Protein AF-0000000084653719 (afdb_homodimer)

InterPro domains:
  IPR002869 Pyruvate-flavodoxin oxidoreductase, central domain [G3DSA:3.40.920.10] (1-191)
  IPR002869 Pyruvate-flavodoxin oxidoreductase, central domain [SSF53323] (4-189)
  IPR017719 Indolepyruvate ferredoxin oxidoreductase, beta subunit [TIGR03334] (4-188)
  IPR019752 Pyruvate/ketoisovalerate oxidoreductase, catalytic domain [PF01558] (5-189)
  IPR052198 Indolepyruvate oxidoreductase subunit IorB-like [PTHR43854] (1-188)

Nearest PDB structures (foldseek):
  3g2e-assembly1_D  TM=8.560E-01  e=2.010E-14  Campylobacter jejuni
  3g2e-assembly1_C  TM=8.467E-01  e=6.238E-13  Campylobacter jejuni
  2raa-assembly1_A  TM=8.193E-01  e=1.922E-12  Thermotoga maritima MSB8
  9bt4-assembly1_F  TM=8.342E-01  e=4.706E-11  Methanosarcina acetivorans C2A
  9bt4-assembly2_E  TM=7.878E-01  e=3.940E-11  Methanosarcina acetivorans C2A

Organism: NCBI:txid1294263

Sequence (382 aa):
MSKYNIMIVGVGGQGTLLASRIIGNVALKQNCDVKVSEVHGMSQRGGSVVTYVKIGDKVYSPIIEKGEADIIIAFEMLEALRWAEYLKDDGKLLVNEQRINPMPVIIGKEKYPENIMEVLRENYKNVISLDALKIARECKNIKAVNTVLIGLLAKTMGIDKEVWIESLKEVVPQKALDVNLKAFEEGYSRGMSKYNIMIVGVGGQGTLLASRIIGNVALKQNCDVKVSEVHGMSQRGGSVVTYVKIGDKVYSPIIEKGEADIIIAFEMLEALRWAEYLKDDGKLLVNEQRINPMPVIIGKEKYPENIMEVLRENYKNVISLDALKIARECKNIKAVNTVLIGLLAKTMGIDKEVWIESLKEVVPQKALDVNLKAFEEGYSRG

Structure (mmCIF, N/CA/C/O backbone):
data_AF-0000000084653719-model_v1
#
loop_
_entity.id
_entity.type
_entity.pdbx_description
1 polymer 'Indolepyruvate ferredoxin oxidoreductase subunit beta'
#
loop_
_atom_site.group_PDB
_atom_site.id
_atom_site.type_symbol
_atom_site.label_atom_id
_atom_site.label_alt_id
_atom_site.label_comp_id
_atom_site.label_asym_id
_atom_site.label_entity_id
_atom_site.label_seq_id
_atom_site.pdbx_PDB_ins_code
_atom_site.Cartn_x
_atom_site.Cartn_y
_atom_site.Cartn_z
_atom_site.occupancy
_atom_site.B_iso_or_equiv
_atom_site.auth_seq_id
_atom_site.auth_comp_id
_atom_site.auth_asym_id
_atom_site.auth_atom_id
_atom_site.pdbx_PDB_model_num
ATOM 1 N N . MET A 1 1 ? -17.031 -18.406 1.438 1 54.53 1 MET A N 1
ATOM 2 C CA . MET A 1 1 ? -15.609 -18.578 1.127 1 54.53 1 MET A CA 1
ATOM 3 C C . MET A 1 1 ? -14.766 -18.531 2.395 1 54.53 1 MET A C 1
ATOM 5 O O . MET A 1 1 ? -15.117 -17.844 3.355 1 54.53 1 MET A O 1
ATOM 9 N N . SER A 1 2 ? -13.797 -19.453 2.578 1 68.94 2 SER A N 1
ATOM 10 C CA . SER A 1 2 ? -12.859 -19.641 3.684 1 68.94 2 SER A CA 1
ATOM 11 C C . SER A 1 2 ? -11.883 -18.469 3.777 1 68.94 2 SER A C 1
ATOM 13 O O . SER A 1 2 ? -11.812 -17.641 2.875 1 68.94 2 SER A O 1
ATOM 15 N N . LYS A 1 3 ? -11.367 -18.203 4.883 1 88.38 3 LYS A N 1
ATOM 16 C CA . LYS A 1 3 ? -10.289 -17.281 5.227 1 88.38 3 LYS A CA 1
ATOM 17 C C . LYS A 1 3 ? -9.031 -17.578 4.422 1 88.38 3 LYS A C 1
ATOM 19 O O . LYS A 1 3 ? -8.641 -18.734 4.277 1 88.38 3 LYS A O 1
ATOM 24 N N . TYR A 1 4 ? -8.531 -16.578 3.631 1 95.44 4 TYR A N 1
ATOM 25 C CA . TYR A 1 4 ? -7.273 -16.75 2.906 1 95.44 4 TYR A CA 1
ATOM 26 C C . TYR A 1 4 ? -6.289 -15.641 3.264 1 95.44 4 TYR A C 1
ATOM 28 O O . TYR A 1 4 ? -6.652 -14.461 3.279 1 95.44 4 TYR A O 1
ATOM 36 N N . ASN A 1 5 ? -5.141 -16.062 3.561 1 97.69 5 ASN A N 1
ATOM 37 C CA . ASN A 1 5 ? -3.992 -15.164 3.627 1 97.69 5 ASN A CA 1
ATOM 38 C C . ASN A 1 5 ? -3.094 -15.312 2.402 1 97.69 5 ASN A C 1
ATOM 40 O O . ASN A 1 5 ? -2.396 -16.328 2.258 1 97.69 5 ASN A O 1
ATOM 44 N N . ILE A 1 6 ? -3.117 -14.258 1.554 1 98.19 6 ILE A N 1
ATOM 45 C CA . ILE A 1 6 ? -2.365 -14.344 0.306 1 98.19 6 ILE A CA 1
ATOM 46 C C . ILE A 1 6 ? -1.272 -13.273 0.293 1 98.19 6 ILE A C 1
ATOM 48 O O . ILE A 1 6 ? -1.508 -12.133 0.691 1 98.19 6 ILE A O 1
ATOM 52 N N . MET A 1 7 ? -0.104 -13.688 -0.107 1 98.44 7 MET A N 1
ATOM 53 C CA . MET A 1 7 ? 0.985 -12.742 -0.316 1 98.44 7 MET A CA 1
ATOM 54 C C . MET A 1 7 ? 1.386 -12.688 -1.787 1 98.44 7 MET A C 1
ATOM 56 O O . MET A 1 7 ? 1.584 -13.727 -2.42 1 98.44 7 MET A O 1
ATOM 60 N N . ILE A 1 8 ? 1.405 -11.477 -2.301 1 98.12 8 ILE A N 1
ATOM 61 C CA . ILE A 1 8 ? 1.943 -11.203 -3.631 1 98.12 8 ILE A CA 1
ATOM 62 C C . ILE A 1 8 ? 3.324 -10.562 -3.51 1 98.12 8 ILE A C 1
ATOM 64 O O . ILE A 1 8 ? 3.463 -9.477 -2.939 1 98.12 8 ILE A O 1
ATOM 68 N N . VAL A 1 9 ? 4.301 -11.266 -4.047 1 97.5 9 VAL A N 1
ATOM 69 C CA . VAL A 1 9 ? 5.656 -10.773 -3.834 1 97.5 9 VAL A CA 1
ATOM 70 C C . VAL A 1 9 ? 6.363 -10.609 -5.18 1 97.5 9 VAL A C 1
ATOM 72 O O . VAL A 1 9 ? 6.16 -11.406 -6.094 1 97.5 9 VAL A O 1
ATOM 75 N N . GLY A 1 10 ? 7.07 -9.523 -5.316 1 95.25 10 GLY A N 1
ATOM 76 C CA . GLY A 1 10 ? 7.777 -9.219 -6.551 1 95.25 10 GLY A CA 1
ATOM 77 C C . GLY A 1 10 ? 8.625 -7.965 -6.457 1 95.25 10 GLY A C 1
ATOM 78 O O . GLY A 1 10 ? 9.07 -7.586 -5.371 1 95.25 10 GLY A O 1
ATOM 79 N N . VAL A 1 11 ? 8.906 -7.504 -7.633 1 91.94 11 VAL A N 1
ATOM 80 C CA . VAL A 1 11 ? 9.703 -6.285 -7.75 1 91.94 11 VAL A CA 1
ATOM 81 C C . VAL A 1 11 ? 8.844 -5.152 -8.297 1 91.94 11 VAL A C 1
ATOM 83 O O . VAL A 1 11 ? 7.844 -5.398 -8.984 1 91.94 11 VAL A O 1
ATOM 86 N N . GLY A 1 12 ? 9.25 -3.938 -7.891 1 88.31 12 GLY A N 1
ATOM 87 C CA . GLY A 1 12 ? 8.516 -2.773 -8.359 1 88.31 12 GLY A CA 1
ATOM 88 C C . GLY A 1 12 ? 8.336 -2.75 -9.867 1 88.31 12 GLY A C 1
ATOM 89 O O . GLY A 1 12 ? 9.273 -3.018 -10.617 1 88.31 12 GLY A O 1
ATOM 90 N N . GLY A 1 13 ? 7.066 -2.486 -10.211 1 86.38 13 GLY A N 1
ATOM 91 C CA . GLY A 1 13 ? 6.773 -2.338 -11.625 1 86.38 13 GLY A CA 1
ATOM 92 C C . GLY A 1 13 ? 6.172 -3.586 -12.242 1 86.38 13 GLY A C 1
ATOM 93 O O . GLY A 1 13 ? 5.816 -3.592 -13.422 1 86.38 13 GLY A O 1
ATOM 94 N N . GLN A 1 14 ? 5.992 -4.652 -11.414 1 88.88 14 GLN A N 1
ATOM 95 C CA . GLN A 1 14 ? 5.52 -5.91 -11.977 1 88.88 14 GLN A CA 1
ATOM 96 C C . GLN A 1 14 ? 4 -6.023 -11.875 1 88.88 14 GLN A C 1
ATOM 98 O O . GLN A 1 14 ? 3.426 -7.066 -12.195 1 88.88 14 GLN A O 1
ATOM 103 N N . GLY A 1 15 ? 3.307 -5.082 -11.383 1 88.75 15 GLY A N 1
ATOM 104 C CA . GLY A 1 15 ? 1.853 -5.074 -11.375 1 88.75 15 GLY A CA 1
ATOM 105 C C . GLY A 1 15 ? 1.255 -5.785 -10.18 1 88.75 15 GLY A C 1
ATOM 106 O O . GLY A 1 15 ? 0.209 -6.43 -10.289 1 88.75 15 GLY A O 1
ATOM 107 N N . THR A 1 16 ? 1.86 -5.719 -9.047 1 89.94 16 THR A N 1
ATOM 108 C CA . THR A 1 16 ? 1.344 -6.352 -7.84 1 89.94 16 THR A CA 1
ATOM 109 C C . THR A 1 16 ? 0.021 -5.715 -7.422 1 89.94 16 THR A C 1
ATOM 111 O O . THR A 1 16 ? -0.871 -6.398 -6.918 1 89.94 16 THR A O 1
ATOM 114 N N . LEU A 1 17 ? -0.14 -4.473 -7.707 1 88.75 17 LEU A N 1
ATOM 115 C CA . LEU A 1 17 ? -1.363 -3.766 -7.344 1 88.75 17 LEU A CA 1
ATOM 116 C C . LEU A 1 17 ? -2.547 -4.266 -8.164 1 88.75 17 LEU A C 1
ATOM 118 O O . LEU A 1 17 ? -3.627 -4.504 -7.621 1 88.75 17 LEU A O 1
ATOM 122 N N . LEU A 1 18 ? -2.332 -4.402 -9.43 1 89.81 18 LEU A N 1
ATOM 123 C CA . LEU A 1 18 ? -3.385 -4.922 -10.297 1 89.81 18 LEU A CA 1
ATOM 124 C C . LEU A 1 18 ? -3.836 -6.301 -9.828 1 89.81 18 LEU A C 1
ATOM 126 O O . LEU A 1 18 ? -5.035 -6.574 -9.75 1 89.81 18 LEU A O 1
ATOM 130 N N . ALA A 1 19 ? -2.863 -7.117 -9.531 1 94.94 19 ALA A N 1
ATOM 131 C CA . ALA A 1 19 ? -3.164 -8.469 -9.062 1 94.94 19 ALA A CA 1
ATOM 132 C C . ALA A 1 19 ? -3.979 -8.438 -7.777 1 94.94 19 ALA A C 1
ATOM 134 O O . ALA A 1 19 ? -4.969 -9.164 -7.641 1 94.94 19 ALA A O 1
ATOM 135 N N . SER A 1 20 ? -3.566 -7.566 -6.863 1 95.88 20 SER A N 1
ATOM 136 C CA . SER A 1 20 ? -4.266 -7.492 -5.586 1 95.88 20 SER A CA 1
ATOM 137 C C . SER A 1 20 ? -5.703 -7.008 -5.77 1 95.88 20 SER A C 1
ATOM 139 O O . SER A 1 20 ? -6.605 -7.445 -5.055 1 95.88 20 SER A O 1
ATOM 141 N N . ARG A 1 21 ? -5.93 -6.18 -6.742 1 94.62 21 ARG A N 1
ATOM 142 C CA . ARG A 1 21 ? -7.27 -5.684 -7.031 1 94.62 21 ARG A CA 1
ATOM 143 C C . ARG A 1 21 ? -8.164 -6.801 -7.562 1 94.62 21 ARG A C 1
ATOM 145 O O . ARG A 1 21 ? -9.32 -6.918 -7.156 1 94.62 21 ARG A O 1
ATOM 152 N N . ILE A 1 22 ? -7.605 -7.562 -8.438 1 96.38 22 ILE A N 1
ATOM 153 C CA . ILE A 1 22 ? -8.367 -8.672 -9 1 96.38 22 ILE A CA 1
ATOM 154 C C . ILE A 1 22 ? -8.75 -9.648 -7.887 1 96.38 22 ILE A C 1
ATOM 156 O O . ILE A 1 22 ? -9.914 -10.031 -7.766 1 96.38 22 ILE A O 1
ATOM 160 N N . ILE A 1 23 ? -7.805 -9.992 -7.039 1 97.12 23 ILE A N 1
ATOM 161 C CA . ILE A 1 23 ? -8.039 -10.922 -5.941 1 97.12 23 ILE A CA 1
ATOM 162 C C . ILE A 1 23 ? -9.07 -10.344 -4.977 1 97.12 23 ILE A C 1
ATOM 164 O O . ILE A 1 23 ? -9.977 -11.047 -4.523 1 97.12 23 ILE A O 1
ATOM 168 N N . GLY A 1 24 ? -8.922 -9.086 -4.723 1 95.62 24 GLY A N 1
ATOM 169 C CA . GLY A 1 24 ? -9.883 -8.414 -3.875 1 95.62 24 GLY A CA 1
ATOM 170 C C . GLY A 1 24 ? -11.297 -8.469 -4.422 1 95.62 24 GLY A C 1
ATOM 171 O O . GLY A 1 24 ? -12.25 -8.734 -3.684 1 95.62 24 GLY A O 1
ATOM 172 N N . ASN A 1 25 ? -11.438 -8.219 -5.711 1 95.56 25 ASN A N 1
ATOM 173 C CA . ASN A 1 25 ? -12.742 -8.273 -6.352 1 95.56 25 ASN A CA 1
ATOM 174 C C . ASN A 1 25 ? -13.352 -9.672 -6.258 1 95.56 25 ASN A C 1
ATOM 176 O O . ASN A 1 25 ? -14.555 -9.812 -6.004 1 95.56 25 ASN A O 1
ATOM 180 N N . VAL A 1 26 ? -12.539 -10.617 -6.465 1 96.88 26 VAL A N 1
ATOM 181 C CA . VAL A 1 26 ? -13 -11.992 -6.359 1 96.88 26 VAL A CA 1
ATOM 182 C C . VAL A 1 26 ? -13.531 -12.258 -4.953 1 96.88 26 VAL A C 1
ATOM 184 O O . VAL A 1 26 ? -14.609 -12.828 -4.789 1 96.88 26 VAL A O 1
ATOM 187 N N . ALA A 1 27 ? -12.812 -11.82 -3.938 1 95.81 27 ALA A N 1
ATOM 188 C CA . ALA A 1 27 ? -13.219 -12.008 -2.547 1 95.81 27 ALA A CA 1
ATOM 189 C C . ALA A 1 27 ? -14.555 -11.32 -2.27 1 95.81 27 ALA A C 1
ATOM 191 O O . ALA A 1 27 ? -15.43 -11.891 -1.617 1 95.81 27 ALA A O 1
ATOM 192 N N . LEU A 1 28 ? -14.695 -10.156 -2.811 1 94 28 LEU A N 1
ATOM 193 C CA . LEU A 1 28 ? -15.938 -9.414 -2.607 1 94 28 LEU A CA 1
ATOM 194 C C . LEU A 1 28 ? -17.109 -10.133 -3.244 1 94 28 LEU A C 1
ATOM 196 O O . LEU A 1 28 ? -18.203 -10.203 -2.658 1 94 28 LEU A O 1
ATOM 200 N N . LYS A 1 29 ? -16.859 -10.664 -4.406 1 95.12 29 LYS A N 1
ATOM 201 C CA . LYS A 1 29 ? -17.922 -11.391 -5.113 1 95.12 29 LYS A CA 1
ATOM 202 C C . LYS A 1 29 ? -18.297 -12.664 -4.375 1 95.12 29 LYS A C 1
ATOM 204 O O . LYS A 1 29 ? -19.359 -13.242 -4.621 1 95.12 29 LYS A O 1
ATOM 209 N N . GLN A 1 30 ? -17.422 -13.117 -3.484 1 95 30 GLN A N 1
ATOM 210 C CA . GLN A 1 30 ? -17.703 -14.266 -2.629 1 95 30 GLN A CA 1
ATOM 211 C C . GLN A 1 30 ? -18.266 -13.82 -1.28 1 95 30 GLN A C 1
ATOM 213 O O . GLN A 1 30 ? -18.281 -14.609 -0.328 1 95 30 GLN A O 1
ATOM 218 N N . ASN A 1 31 ? -18.578 -12.57 -1.153 1 94.06 31 ASN A N 1
ATOM 219 C CA . ASN A 1 31 ? -19.156 -11.969 0.046 1 94.06 31 ASN A CA 1
ATOM 220 C C . ASN A 1 31 ? -18.188 -12.023 1.219 1 94.06 31 ASN A C 1
ATOM 222 O O . ASN A 1 31 ? -18.578 -12.258 2.357 1 94.06 31 ASN A O 1
ATOM 226 N N . CYS A 1 32 ? -16.953 -11.883 0.889 1 95.5 32 CYS A N 1
ATOM 227 C CA . CYS A 1 32 ? -15.922 -11.844 1.921 1 95.5 32 CYS A CA 1
ATOM 228 C C . CYS A 1 32 ? -15.391 -10.422 2.107 1 95.5 32 CYS A C 1
ATOM 230 O O . CYS A 1 32 ? -15.477 -9.602 1.196 1 95.5 32 CYS A O 1
ATOM 232 N N . ASP A 1 33 ? -14.953 -10.234 3.35 1 93.69 33 ASP A N 1
ATOM 233 C CA . ASP A 1 33 ? -14.211 -9.016 3.629 1 93.69 33 ASP A CA 1
ATOM 234 C C . ASP A 1 33 ? -12.742 -9.156 3.229 1 93.69 33 ASP A C 1
ATOM 236 O O . ASP A 1 33 ? -12.203 -10.266 3.225 1 93.69 33 ASP A O 1
ATOM 240 N N . VAL A 1 34 ? -12.156 -8.023 2.801 1 95.25 34 VAL A N 1
ATOM 241 C CA . VAL A 1 34 ? -10.766 -8.086 2.346 1 95.25 34 VAL A CA 1
ATOM 242 C C . VAL A 1 34 ? -10.023 -6.816 2.768 1 95.25 34 VAL A C 1
ATOM 244 O O . VAL A 1 34 ? -10.578 -5.715 2.701 1 95.25 34 VAL A O 1
ATOM 247 N N . LYS A 1 35 ? -8.828 -6.996 3.25 1 95.38 35 LYS A N 1
ATOM 248 C CA . LYS A 1 35 ? -7.883 -5.906 3.467 1 95.38 35 LYS A CA 1
ATOM 249 C C . LYS A 1 35 ? -6.59 -6.137 2.688 1 95.38 35 LYS A C 1
ATOM 251 O O . LYS A 1 35 ? -6.094 -7.266 2.619 1 95.38 35 LYS A O 1
ATOM 256 N N . VAL A 1 36 ? -6.117 -5.059 2.074 1 95.56 36 VAL A N 1
ATOM 257 C CA . VAL A 1 36 ? -4.883 -5.117 1.295 1 95.56 36 VAL A CA 1
ATOM 258 C C . VAL A 1 36 ? -3.836 -4.195 1.914 1 95.56 36 VAL A C 1
ATOM 260 O O . VAL A 1 36 ? -4.152 -3.078 2.328 1 95.56 36 VAL A O 1
ATOM 263 N N . SER A 1 37 ? -2.637 -4.723 1.983 1 95.38 37 SER A N 1
ATOM 264 C CA . SER A 1 37 ? -1.499 -3.922 2.428 1 95.38 37 SER A CA 1
ATOM 265 C C . SER A 1 37 ? -0.319 -4.062 1.471 1 95.38 37 SER A C 1
ATOM 267 O O . SER A 1 37 ? 0.208 -5.16 1.283 1 95.38 37 SER A O 1
ATOM 269 N N . GLU A 1 38 ? 0.057 -2.979 0.911 1 94.44 38 GLU A N 1
ATOM 270 C CA . GLU A 1 38 ? 1.247 -2.965 0.065 1 94.44 38 GLU A CA 1
ATOM 271 C C . GLU A 1 38 ? 2.443 -2.375 0.806 1 94.44 38 GLU A C 1
ATOM 273 O O . GLU A 1 38 ? 2.371 -1.261 1.328 1 94.44 38 GLU A O 1
ATOM 278 N N . VAL A 1 39 ? 3.535 -3.135 0.858 1 94.69 39 VAL A N 1
ATOM 279 C CA . VAL A 1 39 ? 4.742 -2.701 1.552 1 94.69 39 VAL A CA 1
ATOM 280 C C . VAL A 1 39 ? 5.898 -2.592 0.559 1 94.69 39 VAL A C 1
ATOM 282 O O . VAL A 1 39 ? 6.148 -3.52 -0.215 1 94.69 39 VAL A O 1
ATOM 285 N N . HIS A 1 40 ? 6.578 -1.482 0.588 1 93.19 40 HIS A N 1
ATOM 286 C CA . HIS A 1 40 ? 7.707 -1.262 -0.307 1 93.19 40 HIS A CA 1
ATOM 287 C C . HIS A 1 40 ? 8.648 -0.195 0.245 1 93.19 40 HIS A C 1
ATOM 289 O O . HIS A 1 40 ? 8.297 0.518 1.188 1 93.19 40 HIS A O 1
ATOM 295 N N . GLY A 1 41 ? 9.812 -0.221 -0.275 1 90.44 41 GLY A N 1
ATOM 296 C CA . GLY A 1 41 ? 10.695 0.917 -0.085 1 90.44 41 GLY A CA 1
ATOM 297 C C . GLY A 1 41 ? 10.516 1.998 -1.134 1 90.44 41 GLY A C 1
ATOM 298 O O . GLY A 1 41 ? 9.469 2.061 -1.793 1 90.44 41 GLY A O 1
ATOM 299 N N . MET A 1 42 ? 11.352 2.91 -1.121 1 84.5 42 MET A N 1
ATOM 300 C CA . MET A 1 42 ? 11.234 4.043 -2.037 1 84.5 42 MET A CA 1
ATOM 301 C C . MET A 1 42 ? 11.922 3.738 -3.365 1 84.5 42 MET A C 1
ATOM 303 O O . MET A 1 42 ? 11.883 4.555 -4.289 1 84.5 42 MET A O 1
ATOM 307 N N . SER A 1 43 ? 12.383 2.584 -3.365 1 65.5 43 SER A N 1
ATOM 308 C CA . SER A 1 43 ? 13.031 2.227 -4.625 1 65.5 43 SER A CA 1
ATOM 309 C C . SER A 1 43 ? 12 1.989 -5.727 1 65.5 43 SER A C 1
ATOM 311 O O . SER A 1 43 ? 11.062 1.214 -5.547 1 65.5 43 SER A O 1
ATOM 313 N N . GLN A 1 44 ? 11.781 2.896 -6.621 1 59.94 44 GLN A N 1
ATOM 314 C CA . GLN A 1 44 ? 10.742 2.854 -7.645 1 59.94 44 GLN A CA 1
ATOM 315 C C . GLN A 1 44 ? 10.867 1.6 -8.5 1 59.94 44 GLN A C 1
ATOM 317 O O . GLN A 1 44 ? 9.859 0.968 -8.836 1 59.94 44 GLN A O 1
ATOM 322 N N . ARG A 1 45 ? 12.133 1.371 -8.883 1 62.56 45 ARG A N 1
ATOM 323 C CA . ARG A 1 45 ? 12.352 0.277 -9.82 1 62.56 45 ARG A CA 1
ATOM 324 C C . ARG A 1 45 ? 13.352 -0.732 -9.258 1 62.56 45 ARG A C 1
ATOM 326 O O . ARG A 1 45 ? 14.391 -0.351 -8.727 1 62.56 45 ARG A O 1
ATOM 333 N N . GLY A 1 46 ? 12.883 -1.991 -9.211 1 69.25 46 GLY A N 1
ATOM 334 C CA . GLY A 1 46 ? 13.766 -3.088 -8.852 1 69.25 46 GLY A CA 1
ATOM 335 C C . GLY A 1 46 ? 13.742 -3.402 -7.367 1 69.25 46 GLY A C 1
ATOM 336 O O . GLY A 1 46 ? 14.367 -4.371 -6.922 1 69.25 46 GLY A O 1
ATOM 337 N N . GLY A 1 47 ? 13.016 -2.59 -6.699 1 87.31 47 GLY A N 1
ATOM 338 C CA . GLY A 1 47 ? 12.922 -2.85 -5.27 1 87.31 47 GLY A CA 1
ATOM 339 C C . GLY A 1 47 ? 11.891 -3.902 -4.922 1 87.31 47 GLY A C 1
ATOM 340 O O . GLY A 1 47 ? 10.945 -4.129 -5.684 1 87.31 47 GLY A O 1
ATOM 341 N N . SER A 1 48 ? 12.125 -4.508 -3.809 1 91.5 48 SER A N 1
ATOM 342 C CA . SER A 1 48 ? 11.211 -5.543 -3.342 1 91.5 48 SER A CA 1
ATOM 343 C C . SER A 1 48 ? 9.867 -4.941 -2.938 1 91.5 48 SER A C 1
ATOM 345 O O . SER A 1 48 ? 9.82 -3.92 -2.248 1 91.5 48 SER A O 1
ATOM 347 N N . VAL A 1 49 ? 8.805 -5.531 -3.459 1 93.81 49 VAL A N 1
ATOM 348 C CA . VAL A 1 49 ? 7.441 -5.141 -3.111 1 93.81 49 VAL A CA 1
ATOM 349 C C . VAL A 1 49 ? 6.664 -6.359 -2.615 1 93.81 49 VAL A C 1
ATOM 351 O O . VAL A 1 49 ? 6.734 -7.434 -3.215 1 93.81 49 VAL A O 1
ATOM 354 N N . VAL A 1 50 ? 6.012 -6.199 -1.49 1 96 50 VAL A N 1
ATOM 355 C CA . VAL A 1 50 ? 5.141 -7.266 -1.007 1 96 50 VAL A CA 1
ATOM 356 C C . VAL A 1 50 ? 3.738 -6.711 -0.754 1 96 50 VAL A C 1
ATOM 358 O O . VAL A 1 50 ? 3.586 -5.605 -0.235 1 96 50 VAL A O 1
ATOM 361 N N . THR A 1 51 ? 2.75 -7.43 -1.208 1 96.81 51 THR A N 1
ATOM 362 C CA . THR A 1 51 ? 1.351 -7.094 -0.974 1 96.81 51 THR A CA 1
ATOM 363 C C . THR A 1 51 ? 0.647 -8.211 -0.205 1 96.81 51 THR A C 1
ATOM 365 O O . THR A 1 51 ? 0.685 -9.367 -0.612 1 96.81 51 THR A O 1
ATOM 368 N N . TYR A 1 52 ? 0.101 -7.84 0.903 1 97.31 52 TYR A N 1
ATOM 369 C CA . TYR A 1 52 ? -0.71 -8.75 1.702 1 97.31 52 TYR A CA 1
ATOM 370 C C . TYR A 1 52 ? -2.188 -8.609 1.358 1 97.31 52 TYR A C 1
ATOM 372 O O . TYR A 1 52 ? -2.727 -7.5 1.344 1 97.31 52 TYR A O 1
ATOM 380 N N . VAL A 1 53 ? -2.777 -9.703 1.058 1 97.25 53 VAL A N 1
ATOM 381 C CA . VAL A 1 53 ? -4.215 -9.75 0.819 1 97.25 53 VAL A CA 1
ATOM 382 C C . VAL A 1 53 ? -4.875 -10.703 1.809 1 97.25 53 VAL A C 1
ATOM 384 O O . VAL A 1 53 ? -4.758 -11.922 1.672 1 97.25 53 VAL A O 1
ATOM 387 N N . LYS A 1 54 ? -5.535 -10.156 2.771 1 97.31 54 LYS A N 1
ATOM 388 C CA . LYS A 1 54 ? -6.227 -10.969 3.773 1 97.31 54 LYS A CA 1
ATOM 389 C C . LYS A 1 54 ? -7.73 -11 3.516 1 97.31 54 LYS A C 1
ATOM 391 O O . LYS A 1 54 ? -8.367 -9.945 3.416 1 97.31 54 LYS A O 1
ATOM 396 N N . ILE A 1 55 ? -8.242 -12.227 3.393 1 96.56 55 ILE A N 1
ATOM 397 C CA . ILE A 1 55 ? -9.641 -12.445 3.068 1 96.56 55 ILE A CA 1
ATOM 398 C C . ILE A 1 55 ? -10.32 -13.219 4.199 1 96.56 55 ILE A C 1
ATOM 400 O O . ILE A 1 55 ? -9.75 -14.172 4.727 1 96.56 55 ILE A O 1
ATOM 404 N N . GLY A 1 56 ? -11.5 -12.82 4.641 1 95.12 56 GLY A N 1
ATOM 405 C CA . GLY A 1 56 ? -12.289 -13.508 5.652 1 95.12 56 GLY A CA 1
ATOM 406 C C . GLY A 1 56 ? -13.688 -12.945 5.797 1 95.12 56 GLY A C 1
ATOM 407 O O . GLY A 1 56 ? -14.141 -12.172 4.957 1 95.12 56 GLY A O 1
ATOM 408 N N . ASP A 1 57 ? -14.367 -13.469 6.762 1 94.19 57 ASP A N 1
ATOM 409 C CA . ASP A 1 57 ? -15.703 -12.938 7.027 1 94.19 57 ASP A CA 1
ATOM 410 C C . ASP A 1 57 ? -15.633 -11.477 7.457 1 94.19 57 ASP A C 1
ATOM 412 O O . ASP A 1 57 ? -16.422 -10.648 7.004 1 94.19 57 ASP A O 1
ATOM 416 N N . LYS A 1 58 ? -14.75 -11.227 8.289 1 91.69 58 LYS A N 1
ATOM 417 C CA . LYS A 1 58 ? -14.391 -9.875 8.711 1 91.69 58 LYS A CA 1
ATOM 418 C C . LYS A 1 58 ? -12.891 -9.742 8.93 1 91.69 58 LYS A C 1
ATOM 420 O O . LYS A 1 58 ? -12.281 -10.57 9.617 1 91.69 58 LYS A O 1
ATOM 425 N N . VAL A 1 59 ? -12.273 -8.797 8.266 1 91.81 59 VAL A N 1
ATOM 426 C CA . VAL A 1 59 ? -10.828 -8.602 8.359 1 91.81 59 VAL A CA 1
ATOM 427 C C . VAL A 1 59 ? -10.531 -7.223 8.938 1 91.81 59 VAL A C 1
ATOM 429 O O . VAL A 1 59 ? -10.961 -6.207 8.383 1 91.81 59 VAL A O 1
ATOM 432 N N . TYR A 1 60 ? -9.758 -7.184 10.008 1 84.25 60 TYR A N 1
ATOM 433 C CA . TYR A 1 60 ? -9.492 -5.914 10.672 1 84.25 60 TYR A CA 1
ATOM 434 C C . TYR A 1 60 ? -8.094 -5.406 10.336 1 84.25 60 TYR A C 1
ATOM 436 O O . TYR A 1 60 ? -7.859 -4.195 10.297 1 84.25 60 TYR A O 1
ATOM 444 N N . SER A 1 61 ? -7.199 -6.402 10.117 1 85.12 61 SER A N 1
ATOM 445 C CA . SER A 1 61 ? -5.816 -6.047 9.797 1 85.12 61 SER A CA 1
ATOM 446 C C . SER A 1 61 ? -5.238 -6.984 8.742 1 85.12 61 SER A C 1
ATOM 448 O O . SER A 1 61 ? -5.508 -8.188 8.758 1 85.12 61 SER A O 1
ATOM 450 N N . 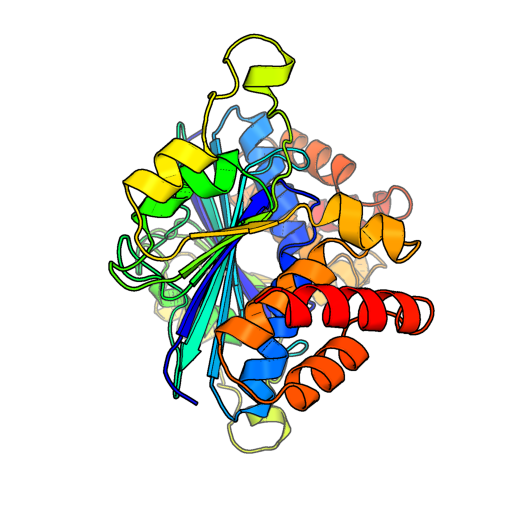PRO A 1 62 ? -4.488 -6.379 7.879 1 86.81 62 PRO A N 1
ATOM 451 C CA . PRO A 1 62 ? -3.934 -7.215 6.812 1 86.81 62 PRO A CA 1
ATOM 452 C C . PRO A 1 62 ? -2.619 -7.883 7.207 1 86.81 62 PRO A C 1
ATOM 454 O O . PRO A 1 62 ? -1.861 -8.328 6.34 1 86.81 62 PRO A O 1
ATOM 457 N N . ILE A 1 63 ? -2.293 -8.047 8.391 1 87.81 63 ILE A N 1
ATOM 458 C CA . ILE A 1 63 ? -1.006 -8.57 8.844 1 87.81 63 ILE A CA 1
ATOM 459 C C . ILE A 1 63 ? -0.969 -10.086 8.648 1 87.81 63 ILE A C 1
ATOM 461 O O . ILE A 1 63 ? -1.891 -10.797 9.055 1 87.81 63 ILE A O 1
ATOM 465 N N . ILE A 1 64 ? 0.031 -10.555 7.953 1 94.38 64 ILE A N 1
ATOM 466 C CA . ILE A 1 64 ? 0.344 -11.969 7.797 1 94.38 64 ILE A CA 1
ATOM 467 C C . ILE A 1 64 ? 1.74 -12.25 8.344 1 94.38 64 ILE A C 1
ATOM 469 O O . ILE A 1 64 ? 2.727 -11.688 7.871 1 94.38 64 ILE A O 1
ATOM 473 N N . GLU A 1 65 ? 1.837 -13.133 9.297 1 94.5 65 GLU A N 1
ATOM 474 C CA . GLU A 1 65 ? 3.115 -13.461 9.922 1 94.5 65 GLU A CA 1
ATOM 475 C C . GLU A 1 65 ? 3.766 -14.664 9.234 1 94.5 65 GLU A C 1
ATOM 477 O O . GLU A 1 65 ? 3.16 -15.289 8.367 1 94.5 65 GLU A O 1
ATOM 482 N N . LYS A 1 66 ? 5.059 -14.875 9.641 1 97 66 LYS A N 1
ATOM 483 C CA . LYS A 1 66 ? 5.754 -16.047 9.125 1 97 66 LYS A CA 1
ATOM 484 C C . LYS A 1 66 ? 4.953 -17.328 9.391 1 97 66 LYS A C 1
ATOM 486 O O . LYS A 1 66 ? 4.418 -17.516 10.484 1 97 66 LYS A O 1
ATOM 491 N N . GLY A 1 67 ? 4.809 -18.125 8.367 1 98 67 GLY A N 1
ATOM 492 C CA . GLY A 1 67 ? 4.125 -19.406 8.508 1 98 67 GLY A CA 1
ATOM 493 C C . GLY A 1 67 ? 2.613 -19.281 8.445 1 98 67 GLY A C 1
ATOM 494 O O . GLY A 1 67 ? 1.896 -20.234 8.734 1 98 67 GLY A O 1
ATOM 495 N N . GLU A 1 68 ? 2.102 -18.109 8 1 97.56 68 GLU A N 1
ATOM 496 C CA . GLU A 1 68 ? 0.655 -17.906 8.062 1 97.56 68 GLU A CA 1
ATOM 497 C C . GLU A 1 68 ? 0.055 -17.797 6.664 1 97.56 68 GLU A C 1
ATOM 499 O O . GLU A 1 68 ? -1.163 -17.891 6.496 1 97.56 68 GLU A O 1
ATOM 504 N N . ALA A 1 69 ? 0.827 -17.688 5.648 1 98.19 69 ALA A N 1
ATOM 505 C CA . ALA A 1 69 ? 0.304 -17.484 4.297 1 98.19 69 ALA A CA 1
ATOM 506 C C . ALA A 1 69 ? -0.231 -18.797 3.715 1 98.19 69 ALA A C 1
ATOM 508 O O . ALA A 1 69 ? 0.455 -19.812 3.734 1 98.19 69 ALA A O 1
ATOM 509 N N . ASP A 1 70 ? -1.467 -18.75 3.266 1 98.25 70 ASP A N 1
ATOM 510 C CA . ASP A 1 70 ? -2.031 -19.906 2.557 1 98.25 70 ASP A CA 1
ATOM 511 C C . ASP A 1 70 ? -1.418 -20.047 1.166 1 98.25 70 ASP A C 1
ATOM 513 O O . ASP A 1 70 ? -1.205 -21.156 0.688 1 98.25 70 ASP A O 1
ATOM 517 N N . ILE A 1 71 ? -1.224 -18.906 0.584 1 98.5 71 ILE A N 1
ATOM 518 C CA . ILE A 1 71 ? -0.675 -18.875 -0.767 1 98.5 71 ILE A CA 1
ATOM 519 C C . ILE A 1 71 ? 0.312 -17.719 -0.898 1 98.5 71 ILE A C 1
ATOM 521 O O . ILE A 1 71 ? 0.051 -16.609 -0.413 1 98.5 71 ILE A O 1
ATOM 525 N N . ILE A 1 72 ? 1.423 -17.969 -1.481 1 98.75 72 ILE A N 1
ATOM 526 C CA . ILE A 1 72 ? 2.336 -16.922 -1.94 1 98.75 72 ILE A CA 1
ATOM 527 C C . ILE A 1 72 ? 2.461 -16.984 -3.461 1 98.75 72 ILE A C 1
ATOM 529 O O . ILE A 1 72 ? 2.773 -18.031 -4.023 1 98.75 72 ILE A O 1
ATOM 533 N N . ILE A 1 73 ? 2.133 -15.922 -4.07 1 98.62 73 ILE A N 1
ATOM 534 C CA . ILE A 1 73 ? 2.357 -15.781 -5.508 1 98.62 73 ILE A CA 1
ATOM 535 C C . ILE A 1 73 ? 3.545 -14.852 -5.754 1 98.62 73 ILE A C 1
ATOM 537 O O . ILE A 1 73 ? 3.5 -13.672 -5.402 1 98.62 73 ILE A O 1
ATOM 541 N N . ALA A 1 74 ? 4.543 -15.398 -6.352 1 98.5 74 ALA A N 1
ATOM 542 C CA . ALA A 1 74 ? 5.777 -14.648 -6.566 1 98.5 74 ALA A CA 1
ATOM 543 C C . ALA A 1 74 ? 5.965 -14.312 -8.039 1 98.5 74 ALA A C 1
ATOM 545 O O . ALA A 1 74 ? 6 -15.203 -8.891 1 98.5 74 ALA A O 1
ATOM 546 N N . PHE A 1 75 ? 6.141 -13.047 -8.312 1 97.25 75 PHE A N 1
ATOM 547 C CA . PHE A 1 75 ? 6.305 -12.586 -9.68 1 97.25 75 PHE A CA 1
ATOM 548 C C . PHE A 1 75 ? 7.766 -12.664 -10.109 1 97.25 75 PHE A C 1
ATOM 550 O O . PHE A 1 75 ? 8.07 -12.562 -11.297 1 97.25 75 PHE A O 1
ATOM 557 N N . GLU A 1 76 ? 8.617 -12.922 -9.141 1 96.56 76 GLU A N 1
ATOM 558 C CA . GLU A 1 76 ? 10.062 -13.016 -9.352 1 96.56 76 GLU A CA 1
ATOM 559 C C . GLU A 1 76 ? 10.688 -14.062 -8.43 1 96.56 76 GLU A C 1
ATOM 561 O O . GLU A 1 76 ? 10.312 -14.164 -7.258 1 96.56 76 GLU A O 1
ATOM 566 N N . MET A 1 77 ? 11.664 -14.812 -8.961 1 97.62 77 MET A N 1
ATOM 567 C CA . MET A 1 77 ? 12.18 -15.992 -8.281 1 97.62 77 MET A CA 1
ATOM 568 C C . MET A 1 77 ? 12.883 -15.617 -6.98 1 97.62 77 MET A C 1
ATOM 570 O O . MET A 1 77 ? 12.703 -16.266 -5.957 1 97.62 77 MET A O 1
ATOM 574 N N . LEU A 1 78 ? 13.664 -14.586 -7.023 1 96.69 78 LEU A N 1
ATOM 575 C CA . LEU A 1 78 ? 14.383 -14.195 -5.816 1 96.69 78 LEU A CA 1
ATOM 576 C C . LEU A 1 78 ? 13.414 -13.742 -4.73 1 96.69 78 LEU A C 1
ATOM 578 O O . LEU A 1 78 ? 13.641 -13.992 -3.543 1 96.69 78 LEU A O 1
ATOM 582 N N . GLU A 1 79 ? 12.398 -13.109 -5.121 1 96.94 79 GLU A N 1
ATOM 583 C CA . GLU A 1 79 ? 11.383 -12.688 -4.156 1 96.94 79 GLU A CA 1
ATOM 584 C C . GLU A 1 79 ? 10.641 -13.891 -3.576 1 96.94 79 GLU A C 1
ATOM 586 O O . GLU A 1 79 ? 10.242 -13.883 -2.408 1 96.94 79 GLU A O 1
ATOM 591 N N . ALA A 1 80 ? 10.43 -14.914 -4.406 1 98.44 80 ALA A N 1
ATOM 592 C CA . ALA A 1 80 ? 9.875 -16.156 -3.877 1 98.44 80 ALA A CA 1
ATOM 593 C C . ALA A 1 80 ? 10.734 -16.703 -2.74 1 98.44 80 ALA A C 1
ATOM 595 O O . ALA A 1 80 ? 10.219 -17.031 -1.668 1 98.44 80 ALA A O 1
ATOM 596 N N . LEU A 1 81 ? 11.984 -16.719 -3.018 1 97.94 81 LEU A N 1
ATOM 597 C CA . LEU A 1 81 ? 12.914 -17.234 -2.027 1 97.94 81 LEU A CA 1
ATOM 598 C C . LEU A 1 81 ? 12.914 -16.375 -0.77 1 97.94 81 LEU A C 1
ATOM 600 O O . LEU A 1 81 ? 12.875 -16.906 0.346 1 97.94 81 LEU A O 1
ATOM 604 N N . ARG A 1 82 ? 12.875 -15.117 -0.973 1 95.81 82 ARG A N 1
ATOM 605 C CA . ARG A 1 82 ? 12.953 -14.148 0.117 1 95.81 82 ARG A CA 1
ATOM 606 C C . ARG A 1 82 ? 11.766 -14.297 1.063 1 95.81 82 ARG A C 1
ATOM 608 O O . ARG A 1 82 ? 11.914 -14.133 2.277 1 95.81 82 ARG A O 1
ATOM 615 N N . TRP A 1 83 ? 10.617 -14.703 0.53 1 97.88 83 TRP A N 1
ATOM 616 C CA . TRP A 1 83 ? 9.398 -14.602 1.325 1 97.88 83 TRP A CA 1
ATOM 617 C C . TRP A 1 83 ? 8.812 -15.977 1.602 1 97.88 83 TRP A C 1
ATOM 619 O O . TRP A 1 83 ? 7.77 -16.094 2.25 1 97.88 83 TRP A O 1
ATOM 629 N N . ALA A 1 84 ? 9.508 -17 1.236 1 98.62 84 ALA A N 1
ATOM 630 C CA . ALA A 1 84 ? 8.992 -18.375 1.315 1 98.62 84 ALA A CA 1
ATOM 631 C C . ALA A 1 84 ? 8.68 -18.75 2.758 1 98.62 84 ALA A C 1
ATOM 633 O O . ALA A 1 84 ? 7.762 -19.531 3.014 1 98.62 84 ALA A O 1
ATOM 634 N N . GLU A 1 85 ? 9.375 -18.188 3.711 1 98.38 85 GLU A N 1
ATOM 635 C CA . GLU A 1 85 ? 9.219 -18.578 5.109 1 98.38 85 GLU A CA 1
ATOM 636 C C . GLU A 1 85 ? 7.852 -18.156 5.648 1 98.38 85 GLU A C 1
ATOM 638 O O . GLU A 1 85 ? 7.438 -18.594 6.723 1 98.38 85 GLU A O 1
ATOM 643 N N . TYR A 1 86 ? 7.168 -17.281 4.949 1 98.5 86 TYR A N 1
ATOM 644 C CA . TYR A 1 86 ? 5.84 -16.859 5.363 1 98.5 86 TYR A CA 1
ATOM 645 C C . TYR A 1 86 ? 4.797 -17.922 5.031 1 98.5 86 TYR A C 1
ATOM 647 O O . TYR A 1 86 ? 3.672 -17.875 5.539 1 98.5 86 TYR A O 1
ATOM 655 N N . LEU A 1 87 ? 5.141 -18.859 4.25 1 98.69 87 LEU A N 1
ATOM 656 C CA . LEU A 1 87 ? 4.207 -19.891 3.791 1 98.69 87 LEU A CA 1
ATOM 657 C C . LEU A 1 87 ? 3.924 -20.906 4.895 1 98.69 87 LEU A C 1
ATOM 659 O O . LEU A 1 87 ? 4.844 -21.344 5.59 1 98.69 87 LEU A O 1
ATOM 663 N N . LYS A 1 88 ? 2.654 -21.188 5.039 1 97.38 88 LYS A N 1
ATOM 664 C CA . LYS A 1 88 ? 2.316 -22.281 5.953 1 97.38 88 LYS A CA 1
ATOM 665 C C . LYS A 1 88 ? 2.791 -23.625 5.41 1 97.38 88 LYS A C 1
ATOM 667 O O . LYS A 1 88 ? 3.084 -23.75 4.219 1 97.38 88 LYS A O 1
ATOM 672 N N . ASP A 1 89 ? 2.865 -24.594 6.242 1 96.12 89 ASP A N 1
ATOM 673 C CA . ASP A 1 89 ? 3.418 -25.906 5.898 1 96.12 89 ASP A CA 1
ATOM 674 C C . ASP A 1 89 ? 2.678 -26.516 4.711 1 96.12 89 ASP A C 1
ATOM 676 O O . ASP A 1 89 ? 3.297 -27.109 3.824 1 96.12 89 ASP A O 1
ATOM 680 N N . ASP A 1 90 ? 1.425 -26.391 4.68 1 96.62 90 ASP A N 1
ATOM 681 C CA . ASP A 1 90 ? 0.644 -26.969 3.596 1 96.62 90 ASP A CA 1
ATOM 682 C C . ASP A 1 90 ? 0.19 -25.906 2.607 1 96.62 90 ASP A C 1
ATOM 684 O O . ASP A 1 90 ? -0.708 -26.141 1.796 1 96.62 90 ASP A O 1
ATOM 688 N N . GLY A 1 91 ? 0.849 -24.719 2.699 1 98.12 91 GLY A N 1
ATOM 689 C CA . GLY A 1 91 ? 0.513 -23.641 1.779 1 98.12 91 GLY A CA 1
ATOM 690 C C . GLY A 1 91 ? 1.025 -23.891 0.372 1 98.12 91 GLY A C 1
ATOM 691 O O . GLY A 1 91 ? 1.74 -24.859 0.121 1 98.12 91 GLY A O 1
ATOM 692 N N . LYS A 1 92 ? 0.611 -23.062 -0.545 1 98.44 92 LYS A N 1
ATOM 693 C CA . LYS A 1 92 ? 1.02 -23.188 -1.941 1 98.44 92 LYS A CA 1
ATOM 694 C C . LYS A 1 92 ? 1.891 -22.016 -2.365 1 98.44 92 LYS A C 1
ATOM 696 O O . LYS A 1 92 ? 1.565 -20.859 -2.078 1 98.44 92 LYS A O 1
ATOM 701 N N . LEU A 1 93 ? 2.994 -22.359 -2.951 1 98.75 93 LEU A N 1
ATOM 702 C CA . LEU A 1 93 ? 3.918 -21.359 -3.488 1 98.75 93 LEU A CA 1
ATOM 703 C C . LEU A 1 93 ? 3.879 -21.344 -5.012 1 98.75 93 LEU A C 1
ATOM 705 O O . LEU A 1 93 ? 4.281 -22.328 -5.656 1 98.75 93 LEU A O 1
ATOM 709 N N . LEU A 1 94 ? 3.293 -20.266 -5.586 1 98.75 94 LEU A N 1
ATOM 710 C CA . LEU A 1 94 ? 3.217 -20.078 -7.027 1 98.75 94 LEU A CA 1
ATOM 711 C C . LEU A 1 94 ? 4.297 -19.109 -7.504 1 98.75 94 LEU A C 1
ATOM 713 O O . LEU A 1 94 ? 4.32 -17.953 -7.09 1 98.75 94 LEU A O 1
ATOM 717 N N . VAL A 1 95 ? 5.16 -19.594 -8.414 1 98.5 95 VAL A N 1
ATOM 718 C CA . VAL A 1 95 ? 6.332 -18.797 -8.734 1 98.5 95 VAL A CA 1
ATOM 719 C C . VAL A 1 95 ? 6.414 -18.578 -10.242 1 98.5 95 VAL A C 1
ATOM 721 O O . VAL A 1 95 ? 6.363 -19.531 -11.023 1 98.5 95 VAL A O 1
ATOM 724 N N . ASN A 1 96 ? 6.438 -17.297 -10.625 1 98.25 96 ASN A N 1
ATOM 725 C CA . ASN A 1 96 ? 6.887 -16.984 -11.984 1 98.25 96 ASN A CA 1
ATOM 726 C C . ASN A 1 96 ? 8.391 -17.172 -12.125 1 98.25 96 ASN A C 1
ATOM 728 O O . ASN A 1 96 ? 9.172 -16.547 -11.406 1 98.25 96 ASN A O 1
ATOM 732 N N . GLU A 1 97 ? 8.766 -18 -13.07 1 96.88 97 GLU A N 1
ATOM 733 C CA . GLU A 1 97 ? 10.18 -18.266 -13.281 1 96.88 97 GLU A CA 1
ATOM 734 C C . GLU A 1 97 ? 10.859 -17.094 -14 1 96.88 97 GLU A C 1
ATOM 736 O O . GLU A 1 97 ? 11.43 -17.266 -15.078 1 96.88 97 GLU A O 1
ATOM 741 N N . GLN A 1 98 ? 10.742 -15.953 -13.469 1 94.81 98 GLN A N 1
ATOM 742 C CA . GLN A 1 98 ? 11.352 -14.727 -13.969 1 94.81 98 GLN A CA 1
ATOM 743 C C . GLN A 1 98 ? 12.461 -14.242 -13.039 1 94.81 98 GLN A C 1
ATOM 745 O O . GLN A 1 98 ? 12.312 -14.297 -11.812 1 94.81 98 GLN A O 1
ATOM 750 N N . ARG A 1 99 ? 13.516 -13.828 -13.742 1 93.44 99 ARG A N 1
ATOM 751 C CA . ARG A 1 99 ? 14.648 -13.258 -13.023 1 93.44 99 ARG A CA 1
ATOM 752 C C . ARG A 1 99 ? 14.797 -11.773 -13.312 1 93.44 99 ARG A C 1
ATOM 754 O O . ARG A 1 99 ? 14.867 -11.359 -14.469 1 93.44 99 ARG A O 1
ATOM 761 N N . ILE A 1 100 ? 14.711 -10.969 -12.297 1 90 100 ILE A N 1
ATOM 762 C CA . ILE A 1 100 ? 15.031 -9.547 -12.375 1 90 100 ILE A CA 1
ATOM 763 C C . ILE A 1 100 ? 16.172 -9.219 -11.406 1 90 100 ILE A C 1
ATOM 765 O O . ILE A 1 100 ? 16.016 -9.383 -10.195 1 90 100 ILE A O 1
ATOM 769 N N . ASN A 1 101 ? 17.266 -8.766 -11.992 1 88.5 101 ASN A N 1
ATOM 770 C CA . ASN A 1 101 ? 18.422 -8.461 -11.148 1 88.5 101 ASN A CA 1
ATOM 771 C C . ASN A 1 101 ? 18.203 -7.191 -10.336 1 88.5 101 ASN A C 1
ATOM 773 O O . ASN A 1 101 ? 17.969 -6.117 -10.898 1 88.5 101 ASN A O 1
ATOM 777 N N . PRO A 1 102 ? 18.266 -7.426 -9.039 1 83.62 102 PRO A N 1
ATOM 778 C CA . PRO A 1 102 ? 18.203 -6.207 -8.227 1 83.62 102 PRO A CA 1
ATOM 779 C C . PRO A 1 102 ? 19.453 -5.34 -8.375 1 83.62 102 PRO A C 1
ATOM 781 O O . PRO A 1 102 ? 20.453 -5.781 -8.945 1 83.62 102 PRO A O 1
ATOM 784 N N . MET A 1 103 ? 19.297 -4.18 -7.863 1 79.56 103 MET A N 1
ATOM 785 C CA . MET A 1 103 ? 20.375 -3.197 -8.055 1 79.56 103 MET A CA 1
ATOM 786 C C . MET A 1 103 ? 21.703 -3.727 -7.523 1 79.56 103 MET A C 1
ATOM 788 O O . MET A 1 103 ? 22.719 -3.645 -8.211 1 79.56 103 MET A O 1
ATOM 792 N N . PRO A 1 104 ? 21.766 -4.379 -6.316 1 82.19 104 PRO A N 1
ATOM 793 C CA . PRO A 1 104 ? 23.047 -4.895 -5.836 1 82.19 104 PRO A CA 1
ATOM 794 C C . PRO A 1 104 ? 23.656 -5.934 -6.781 1 82.19 104 PRO A C 1
ATOM 796 O O . PRO A 1 104 ? 24.875 -6.047 -6.879 1 82.19 104 PRO A O 1
ATOM 799 N N . VAL A 1 105 ? 22.875 -6.641 -7.484 1 85.25 105 VAL A N 1
ATOM 800 C CA . VAL A 1 105 ? 23.344 -7.645 -8.438 1 85.25 105 VAL A CA 1
ATOM 801 C C . VAL A 1 105 ? 23.797 -6.961 -9.727 1 85.25 105 VAL A C 1
ATOM 803 O O . VAL A 1 105 ? 24.828 -7.32 -10.289 1 85.25 105 VAL A O 1
ATOM 806 N N . ILE A 1 106 ? 23.047 -5.969 -10.102 1 83.25 106 ILE A N 1
ATOM 807 C CA . ILE A 1 106 ? 23.344 -5.254 -11.336 1 83.25 106 ILE A CA 1
ATOM 808 C C . ILE A 1 106 ? 24.703 -4.566 -11.219 1 83.25 106 ILE A C 1
ATOM 810 O O . ILE A 1 106 ? 25.516 -4.594 -12.156 1 83.25 106 ILE A O 1
ATOM 814 N N . ILE A 1 107 ? 25 -4.047 -10.023 1 88.69 107 ILE A N 1
ATOM 815 C CA . ILE A 1 107 ? 26.25 -3.293 -9.859 1 88.69 107 ILE A CA 1
ATOM 816 C C . ILE A 1 107 ? 27.359 -4.227 -9.398 1 88.69 107 ILE A C 1
ATOM 818 O O . ILE A 1 107 ? 28.453 -3.777 -9.078 1 88.69 107 ILE A O 1
ATOM 822 N N . GLY A 1 108 ? 27.141 -5.5 -9.211 1 88.5 108 GLY A N 1
ATOM 823 C CA . GLY A 1 108 ? 28.141 -6.52 -8.984 1 88.5 108 GLY A CA 1
ATOM 824 C C . GLY A 1 108 ? 28.469 -6.719 -7.512 1 88.5 108 GLY A C 1
ATOM 825 O O . GLY A 1 108 ? 29.438 -7.398 -7.172 1 88.5 108 GLY A O 1
ATOM 826 N N . LYS A 1 109 ? 27.672 -6.113 -6.637 1 89.19 109 LYS A N 1
ATOM 827 C CA . LYS A 1 109 ? 27.906 -6.219 -5.199 1 89.19 109 LYS A CA 1
ATOM 828 C C . LYS A 1 109 ? 27.453 -7.566 -4.66 1 89.19 109 LYS A C 1
ATOM 830 O O . LYS A 1 109 ? 27.984 -8.062 -3.668 1 89.19 109 LYS A O 1
ATOM 835 N N . GLU A 1 110 ? 26.453 -8.164 -5.289 1 90.31 110 GLU A N 1
ATOM 836 C CA . GLU A 1 110 ? 25.906 -9.461 -4.895 1 90.31 110 GLU A CA 1
ATOM 837 C C . GLU A 1 110 ? 25.656 -10.352 -6.105 1 90.31 110 GLU A C 1
ATOM 839 O O . GLU A 1 110 ? 25.672 -9.883 -7.246 1 90.31 110 GLU A O 1
ATOM 844 N N . LYS A 1 111 ? 25.672 -11.586 -5.852 1 92.94 111 LYS A N 1
ATOM 845 C CA . LYS A 1 111 ? 25.312 -12.531 -6.906 1 92.94 111 LYS A CA 1
ATOM 846 C C . LYS A 1 111 ? 23.875 -13 -6.762 1 92.94 111 LYS A C 1
ATOM 848 O O . LYS A 1 111 ? 23.391 -13.234 -5.648 1 92.94 111 LYS A O 1
ATOM 853 N N . TYR A 1 112 ? 23.281 -13.055 -7.879 1 94.31 112 TYR A N 1
ATOM 854 C CA . TYR A 1 112 ? 21.969 -13.672 -7.879 1 94.31 112 TYR A CA 1
ATOM 855 C C . TYR A 1 112 ? 22.047 -15.148 -7.523 1 94.31 112 TYR A C 1
ATOM 857 O O . TYR A 1 112 ? 22.844 -15.891 -8.117 1 94.31 112 TYR A O 1
ATOM 865 N N . PRO A 1 113 ? 21.312 -15.562 -6.492 1 93.06 113 PRO A N 1
ATOM 866 C CA . PRO A 1 113 ? 21.422 -16.969 -6.094 1 93.06 113 PRO A CA 1
ATOM 867 C C . PRO A 1 113 ? 21.125 -17.938 -7.242 1 93.06 113 PRO A C 1
ATOM 869 O O . PRO A 1 113 ? 20.266 -17.656 -8.078 1 93.06 113 PRO A O 1
ATOM 872 N N . GLU A 1 114 ? 21.828 -18.969 -7.164 1 92.31 114 GLU A N 1
ATOM 873 C CA . GLU A 1 114 ? 21.609 -20.031 -8.141 1 92.31 114 GLU A CA 1
ATOM 874 C C . GLU A 1 114 ? 20.609 -21.062 -7.609 1 92.31 114 GLU A C 1
ATOM 876 O O . GLU A 1 114 ? 20.359 -21.141 -6.402 1 92.31 114 GLU A O 1
ATOM 881 N N . ASN A 1 115 ? 19.922 -21.797 -8.406 1 95.62 115 ASN A N 1
ATOM 882 C CA . ASN A 1 115 ? 19.094 -22.953 -8.117 1 95.62 115 ASN A CA 1
ATOM 883 C C . ASN A 1 115 ? 17.953 -22.594 -7.164 1 95.62 115 ASN A C 1
ATOM 885 O O . ASN A 1 115 ? 17.672 -23.344 -6.223 1 95.62 115 ASN A O 1
ATOM 889 N N . ILE A 1 116 ? 17.391 -21.438 -7.301 1 97.62 116 ILE A N 1
ATOM 890 C CA . ILE A 1 116 ? 16.328 -20.953 -6.426 1 97.62 116 ILE A CA 1
ATOM 891 C C . ILE A 1 116 ? 15.172 -21.938 -6.43 1 97.62 116 ILE A C 1
ATOM 893 O O . ILE A 1 116 ? 14.68 -22.328 -5.371 1 97.62 116 ILE A O 1
ATOM 897 N N . MET A 1 117 ? 14.773 -22.438 -7.555 1 97.88 117 MET A N 1
ATOM 898 C CA . MET A 1 117 ? 13.609 -23.312 -7.645 1 97.88 117 MET A CA 1
ATOM 899 C C . MET A 1 117 ? 13.891 -24.656 -6.977 1 97.88 117 MET A C 1
ATOM 901 O O . MET A 1 117 ? 13 -25.234 -6.352 1 97.88 117 MET A O 1
ATOM 905 N N . GLU A 1 118 ? 15.07 -25.125 -7.117 1 97.94 118 GLU A N 1
ATOM 906 C CA . GLU A 1 118 ? 15.453 -26.375 -6.457 1 97.94 118 GLU A CA 1
ATOM 907 C C . GLU A 1 118 ? 15.367 -26.234 -4.938 1 97.94 118 GLU A C 1
ATOM 909 O O . GLU A 1 118 ? 14.805 -27.109 -4.266 1 97.94 118 GLU A O 1
ATOM 914 N N . VAL A 1 119 ? 15.906 -25.141 -4.488 1 98 119 VAL A N 1
ATOM 915 C CA . VAL A 1 119 ? 15.891 -24.875 -3.055 1 98 119 VAL A CA 1
ATOM 916 C C . VAL A 1 119 ? 14.445 -24.781 -2.564 1 98 119 VAL A C 1
ATOM 918 O O . VAL A 1 119 ? 14.094 -25.359 -1.535 1 98 119 VAL A O 1
ATOM 921 N N . LEU A 1 120 ? 13.633 -24.109 -3.289 1 98.62 120 LEU A N 1
ATOM 922 C CA . LEU A 1 120 ? 12.234 -23.953 -2.902 1 98.62 120 LEU A CA 1
ATOM 923 C C . LEU A 1 120 ? 11.523 -25.297 -2.883 1 98.62 120 LEU A C 1
ATOM 925 O O . LEU A 1 120 ? 10.805 -25.609 -1.928 1 98.62 120 LEU A O 1
ATOM 929 N N . ARG A 1 121 ? 11.734 -26.172 -3.855 1 98.12 121 ARG A N 1
ATOM 930 C CA . ARG A 1 121 ? 11.039 -27.453 -3.967 1 98.12 121 ARG A CA 1
ATOM 931 C C . ARG A 1 121 ? 11.523 -28.422 -2.898 1 98.12 121 ARG A C 1
ATOM 933 O O . ARG A 1 121 ? 10.766 -29.297 -2.459 1 98.12 121 ARG A O 1
ATOM 940 N N . GLU A 1 122 ? 12.719 -28.25 -2.463 1 97.81 122 GLU A N 1
ATOM 941 C CA . GLU A 1 122 ? 13.273 -29.109 -1.421 1 97.81 122 GLU A CA 1
ATOM 942 C C . GLU A 1 122 ? 12.711 -28.75 -0.05 1 97.81 122 GLU A C 1
ATOM 944 O O . GLU A 1 122 ? 12.625 -29.609 0.836 1 97.81 122 GLU A O 1
ATOM 949 N N . ASN A 1 123 ? 12.281 -27.531 0.084 1 97.75 123 ASN A N 1
ATOM 950 C CA . ASN A 1 123 ? 11.945 -27.047 1.422 1 97.75 123 ASN A CA 1
ATOM 951 C C . ASN A 1 123 ? 10.438 -26.844 1.586 1 97.75 123 ASN A C 1
ATOM 953 O O . ASN A 1 123 ? 9.945 -26.734 2.707 1 97.75 123 ASN A O 1
ATOM 957 N N . TYR A 1 124 ? 9.742 -26.781 0.472 1 98.12 124 TYR A N 1
ATOM 958 C CA . TYR A 1 124 ? 8.305 -26.531 0.533 1 98.12 124 TYR A CA 1
ATOM 959 C C . TYR A 1 124 ? 7.539 -27.578 -0.284 1 98.12 124 TYR A C 1
ATOM 961 O O . TYR A 1 124 ? 7.941 -27.922 -1.396 1 98.12 124 TYR A O 1
ATOM 969 N N . LYS A 1 125 ? 6.457 -28.031 0.182 1 97.44 125 LYS A N 1
ATOM 970 C CA . LYS A 1 125 ? 5.746 -29.188 -0.329 1 97.44 125 LYS A CA 1
ATOM 971 C C . LYS A 1 125 ? 5.008 -28.859 -1.624 1 97.44 125 LYS A C 1
ATOM 973 O O . LYS A 1 125 ? 4.953 -29.688 -2.539 1 97.44 125 LYS A O 1
ATOM 978 N N . ASN A 1 126 ? 4.391 -27.688 -1.646 1 97.88 126 ASN A N 1
ATOM 979 C CA . ASN A 1 126 ? 3.51 -27.344 -2.758 1 97.88 126 ASN A CA 1
ATOM 980 C C . ASN A 1 126 ? 4.043 -26.141 -3.535 1 97.88 126 ASN A C 1
ATOM 982 O O . ASN A 1 126 ? 3.576 -25.016 -3.342 1 97.88 126 ASN A O 1
ATOM 986 N N . VAL A 1 127 ? 5.027 -26.453 -4.406 1 98.31 127 VAL A N 1
ATOM 987 C CA . VAL A 1 127 ? 5.621 -25.406 -5.238 1 98.31 127 VAL A CA 1
ATOM 988 C C . VAL A 1 127 ? 5.227 -25.625 -6.695 1 98.31 127 VAL A C 1
ATOM 990 O O . VAL A 1 127 ? 5.453 -26.703 -7.254 1 98.31 127 VAL A O 1
ATOM 993 N N . ILE A 1 128 ? 4.57 -24.625 -7.277 1 98.06 128 ILE A N 1
ATOM 994 C CA . ILE A 1 128 ? 4.223 -24.625 -8.695 1 98.06 128 ILE A CA 1
ATOM 995 C C . ILE A 1 128 ? 4.891 -23.438 -9.383 1 98.06 128 ILE A C 1
ATOM 997 O O . ILE A 1 128 ? 4.809 -22.312 -8.906 1 98.06 128 ILE A O 1
ATOM 1001 N N . SER A 1 129 ? 5.613 -23.719 -10.391 1 97.75 129 SER A N 1
ATOM 1002 C CA . SER A 1 129 ? 6.254 -22.625 -11.117 1 97.75 129 SER A CA 1
ATOM 1003 C C . SER A 1 129 ? 5.992 -22.734 -12.617 1 97.75 129 SER A C 1
ATOM 1005 O O . SER A 1 129 ? 5.656 -23.812 -13.117 1 97.75 129 SER A O 1
ATOM 1007 N N . LEU A 1 130 ? 5.984 -21.578 -13.266 1 97.62 130 LEU A N 1
ATOM 1008 C CA . LEU A 1 130 ? 5.871 -21.516 -14.719 1 97.62 130 LEU A CA 1
ATOM 1009 C C . LEU A 1 130 ? 6.59 -20.297 -15.273 1 97.62 130 LEU A C 1
ATOM 1011 O O . LEU A 1 130 ? 6.965 -19.391 -14.516 1 97.62 130 LEU A O 1
ATOM 1015 N N . ASP A 1 131 ? 6.867 -20.328 -16.531 1 97.44 131 ASP A N 1
ATOM 1016 C CA . ASP A 1 131 ? 7.391 -19.172 -17.234 1 97.44 131 ASP A CA 1
ATOM 1017 C C . ASP A 1 131 ? 6.262 -18.297 -17.781 1 97.44 131 ASP A C 1
ATOM 1019 O O . ASP A 1 131 ? 5.891 -18.406 -18.953 1 97.44 131 ASP A O 1
ATOM 1023 N N . ALA A 1 132 ? 5.816 -17.406 -16.938 1 97.19 132 ALA A N 1
ATOM 1024 C CA . ALA A 1 132 ? 4.645 -16.609 -17.281 1 97.19 132 ALA A CA 1
ATOM 1025 C C . ALA A 1 132 ? 4.949 -15.656 -18.438 1 97.19 132 ALA A C 1
ATOM 1027 O O . ALA A 1 132 ? 4.066 -15.32 -19.234 1 97.19 132 ALA A O 1
ATOM 1028 N N . LEU A 1 133 ? 6.18 -15.234 -18.484 1 94.94 133 LEU A N 1
ATOM 1029 C CA . LEU A 1 133 ? 6.574 -14.352 -19.578 1 94.94 133 LEU A CA 1
ATOM 1030 C C . LEU A 1 133 ? 6.457 -15.055 -20.922 1 94.94 133 LEU A C 1
ATOM 1032 O O . LEU A 1 133 ? 5.906 -14.5 -21.875 1 94.94 133 LEU A O 1
ATOM 1036 N N . LYS A 1 134 ? 6.957 -16.234 -21.016 1 96.06 134 LYS A N 1
ATOM 1037 C CA . LYS A 1 134 ? 6.848 -17.031 -22.234 1 96.06 134 LYS A CA 1
ATOM 1038 C C . LYS A 1 134 ? 5.387 -17.25 -22.609 1 96.06 134 LYS A C 1
ATOM 1040 O O . LYS A 1 134 ? 5.012 -17.094 -23.781 1 96.06 134 LYS A O 1
ATOM 1045 N N . ILE A 1 135 ? 4.594 -17.531 -21.609 1 96.56 135 ILE A N 1
ATOM 1046 C CA . ILE A 1 135 ? 3.182 -17.812 -21.844 1 96.56 135 ILE A CA 1
ATOM 1047 C C . ILE A 1 135 ? 2.488 -16.547 -22.359 1 96.56 135 ILE A C 1
ATOM 1049 O O . ILE A 1 135 ? 1.729 -16.594 -23.328 1 96.56 135 ILE A O 1
ATOM 1053 N N . ALA A 1 136 ? 2.783 -15.438 -21.719 1 95.38 136 ALA A N 1
ATOM 1054 C CA . ALA A 1 136 ? 2.197 -14.164 -22.141 1 95.38 136 ALA A CA 1
ATOM 1055 C C . ALA A 1 136 ? 2.59 -13.812 -23.562 1 95.38 136 ALA A C 1
ATOM 1057 O O . ALA A 1 136 ? 1.762 -13.336 -24.344 1 95.38 136 ALA A O 1
ATOM 1058 N N . ARG A 1 137 ? 3.85 -14.102 -23.891 1 94.5 137 ARG A N 1
ATOM 1059 C CA . ARG A 1 137 ? 4.336 -13.859 -25.234 1 94.5 137 ARG A CA 1
ATOM 1060 C C . ARG A 1 137 ? 3.564 -14.695 -26.266 1 94.5 137 ARG A C 1
ATOM 1062 O O . ARG A 1 137 ? 3.232 -14.211 -27.344 1 94.5 137 ARG A O 1
ATOM 1069 N N . GLU A 1 138 ? 3.332 -15.82 -25.875 1 94.38 138 GLU A N 1
ATOM 1070 C CA . GLU A 1 138 ? 2.578 -16.719 -26.75 1 94.38 138 GLU A CA 1
ATOM 1071 C C . GLU A 1 138 ? 1.142 -16.234 -26.922 1 94.38 138 GLU A C 1
ATOM 1073 O O . GLU A 1 138 ? 0.507 -16.531 -27.938 1 94.38 138 GLU A O 1
ATOM 1078 N N . CYS A 1 139 ? 0.68 -15.508 -25.953 1 92.5 139 CYS A N 1
ATOM 1079 C CA . CYS A 1 139 ? -0.643 -14.898 -26.047 1 92.5 139 CYS A CA 1
ATOM 1080 C C . CYS A 1 139 ? -0.572 -13.547 -26.734 1 92.5 139 CYS A C 1
ATOM 1082 O O . CYS A 1 139 ? -1.558 -12.805 -26.766 1 92.5 139 CYS A O 1
ATOM 1084 N N . LYS A 1 140 ? 0.568 -13.109 -27.141 1 89.31 140 LYS A N 1
ATOM 1085 C CA . LYS A 1 140 ? 0.843 -11.922 -27.938 1 89.31 140 LYS A CA 1
ATOM 1086 C C . LYS A 1 140 ? 0.736 -10.656 -27.109 1 89.31 140 LYS A C 1
ATOM 1088 O O . LYS A 1 140 ? 0.322 -9.609 -27.609 1 89.31 140 LYS A O 1
ATOM 1093 N N . ASN A 1 141 ? 1.016 -10.82 -25.812 1 88.25 141 ASN A N 1
ATOM 1094 C CA . ASN A 1 141 ? 1.019 -9.641 -24.953 1 88.25 141 ASN A CA 1
ATOM 1095 C C . ASN A 1 141 ? 1.899 -9.844 -23.719 1 88.25 141 ASN A C 1
ATOM 1097 O O . ASN A 1 141 ? 1.465 -10.438 -22.734 1 88.25 141 ASN A O 1
ATOM 1101 N N . ILE A 1 142 ? 3.02 -9.227 -23.766 1 85.75 142 ILE A N 1
ATOM 1102 C CA . ILE A 1 142 ? 4 -9.391 -22.703 1 85.75 142 ILE A CA 1
ATOM 1103 C C . ILE A 1 142 ? 3.498 -8.719 -21.422 1 85.75 142 ILE A C 1
ATOM 1105 O O . ILE A 1 142 ? 4.004 -8.977 -20.328 1 85.75 142 ILE A O 1
ATOM 1109 N N . LYS A 1 143 ? 2.48 -7.934 -21.547 1 85.94 143 LYS A N 1
ATOM 1110 C CA . LYS A 1 143 ? 1.964 -7.215 -20.375 1 85.94 143 LYS A CA 1
ATOM 1111 C C . LYS A 1 143 ? 0.989 -8.078 -19.594 1 85.94 143 LYS A C 1
ATOM 1113 O O . LYS A 1 143 ? 0.579 -7.711 -18.484 1 85.94 143 LYS A O 1
ATOM 1118 N N . ALA A 1 144 ? 0.732 -9.281 -20.125 1 92.5 144 ALA A N 1
ATOM 1119 C CA . ALA A 1 144 ? -0.288 -10.125 -19.5 1 92.5 144 ALA A CA 1
ATOM 1120 C C . ALA A 1 144 ? 0.344 -11.148 -18.578 1 92.5 144 ALA A C 1
ATOM 1122 O O . ALA A 1 144 ? -0.287 -12.148 -18.219 1 92.5 144 ALA A O 1
ATOM 1123 N N . VAL A 1 145 ? 1.558 -10.938 -18.203 1 94.19 145 VAL A N 1
ATOM 1124 C CA . VAL A 1 145 ? 2.299 -11.852 -17.344 1 94.19 145 VAL A CA 1
ATOM 1125 C C . VAL A 1 145 ? 1.537 -12.07 -16.047 1 94.19 145 VAL A C 1
ATOM 1127 O O . VAL A 1 145 ? 1.323 -13.211 -15.625 1 94.19 145 VAL A O 1
ATOM 1130 N N . ASN A 1 146 ? 1.011 -11.086 -15.469 1 93.75 146 ASN A N 1
ATOM 1131 C CA . ASN A 1 146 ? 0.296 -11.172 -14.203 1 93.75 146 ASN A CA 1
ATOM 1132 C C . ASN A 1 146 ? -0.997 -11.969 -14.336 1 93.75 146 ASN A C 1
ATOM 1134 O O . ASN A 1 146 ? -1.371 -12.711 -13.422 1 93.75 146 ASN A O 1
ATOM 1138 N N . THR A 1 147 ? -1.532 -11.773 -15.469 1 96.62 147 THR A N 1
ATOM 1139 C CA . THR A 1 147 ? -2.807 -12.445 -15.68 1 96.62 147 THR A CA 1
ATOM 1140 C C . THR A 1 147 ? -2.607 -13.953 -15.773 1 96.62 147 THR A C 1
ATOM 1142 O O . THR A 1 147 ? -3.465 -14.727 -15.344 1 96.62 147 THR A O 1
ATOM 1145 N N . VAL A 1 148 ? -1.495 -14.398 -16.344 1 97.62 148 VAL A N 1
ATOM 1146 C CA . VAL A 1 148 ? -1.16 -15.82 -16.359 1 97.62 148 VAL A CA 1
ATOM 1147 C C . VAL A 1 148 ? -1.095 -16.344 -14.938 1 97.62 148 VAL A C 1
ATOM 1149 O O . VAL A 1 148 ? -1.707 -17.375 -14.617 1 97.62 148 VAL A O 1
ATOM 1152 N N . LEU A 1 149 ? -0.446 -15.633 -14.086 1 97.94 149 LEU A N 1
ATOM 1153 C CA . LEU A 1 149 ? -0.282 -16.031 -12.688 1 97.94 149 LEU A CA 1
ATOM 1154 C C . LEU A 1 149 ? -1.618 -16.016 -11.961 1 97.94 149 LEU A C 1
ATOM 1156 O O . LEU A 1 149 ? -1.876 -16.859 -11.102 1 97.94 149 LEU A O 1
ATOM 1160 N N . ILE A 1 150 ? -2.432 -15.086 -12.297 1 97.88 150 ILE A N 1
ATOM 1161 C CA . ILE A 1 150 ? -3.766 -15.008 -11.711 1 97.88 150 ILE A CA 1
ATOM 1162 C C . ILE A 1 150 ? -4.582 -16.234 -12.117 1 97.88 150 ILE A C 1
ATOM 1164 O O . ILE A 1 150 ? -5.336 -16.781 -11.305 1 97.88 150 ILE A O 1
ATOM 1168 N N . GLY A 1 151 ? -4.418 -16.594 -13.383 1 98.19 151 GLY A N 1
ATOM 1169 C CA . GLY A 1 151 ? -5.059 -17.844 -13.797 1 98.19 151 GLY A CA 1
ATOM 1170 C C . GLY A 1 151 ? -4.629 -19.031 -12.977 1 98.19 151 GLY A C 1
ATOM 1171 O O . GLY A 1 151 ? -5.465 -19.828 -12.547 1 98.19 151 GLY A O 1
ATOM 1172 N N . LEU A 1 152 ? -3.33 -19.125 -12.758 1 98.12 152 LEU A N 1
ATOM 1173 C CA . LEU A 1 152 ? -2.783 -20.203 -11.93 1 98.12 152 LEU A CA 1
ATOM 1174 C C . LEU A 1 152 ? -3.35 -20.141 -10.516 1 98.12 152 LEU A C 1
ATOM 1176 O O . LEU A 1 152 ? -3.738 -21.172 -9.953 1 98.12 152 LEU A O 1
ATOM 1180 N N . LEU A 1 153 ? -3.439 -19 -9.961 1 98 153 LEU A N 1
ATOM 1181 C CA . LEU A 1 153 ? -4 -18.781 -8.633 1 98 153 LEU A CA 1
ATOM 1182 C C . LEU A 1 153 ? -5.461 -19.219 -8.578 1 98 153 LEU A C 1
ATOM 1184 O O . LEU A 1 153 ? -5.887 -19.859 -7.621 1 98 153 LEU A O 1
ATOM 1188 N N . ALA A 1 154 ? -6.156 -18.844 -9.57 1 97.88 154 ALA A N 1
ATOM 1189 C CA . ALA A 1 154 ? -7.578 -19.172 -9.648 1 97.88 154 ALA A CA 1
ATOM 1190 C C . ALA A 1 154 ? -7.805 -20.672 -9.562 1 97.88 154 ALA A C 1
ATOM 1192 O O . ALA A 1 154 ? -8.641 -21.141 -8.781 1 97.88 154 ALA A O 1
ATOM 1193 N N . LYS A 1 155 ? -7.039 -21.344 -10.359 1 97.56 155 LYS A N 1
ATOM 1194 C CA . LYS A 1 155 ? -7.141 -22.812 -10.336 1 97.56 155 LYS A CA 1
ATOM 1195 C C . LYS A 1 155 ? -6.777 -23.359 -8.969 1 97.56 155 LYS A C 1
ATOM 1197 O O . LYS A 1 155 ? -7.434 -24.281 -8.469 1 97.56 155 LYS A O 1
ATOM 1202 N N . THR A 1 156 ? -5.824 -22.797 -8.344 1 95.88 156 THR A N 1
ATOM 1203 C CA . THR A 1 156 ? -5.293 -23.25 -7.062 1 95.88 156 THR A CA 1
ATOM 1204 C C . THR A 1 156 ? -6.312 -23.016 -5.949 1 95.88 156 THR A C 1
ATOM 1206 O O . THR A 1 156 ? -6.445 -23.844 -5.043 1 95.88 156 THR A O 1
ATOM 1209 N N . MET A 1 157 ? -7.059 -21.953 -5.957 1 95.12 157 MET A N 1
ATOM 1210 C CA . MET A 1 157 ? -7.965 -21.562 -4.879 1 95.12 157 MET A CA 1
ATOM 1211 C C . MET A 1 157 ? -9.281 -22.328 -4.98 1 95.12 157 MET A C 1
ATOM 1213 O O . MET A 1 157 ? -10.031 -22.406 -4.008 1 95.12 157 MET A O 1
ATOM 1217 N N . GLY A 1 158 ? -9.586 -22.734 -6.168 1 93.81 158 GLY A N 1
ATOM 1218 C CA . GLY A 1 158 ? -10.773 -23.562 -6.336 1 93.81 158 GLY A CA 1
ATOM 1219 C C . GLY A 1 158 ? -12.062 -22.75 -6.355 1 93.81 158 GLY A C 1
ATOM 1220 O O . GLY A 1 158 ? -13.141 -23.281 -6.098 1 93.81 158 GLY A O 1
ATOM 1221 N N . ILE A 1 159 ? -11.984 -21.5 -6.504 1 94.75 159 ILE A N 1
ATOM 1222 C CA . ILE A 1 159 ? -13.148 -20.641 -6.695 1 94.75 159 ILE A CA 1
ATOM 1223 C C . ILE A 1 159 ? -13.617 -20.719 -8.141 1 94.75 159 ILE A C 1
ATOM 1225 O O . ILE A 1 159 ? -12.812 -20.922 -9.055 1 94.75 159 ILE A O 1
ATOM 1229 N N . ASP A 1 160 ? -14.836 -20.547 -8.305 1 96.44 160 ASP A N 1
ATOM 1230 C CA . ASP A 1 160 ? -15.414 -20.641 -9.641 1 96.44 160 ASP A CA 1
ATOM 1231 C C . ASP A 1 160 ? -14.664 -19.734 -10.625 1 96.44 160 ASP A C 1
ATOM 1233 O O . ASP A 1 160 ? -14.445 -18.562 -10.352 1 96.44 160 ASP A O 1
ATOM 1237 N N . LYS A 1 161 ? -14.367 -20.281 -11.75 1 97.44 161 LYS A N 1
ATOM 1238 C CA . LYS A 1 161 ? -13.594 -19.594 -12.773 1 97.44 161 LYS A CA 1
ATOM 1239 C C . LYS A 1 161 ? -14.305 -18.312 -13.234 1 97.44 161 LYS A C 1
ATOM 1241 O O . LYS A 1 161 ? -13.648 -17.312 -13.523 1 97.44 161 LYS A O 1
ATOM 1246 N N . GLU A 1 162 ? -15.578 -18.375 -13.289 1 97.88 162 GLU A N 1
ATOM 1247 C CA . GLU A 1 162 ? -16.359 -17.25 -13.797 1 97.88 162 GLU A CA 1
ATOM 1248 C C . GLU A 1 162 ? -16.203 -16.031 -12.906 1 97.88 162 GLU A C 1
ATOM 1250 O O . GLU A 1 162 ? -16.219 -14.891 -13.391 1 97.88 162 GLU A O 1
ATOM 1255 N N . VAL A 1 163 ? -16.062 -16.234 -11.625 1 97.75 163 VAL A N 1
ATOM 1256 C CA . VAL A 1 163 ? -15.875 -15.141 -10.688 1 97.75 163 VAL A CA 1
ATOM 1257 C C . VAL A 1 163 ? -14.578 -14.398 -11.008 1 97.75 163 VAL A C 1
ATOM 1259 O O . VAL A 1 163 ? -14.531 -13.164 -10.953 1 97.75 163 VAL A O 1
ATOM 1262 N N . TRP A 1 164 ? -13.578 -15.156 -11.383 1 97.94 164 TRP A N 1
ATOM 1263 C CA . TRP A 1 164 ? -12.289 -14.57 -11.75 1 97.94 164 TRP A CA 1
ATOM 1264 C C . TRP A 1 164 ? -12.398 -13.805 -13.07 1 97.94 164 TRP A C 1
ATOM 1266 O O . TRP A 1 164 ? -11.867 -12.703 -13.195 1 97.94 164 TRP A O 1
ATOM 1276 N N . ILE A 1 165 ? -13.07 -14.375 -14.008 1 97.75 165 ILE A N 1
ATOM 1277 C CA . ILE A 1 165 ? -13.227 -13.758 -15.32 1 97.75 165 ILE A CA 1
ATOM 1278 C C . ILE A 1 165 ? -13.977 -12.43 -15.18 1 97.75 165 ILE A C 1
ATOM 1280 O O . ILE A 1 165 ? -13.562 -11.422 -15.75 1 97.75 165 ILE A O 1
ATOM 1284 N N . GLU A 1 166 ? -14.984 -12.406 -14.398 1 97.5 166 GLU A N 1
ATOM 1285 C CA . GLU A 1 166 ? -15.742 -11.18 -14.164 1 97.5 166 GLU A CA 1
ATOM 1286 C C . GLU A 1 166 ? -14.867 -10.117 -13.492 1 97.5 166 GLU A C 1
ATOM 1288 O O . GLU A 1 166 ? -14.945 -8.938 -13.844 1 97.5 166 GLU A O 1
ATOM 1293 N N . SER A 1 167 ? -14.094 -10.555 -12.586 1 96.88 167 SER A N 1
ATOM 1294 C CA . SER A 1 167 ? -13.211 -9.633 -11.875 1 96.88 167 SER A CA 1
ATOM 1295 C C . SER A 1 167 ? -12.148 -9.062 -12.805 1 96.88 167 SER A C 1
ATOM 1297 O O . SER A 1 167 ? -11.805 -7.879 -12.719 1 96.88 167 SER A O 1
ATOM 1299 N N . LEU A 1 168 ? -11.656 -9.898 -13.695 1 96.56 168 LEU A N 1
ATOM 1300 C CA . LEU A 1 168 ? -10.688 -9.445 -14.688 1 96.56 168 LEU A CA 1
ATOM 1301 C C . LEU A 1 168 ? -11.289 -8.383 -15.594 1 96.56 168 LEU A C 1
ATOM 1303 O O . LEU A 1 168 ? -10.648 -7.367 -15.875 1 96.56 168 LEU A O 1
ATOM 1307 N N . LYS A 1 169 ? -12.539 -8.57 -15.969 1 95.94 169 LYS A N 1
ATOM 1308 C CA . LYS A 1 169 ? -13.234 -7.648 -16.859 1 95.94 169 LYS A CA 1
ATOM 1309 C C . LYS A 1 169 ? -13.391 -6.273 -16.219 1 95.94 169 LYS A C 1
ATOM 1311 O O . LYS A 1 169 ? -13.398 -5.258 -16.922 1 95.94 169 LYS A O 1
ATOM 1316 N N . GLU A 1 170 ? -13.438 -6.25 -14.953 1 94.06 170 GLU A N 1
ATOM 1317 C CA . GLU A 1 170 ? -13.664 -5.004 -14.219 1 94.06 170 GLU A CA 1
ATOM 1318 C C . GLU A 1 170 ? -12.367 -4.219 -14.062 1 94.06 170 GLU A C 1
ATOM 1320 O O . GLU A 1 170 ? -12.391 -3.012 -13.812 1 94.06 170 GLU A O 1
ATOM 1325 N N . VAL A 1 171 ? -11.289 -4.918 -14.164 1 92.06 171 VAL A N 1
ATOM 1326 C CA . VAL A 1 171 ? -10.031 -4.285 -13.797 1 92.06 171 VAL A CA 1
ATOM 1327 C C . VAL A 1 171 ? -9.188 -4.031 -15.039 1 92.06 171 VAL A C 1
ATOM 1329 O O . VAL A 1 171 ? -8.5 -3.012 -15.141 1 92.06 171 VAL A O 1
ATOM 1332 N N . VAL A 1 172 ? -9.25 -4.895 -16.016 1 92.5 172 VAL A N 1
ATOM 1333 C CA . VAL A 1 172 ? -8.406 -4.824 -17.203 1 92.5 172 VAL A CA 1
ATOM 1334 C C . VAL A 1 172 ? -9.062 -3.938 -18.25 1 92.5 172 VAL A C 1
ATOM 1336 O O . VAL A 1 172 ? -10.266 -4.066 -18.516 1 92.5 172 VAL A O 1
ATOM 1339 N N . PRO A 1 173 ? -8.281 -3.061 -18.859 1 91.06 173 PRO A N 1
ATOM 1340 C CA . PRO A 1 173 ? -8.844 -2.234 -19.922 1 91.06 173 PRO A CA 1
ATOM 1341 C C . PRO A 1 173 ? -9.445 -3.062 -21.047 1 91.06 173 PRO A C 1
ATOM 1343 O O . PRO A 1 173 ? -8.906 -4.113 -21.406 1 91.06 173 PRO A O 1
ATOM 1346 N N . GLN A 1 174 ? -10.469 -2.49 -21.609 1 92.75 174 GLN A N 1
ATOM 1347 C CA . GLN A 1 174 ? -11.219 -3.189 -22.656 1 92.75 174 GLN A CA 1
ATOM 1348 C C . GLN A 1 174 ? -10.312 -3.568 -23.812 1 92.75 174 GLN A C 1
ATOM 1350 O O . GLN A 1 174 ? -10.438 -4.664 -24.375 1 92.75 174 GLN A O 1
ATOM 1355 N N . LYS A 1 175 ? -9.406 -2.674 -24.141 1 92.81 175 LYS A N 1
ATOM 1356 C CA . LYS A 1 175 ? -8.531 -2.879 -25.297 1 92.81 175 LYS A CA 1
ATOM 1357 C C . LYS A 1 175 ? -7.598 -4.066 -25.078 1 92.81 175 LYS A C 1
ATOM 1359 O O . LYS A 1 175 ? -7.129 -4.676 -26.031 1 92.81 175 LYS A O 1
ATOM 1364 N N . ALA A 1 176 ? -7.379 -4.543 -23.828 1 92.75 176 ALA A N 1
ATOM 1365 C CA . ALA A 1 176 ? -6.43 -5.605 -23.516 1 92.75 176 ALA A CA 1
ATOM 1366 C C . ALA A 1 176 ? -7.152 -6.848 -22.984 1 92.75 176 ALA A C 1
ATOM 1368 O O . ALA A 1 176 ? -6.512 -7.824 -22.594 1 92.75 176 ALA A O 1
ATOM 1369 N N . LEU A 1 177 ? -8.477 -6.836 -23.016 1 94.62 177 LEU A N 1
ATOM 1370 C CA . LEU A 1 177 ? -9.266 -7.852 -22.328 1 94.62 177 LEU A CA 1
ATOM 1371 C C . LEU A 1 177 ? -9.086 -9.219 -22.984 1 94.62 177 LEU A C 1
ATOM 1373 O O . LEU A 1 177 ? -8.852 -10.219 -22.312 1 94.62 177 LEU A O 1
ATOM 1377 N N . ASP A 1 178 ? -9.133 -9.25 -24.266 1 94.69 178 ASP A N 1
ATOM 1378 C CA . ASP A 1 178 ? -9.07 -10.523 -24.984 1 94.69 178 ASP A CA 1
ATOM 1379 C C . ASP A 1 178 ? -7.746 -11.234 -24.703 1 94.69 178 ASP A C 1
ATOM 1381 O O . ASP A 1 178 ? -7.73 -12.422 -24.375 1 94.69 178 ASP A O 1
ATOM 1385 N N . VAL A 1 179 ? -6.711 -10.461 -24.781 1 95 179 VAL A N 1
ATOM 1386 C CA . VAL A 1 179 ? -5.383 -11.039 -24.594 1 95 179 VAL A CA 1
ATOM 1387 C C . VAL A 1 179 ? -5.223 -11.484 -23.141 1 95 179 VAL A C 1
ATOM 1389 O O . VAL A 1 179 ? -4.605 -12.516 -22.859 1 95 179 VAL A O 1
ATOM 1392 N N . ASN A 1 180 ? -5.809 -10.781 -22.25 1 95.94 180 ASN A N 1
ATOM 1393 C CA . ASN A 1 180 ? -5.723 -11.141 -20.828 1 95.94 180 ASN A CA 1
ATOM 1394 C C . ASN A 1 180 ? -6.547 -12.383 -20.516 1 95.94 180 ASN A C 1
ATOM 1396 O O . ASN A 1 180 ? -6.129 -13.219 -19.719 1 95.94 180 ASN A O 1
ATOM 1400 N N . LEU A 1 181 ? -7.656 -12.438 -21.203 1 96.94 181 LEU A N 1
ATOM 1401 C CA . LEU A 1 181 ? -8.484 -13.617 -21 1 96.94 181 LEU A CA 1
ATOM 1402 C C . LEU A 1 181 ? -7.773 -14.875 -21.5 1 96.94 181 LEU A C 1
ATOM 1404 O O . LEU A 1 181 ? -7.832 -15.922 -20.859 1 96.94 181 LEU A O 1
ATOM 1408 N N . LYS A 1 182 ? -7.129 -14.758 -22.578 1 96.88 182 LYS A N 1
ATOM 1409 C CA . LYS A 1 182 ? -6.352 -15.875 -23.094 1 96.88 182 LYS A CA 1
ATOM 1410 C C . LYS A 1 182 ? -5.227 -16.25 -22.125 1 96.88 182 LYS A C 1
ATOM 1412 O O . LYS A 1 182 ? -5.012 -17.438 -21.844 1 96.88 182 LYS A O 1
ATOM 1417 N N . ALA A 1 183 ? -4.512 -15.25 -21.672 1 97.5 183 ALA A N 1
ATOM 1418 C CA . ALA A 1 183 ? -3.422 -15.469 -20.734 1 97.5 183 ALA A CA 1
ATOM 1419 C C . ALA A 1 183 ? -3.93 -16.125 -19.453 1 97.5 183 ALA A C 1
ATOM 1421 O O . ALA A 1 183 ? -3.297 -17.047 -18.922 1 97.5 183 ALA A O 1
ATOM 1422 N N . PHE A 1 184 ? -5.047 -15.695 -19.016 1 98.19 184 PHE A N 1
ATOM 1423 C CA . PHE A 1 184 ? -5.68 -16.266 -17.828 1 98.19 184 PHE A CA 1
ATOM 1424 C C . PHE A 1 184 ? -5.941 -17.766 -18.031 1 98.19 184 PHE A C 1
ATOM 1426 O O . PHE A 1 184 ? -5.617 -18.562 -17.156 1 98.19 184 PHE A O 1
ATOM 1433 N N . GLU A 1 185 ? -6.5 -18.031 -19.141 1 97.94 185 GLU A N 1
ATOM 1434 C CA . GLU A 1 185 ? -6.84 -19.422 -19.453 1 97.94 185 GLU A CA 1
ATOM 1435 C C . GLU A 1 185 ? -5.59 -20.297 -19.484 1 97.94 185 GLU A C 1
ATOM 1437 O O . GLU A 1 185 ? -5.617 -21.453 -19.031 1 97.94 185 GLU A O 1
ATOM 1442 N N . GLU A 1 186 ? -4.594 -19.797 -19.984 1 97.56 186 GLU A N 1
ATOM 1443 C CA . GLU A 1 186 ? -3.34 -20.531 -20.047 1 97.56 186 GLU A CA 1
ATOM 1444 C C . GLU A 1 186 ? -2.803 -20.812 -18.641 1 97.56 186 GLU A C 1
ATOM 1446 O O . GLU A 1 186 ? -2.338 -21.922 -18.375 1 97.56 186 GLU A O 1
ATOM 1451 N N . GLY A 1 187 ? -2.865 -19.812 -17.781 1 97.5 187 GLY A N 1
ATOM 1452 C CA . GLY A 1 187 ? -2.471 -20.016 -16.391 1 97.5 187 GLY A CA 1
ATOM 1453 C C . GLY A 1 187 ? -3.361 -21 -15.664 1 97.5 187 GLY A C 1
ATOM 1454 O O . GLY A 1 187 ? -2.871 -21.891 -14.953 1 97.5 187 GLY A O 1
ATOM 1455 N N . TYR A 1 188 ? -4.613 -20.844 -15.93 1 97.94 188 TYR A N 1
ATOM 1456 C CA . TYR A 1 188 ? -5.613 -21.688 -15.281 1 97.94 188 TYR A CA 1
ATOM 1457 C C . TYR A 1 188 ? -5.406 -23.156 -15.641 1 97.94 188 TYR A C 1
ATOM 1459 O O . TYR A 1 188 ? -5.523 -24.031 -14.781 1 97.94 188 TYR A O 1
ATOM 1467 N N . SER A 1 189 ? -5.062 -23.391 -16.859 1 96.62 189 SER A N 1
ATOM 1468 C CA . SER A 1 189 ? -4.922 -24.75 -17.344 1 96.62 189 SER A CA 1
ATOM 1469 C C . SER A 1 189 ? -3.664 -25.422 -16.797 1 96.62 189 SER A C 1
ATOM 1471 O O . SER A 1 189 ? -3.525 -26.641 -16.844 1 96.62 189 SER A O 1
ATOM 1473 N N . ARG A 1 190 ? -2.793 -24.656 -16.219 1 91.19 190 ARG A N 1
ATOM 1474 C CA . ARG A 1 190 ? -1.516 -25.188 -15.75 1 91.19 190 ARG A CA 1
ATOM 1475 C C . ARG A 1 190 ? -1.532 -25.406 -14.242 1 91.19 190 ARG A C 1
ATOM 1477 O O . ARG A 1 190 ? -0.573 -25.922 -13.672 1 91.19 190 ARG A O 1
ATOM 1484 N N . GLY A 1 191 ? -2.5 -24.891 -13.555 1 85.12 191 GLY A N 1
ATOM 1485 C CA . GLY A 1 191 ? -2.652 -25.125 -12.133 1 85.12 191 GLY A CA 1
ATOM 1486 C C . GLY A 1 191 ? -3.365 -26.422 -11.812 1 85.12 191 GLY A C 1
ATOM 1487 O O . GLY A 1 191 ? -3.877 -27.094 -12.711 1 85.12 191 GLY A O 1
ATOM 1488 N N . MET B 1 1 ? 19.281 12.328 10.406 1 54.62 1 MET B N 1
ATOM 1489 C CA . MET B 1 1 ? 17.859 12.492 10.695 1 54.62 1 MET B CA 1
ATOM 1490 C C . MET B 1 1 ? 17.375 11.398 11.625 1 54.62 1 MET B C 1
ATOM 1492 O O . MET B 1 1 ? 17.875 10.273 11.594 1 54.62 1 MET B O 1
ATOM 1496 N N . SER B 1 2 ? 16.609 11.719 12.688 1 69 2 SER B N 1
ATOM 1497 C CA . SER B 1 2 ? 16.016 10.875 13.727 1 69 2 SER B CA 1
ATOM 1498 C C . SER B 1 2 ? 14.961 9.945 13.141 1 69 2 SER B C 1
ATOM 1500 O O . SER B 1 2 ? 14.578 10.086 11.969 1 69 2 SER B O 1
ATOM 1502 N N . LYS B 1 3 ? 14.711 8.883 13.719 1 88.38 3 LYS B N 1
ATOM 1503 C CA . LYS B 1 3 ? 13.656 7.902 13.484 1 88.38 3 LYS B CA 1
ATOM 1504 C C . LYS B 1 3 ? 12.273 8.547 13.555 1 88.38 3 LYS B C 1
ATOM 1506 O O . LYS B 1 3 ? 12 9.344 14.453 1 88.38 3 LYS B O 1
ATOM 1511 N N . TYR B 1 4 ? 11.477 8.461 12.453 1 95.44 4 TYR B N 1
ATOM 1512 C CA . TYR B 1 4 ? 10.109 8.961 12.461 1 95.44 4 TYR B CA 1
ATOM 1513 C C . TYR B 1 4 ? 9.117 7.867 12.078 1 95.44 4 TYR B C 1
ATOM 1515 O O . TYR B 1 4 ? 9.336 7.145 11.109 1 95.44 4 TYR B O 1
ATOM 1523 N N . ASN B 1 5 ? 8.148 7.773 12.859 1 97.62 5 ASN B N 1
ATOM 1524 C CA . ASN B 1 5 ? 6.953 7.016 12.508 1 97.62 5 ASN B CA 1
ATOM 1525 C C . ASN B 1 5 ? 5.801 7.938 12.117 1 97.62 5 ASN B C 1
ATOM 1527 O O . ASN B 1 5 ? 5.215 8.602 12.969 1 97.62 5 ASN B O 1
ATOM 1531 N N . ILE B 1 6 ? 5.484 7.91 10.797 1 98.25 6 ILE B N 1
ATOM 1532 C CA . ILE B 1 6 ? 4.457 8.82 10.305 1 98.25 6 ILE B CA 1
ATOM 1533 C C . ILE B 1 6 ? 3.279 8.023 9.758 1 98.25 6 ILE B C 1
ATOM 1535 O O . ILE B 1 6 ? 3.469 7.02 9.062 1 98.25 6 ILE B O 1
ATOM 1539 N N . MET B 1 7 ? 2.105 8.453 10.133 1 98.44 7 MET B N 1
ATOM 1540 C CA . MET B 1 7 ? 0.894 7.879 9.555 1 98.44 7 MET B CA 1
ATOM 1541 C C . MET B 1 7 ? 0.135 8.914 8.734 1 98.44 7 MET B C 1
ATOM 1543 O O . MET B 1 7 ? -0.088 10.039 9.203 1 98.44 7 MET B O 1
ATOM 1547 N N . ILE B 1 8 ? -0.156 8.539 7.504 1 98.12 8 ILE 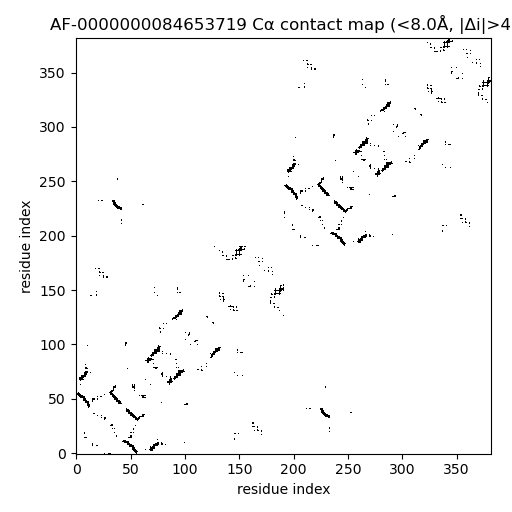B N 1
ATOM 1548 C CA . ILE B 1 8 ? -1.037 9.32 6.645 1 98.12 8 ILE B CA 1
ATOM 1549 C C . ILE B 1 8 ? -2.41 8.656 6.57 1 98.12 8 ILE B C 1
ATOM 1551 O O . ILE B 1 8 ? -2.531 7.512 6.117 1 98.12 8 ILE B O 1
ATOM 1555 N N . VAL B 1 9 ? -3.4 9.391 7.031 1 97.5 9 VAL B N 1
ATOM 1556 C CA . VAL B 1 9 ? -4.711 8.758 7.125 1 97.5 9 VAL B CA 1
ATOM 1557 C C . VAL B 1 9 ? -5.746 9.594 6.371 1 97.5 9 VAL B C 1
ATOM 1559 O O . VAL B 1 9 ? -5.684 10.828 6.387 1 97.5 9 VAL B O 1
ATOM 1562 N N . GLY B 1 10 ? -6.594 8.922 5.629 1 95.19 10 GLY B N 1
ATOM 1563 C CA . GLY B 1 10 ? -7.617 9.586 4.84 1 95.19 10 GLY B CA 1
ATOM 1564 C C . GLY B 1 10 ? -8.562 8.617 4.148 1 95.19 10 GLY B C 1
ATOM 1565 O O . GLY B 1 10 ? -8.758 7.496 4.617 1 95.19 10 GLY B O 1
ATOM 1566 N N . VAL B 1 11 ? -9.18 9.195 3.164 1 91.81 11 VAL B N 1
ATOM 1567 C CA . VAL B 1 11 ? -10.117 8.414 2.365 1 91.81 11 VAL B CA 1
ATOM 1568 C C . VAL B 1 11 ? -9.562 8.219 0.958 1 91.81 11 VAL B C 1
ATOM 1570 O O . VAL B 1 11 ? -8.75 9.016 0.487 1 91.81 11 VAL B O 1
ATOM 1573 N N . GLY B 1 12 ? -9.992 7.078 0.382 1 88.12 12 GLY B N 1
ATOM 1574 C CA . GLY B 1 12 ? -9.539 6.781 -0.969 1 88.12 12 GLY B CA 1
ATOM 1575 C C . GLY B 1 12 ? -9.75 7.938 -1.933 1 88.12 12 GLY B C 1
ATOM 1576 O O . GLY B 1 12 ? -10.805 8.57 -1.935 1 88.12 12 GLY B O 1
ATOM 1577 N N . GLY B 1 13 ? -8.648 8.18 -2.656 1 86.19 13 GLY B N 1
ATOM 1578 C CA . GLY B 1 13 ? -8.734 9.203 -3.689 1 86.19 13 GLY B CA 1
ATOM 1579 C C . GLY B 1 13 ? -8.164 10.539 -3.258 1 86.19 13 GLY B C 1
ATOM 1580 O O . GLY B 1 13 ? -8.109 11.484 -4.047 1 86.19 13 GLY B O 1
ATOM 1581 N N . GLN B 1 14 ? -7.652 10.602 -1.991 1 88.62 14 GLN B N 1
ATOM 1582 C CA . GLN B 1 14 ? -7.184 11.891 -1.488 1 88.62 14 GLN B CA 1
ATOM 1583 C C . GLN B 1 14 ? -5.688 12.062 -1.717 1 88.62 14 GLN B C 1
ATOM 1585 O O . GLN B 1 14 ? -5.09 13.039 -1.258 1 88.62 14 GLN B O 1
ATOM 1590 N N . GLY B 1 15 ? -5.004 11.172 -2.303 1 88.5 15 GLY B N 1
ATOM 1591 C CA . GLY B 1 15 ? -3.609 11.344 -2.67 1 88.5 15 GLY B CA 1
ATOM 1592 C C . GLY B 1 15 ? -2.648 10.945 -1.563 1 88.5 15 GLY B C 1
ATOM 1593 O O . GLY B 1 15 ? -1.588 11.555 -1.409 1 88.5 15 GLY B O 1
ATOM 1594 N N . THR B 1 16 ? -2.959 9.977 -0.787 1 89.75 16 THR B N 1
ATOM 1595 C CA . THR B 1 16 ? -2.088 9.516 0.287 1 89.75 16 THR B CA 1
ATOM 1596 C C . THR B 1 16 ? -0.79 8.945 -0.278 1 89.75 16 THR B C 1
ATOM 1598 O O . THR B 1 16 ? 0.276 9.102 0.323 1 89.75 16 THR B O 1
ATOM 1601 N N . LEU B 1 17 ? -0.854 8.398 -1.433 1 88.69 17 LEU B N 1
ATOM 1602 C CA . LEU B 1 17 ? 0.327 7.812 -2.061 1 88.69 17 LEU B CA 1
ATOM 1603 C C . LEU B 1 17 ? 1.32 8.898 -2.465 1 88.69 17 LEU B C 1
ATOM 1605 O O . LEU B 1 17 ? 2.523 8.766 -2.229 1 88.69 17 LEU B O 1
ATOM 1609 N N . LEU B 1 18 ? 0.816 9.922 -3.072 1 89.75 18 LEU B N 1
ATOM 1610 C CA . LEU B 1 18 ? 1.676 11.031 -3.455 1 89.75 18 LEU B CA 1
ATOM 1611 C C . LEU B 1 18 ? 2.391 11.609 -2.236 1 89.75 18 LEU B C 1
ATOM 1613 O O . LEU B 1 18 ? 3.596 11.867 -2.281 1 89.75 18 LEU B O 1
ATOM 1617 N N . ALA B 1 19 ? 1.632 11.789 -1.192 1 94.88 19 ALA B N 1
ATOM 1618 C CA . ALA B 1 19 ? 2.199 12.328 0.039 1 94.88 19 ALA B CA 1
ATOM 1619 C C . ALA B 1 19 ? 3.301 11.422 0.582 1 94.88 19 ALA B C 1
ATOM 1621 O O . ALA B 1 19 ? 4.371 11.898 0.969 1 94.88 19 ALA B O 1
ATOM 1622 N N . SER B 1 20 ? 3.023 10.125 0.567 1 95.88 20 SER B N 1
ATOM 1623 C CA . SER B 1 20 ? 4.008 9.18 1.097 1 95.88 20 SER B CA 1
ATOM 1624 C C . SER B 1 20 ? 5.281 9.188 0.258 1 95.88 20 SER B C 1
ATOM 1626 O O . SER B 1 20 ? 6.379 9.023 0.79 1 95.88 20 SER B O 1
ATOM 1628 N N . ARG B 1 21 ? 5.156 9.422 -1.008 1 94.5 21 ARG B N 1
ATOM 1629 C CA . ARG B 1 21 ? 6.312 9.492 -1.894 1 94.5 21 ARG B CA 1
ATOM 1630 C C . ARG B 1 21 ? 7.172 10.711 -1.584 1 94.5 21 ARG B C 1
ATOM 1632 O O . ARG B 1 21 ? 8.398 10.617 -1.547 1 94.5 21 ARG B O 1
ATOM 1639 N N . ILE B 1 22 ? 6.504 11.797 -1.394 1 96.31 22 ILE B N 1
ATOM 1640 C CA . ILE B 1 22 ? 7.23 13.016 -1.073 1 96.31 22 ILE B CA 1
ATOM 1641 C C . ILE B 1 22 ? 7.996 12.836 0.237 1 96.31 22 ILE B C 1
ATOM 1643 O O . ILE B 1 22 ? 9.188 13.133 0.314 1 96.31 22 ILE B O 1
ATOM 1647 N N . ILE B 1 23 ? 7.336 12.297 1.234 1 97.12 23 ILE B N 1
ATOM 1648 C CA . ILE B 1 23 ? 7.949 12.086 2.543 1 97.12 23 ILE B CA 1
ATOM 1649 C C . ILE B 1 23 ? 9.109 11.102 2.414 1 97.12 23 ILE B C 1
ATOM 1651 O O . ILE B 1 23 ? 10.18 11.312 3 1 97.12 23 ILE B O 1
ATOM 1655 N N . GLY B 1 24 ? 8.883 10.094 1.659 1 95.62 24 GLY B N 1
ATOM 1656 C CA . GLY B 1 24 ? 9.938 9.133 1.412 1 95.62 24 GLY B CA 1
ATOM 1657 C C . GLY B 1 24 ? 11.172 9.75 0.769 1 95.62 24 GLY B C 1
ATOM 1658 O O . GLY B 1 24 ? 12.297 9.469 1.177 1 95.62 24 GLY B O 1
ATOM 1659 N N . ASN B 1 25 ? 10.945 10.586 -0.211 1 95.5 25 ASN B N 1
ATOM 1660 C CA . ASN B 1 25 ? 12.047 11.266 -0.881 1 95.5 25 ASN B CA 1
ATOM 1661 C C . ASN B 1 25 ? 12.82 12.156 0.083 1 95.5 25 ASN B C 1
ATOM 1663 O O . ASN B 1 25 ? 14.055 12.195 0.042 1 95.5 25 ASN B O 1
ATOM 1667 N N . VAL B 1 26 ? 12.102 12.812 0.878 1 96.88 26 VAL B N 1
ATOM 1668 C CA . VAL B 1 26 ? 12.734 13.672 1.877 1 96.88 26 VAL B CA 1
ATOM 1669 C C . VAL B 1 26 ? 13.633 12.828 2.781 1 96.88 26 VAL B C 1
ATOM 1671 O O . VAL B 1 26 ? 14.781 13.195 3.047 1 96.88 26 VAL B O 1
ATOM 1674 N N . ALA B 1 27 ? 13.141 11.695 3.232 1 95.81 27 ALA B N 1
ATOM 1675 C CA . ALA B 1 27 ? 13.906 10.805 4.102 1 95.81 27 ALA B CA 1
ATOM 1676 C C . ALA B 1 27 ? 15.172 10.312 3.41 1 95.81 27 ALA B C 1
ATOM 1678 O O . ALA B 1 27 ? 16.25 10.281 4.016 1 95.81 27 ALA B O 1
ATOM 1679 N N . LEU B 1 28 ? 15.047 10.008 2.168 1 94 28 LEU B N 1
ATOM 1680 C CA . LEU B 1 28 ? 16.203 9.531 1.412 1 94 28 LEU B CA 1
ATOM 1681 C C . LEU B 1 28 ? 17.266 10.617 1.288 1 94 28 LEU B C 1
ATOM 1683 O O . LEU B 1 28 ? 18.453 10.344 1.413 1 94 28 LEU B O 1
ATOM 1687 N N . LYS B 1 29 ? 16.781 11.797 1.055 1 95.12 29 LYS B N 1
ATOM 1688 C CA . LYS B 1 29 ? 17.688 12.922 0.922 1 95.12 29 LYS B CA 1
ATOM 1689 C C . LYS B 1 29 ? 18.391 13.219 2.244 1 95.12 29 LYS B C 1
ATOM 1691 O O . LYS B 1 29 ? 19.422 13.898 2.268 1 95.12 29 LYS B O 1
ATOM 1696 N N . GLN B 1 30 ? 17.828 12.734 3.33 1 95.06 30 GLN B N 1
ATOM 1697 C CA . GLN B 1 30 ? 18.438 12.852 4.648 1 95.06 30 GLN B CA 1
ATOM 1698 C C . GLN B 1 30 ? 19.266 11.609 4.98 1 95.06 30 GLN B C 1
ATOM 1700 O O . GLN B 1 30 ? 19.625 11.383 6.141 1 95.06 30 GLN B O 1
ATOM 1705 N N . ASN B 1 31 ? 19.453 10.75 4.023 1 94.06 31 ASN B N 1
ATOM 1706 C CA . ASN B 1 31 ? 20.234 9.523 4.137 1 94.06 31 ASN B CA 1
ATOM 1707 C C . ASN B 1 31 ? 19.594 8.547 5.121 1 94.06 31 ASN B C 1
ATOM 1709 O O . ASN B 1 31 ? 20.297 7.879 5.887 1 94.06 31 ASN B O 1
ATOM 1713 N N . CYS B 1 32 ? 18.312 8.562 5.129 1 95.44 32 CYS B N 1
ATOM 1714 C CA . CYS B 1 32 ? 17.578 7.621 5.973 1 95.44 32 CYS B CA 1
ATOM 1715 C C . CYS B 1 32 ? 16.953 6.52 5.133 1 95.44 32 CYS B C 1
ATOM 1717 O O . CYS B 1 32 ? 16.703 6.703 3.941 1 95.44 32 CYS B O 1
ATOM 1719 N N . ASP B 1 33 ? 16.828 5.395 5.848 1 93.69 33 ASP B N 1
ATOM 1720 C CA . ASP B 1 33 ? 16.031 4.316 5.262 1 93.69 33 ASP B CA 1
ATOM 1721 C C . ASP B 1 33 ? 14.539 4.539 5.508 1 93.69 33 ASP B C 1
ATOM 1723 O O . ASP B 1 33 ? 14.148 5.184 6.48 1 93.69 33 ASP B O 1
ATOM 1727 N N . VAL B 1 34 ? 13.734 4.062 4.527 1 95.19 34 VAL B N 1
ATOM 1728 C CA . VAL B 1 34 ? 12.297 4.281 4.652 1 95.19 34 VAL B CA 1
ATOM 1729 C C . VAL B 1 34 ? 11.539 3.066 4.121 1 95.19 34 VAL B C 1
ATOM 1731 O O . VAL B 1 34 ? 11.922 2.484 3.102 1 95.19 34 VAL B O 1
ATOM 1734 N N . LYS B 1 35 ? 10.531 2.67 4.844 1 95.38 35 LYS B N 1
ATOM 1735 C CA . LYS B 1 35 ? 9.547 1.699 4.379 1 95.38 35 LYS B CA 1
ATOM 1736 C C . LYS B 1 35 ? 8.141 2.285 4.414 1 95.38 35 LYS B C 1
ATOM 1738 O O . LYS B 1 35 ? 7.777 2.994 5.355 1 95.38 35 LYS B O 1
ATOM 1743 N N . VAL B 1 36 ? 7.398 2.012 3.334 1 95.56 36 VAL B N 1
ATOM 1744 C CA . VAL B 1 36 ? 6.027 2.498 3.221 1 95.56 36 VAL B CA 1
ATOM 1745 C C . VAL B 1 36 ? 5.062 1.315 3.146 1 95.56 36 VAL B C 1
ATOM 1747 O O . VAL B 1 36 ? 5.34 0.324 2.467 1 95.56 36 VAL B O 1
ATOM 1750 N N . SER B 1 37 ? 3.99 1.462 3.902 1 95.38 37 SER B N 1
ATOM 1751 C CA . SER B 1 37 ? 2.91 0.482 3.84 1 95.38 37 SER B CA 1
ATOM 1752 C C . SER B 1 37 ? 1.556 1.163 3.67 1 95.38 37 SER B C 1
ATOM 1754 O O . SER B 1 37 ? 1.138 1.946 4.523 1 95.38 37 SER B O 1
ATOM 1756 N N . GLU B 1 38 ? 0.922 0.857 2.602 1 94.38 38 GLU B N 1
ATOM 1757 C CA . GLU B 1 38 ? -0.434 1.352 2.383 1 94.38 38 GLU B CA 1
ATOM 1758 C C . GLU B 1 38 ? -1.47 0.269 2.672 1 94.38 38 GLU B C 1
ATOM 1760 O O . GLU B 1 38 ? -1.4 -0.829 2.113 1 94.38 38 GLU B O 1
ATOM 1765 N N . VAL B 1 39 ? -2.416 0.579 3.562 1 94.62 39 VAL B N 1
ATOM 1766 C CA . VAL B 1 39 ? -3.453 -0.373 3.945 1 94.62 39 VAL B CA 1
ATOM 1767 C C . VAL B 1 39 ? -4.824 0.176 3.561 1 94.62 39 VAL B C 1
ATOM 1769 O O . VAL B 1 39 ? -5.152 1.324 3.871 1 94.62 39 VAL B O 1
ATOM 1772 N N . HIS B 1 40 ? -5.602 -0.635 2.898 1 93.12 40 HIS B N 1
ATOM 1773 C CA . HIS B 1 40 ? -6.941 -0.23 2.484 1 93.12 40 HIS B CA 1
ATOM 1774 C C . HIS B 1 40 ? -7.828 -1.443 2.229 1 93.12 40 HIS B C 1
ATOM 1776 O O . HIS B 1 40 ? -7.336 -2.57 2.139 1 93.12 40 HIS B O 1
ATOM 1782 N N . GLY B 1 41 ? -9.086 -1.164 2.242 1 90.31 41 GLY B N 1
ATOM 1783 C CA . GLY B 1 41 ? -10.023 -2.139 1.702 1 90.31 41 GLY B CA 1
ATOM 1784 C C . GLY B 1 41 ? -10.219 -2.004 0.204 1 90.31 41 GLY B C 1
ATOM 1785 O O . GLY B 1 41 ? -9.383 -1.424 -0.49 1 90.31 41 GLY B O 1
ATOM 1786 N N . MET B 1 42 ? -11.141 -2.689 -0.292 1 84.19 42 MET B N 1
ATOM 1787 C CA . MET B 1 42 ? -11.391 -2.695 -1.731 1 84.19 42 MET B CA 1
ATOM 1788 C C . MET B 1 42 ? -12.328 -1.564 -2.129 1 84.19 42 MET B C 1
ATOM 1790 O O . MET B 1 42 ? -12.602 -1.361 -3.314 1 84.19 42 MET B O 1
ATOM 1794 N N . SER B 1 43 ? -12.648 -0.884 -1.132 1 65.94 43 SER B N 1
ATOM 1795 C CA . SER B 1 43 ? -13.539 0.23 -1.453 1 65.94 43 SER B CA 1
ATOM 1796 C C . SER B 1 43 ? -12.789 1.343 -2.176 1 65.94 43 SER B C 1
ATOM 1798 O O . SER B 1 43 ? -11.742 1.804 -1.705 1 65.94 43 SER B O 1
ATOM 1800 N N . GLN B 1 44 ? -12.961 1.502 -3.438 1 60.44 44 GLN B N 1
ATOM 1801 C CA . GLN B 1 44 ? -12.211 2.438 -4.266 1 60.44 44 GLN B CA 1
ATOM 1802 C C . GLN B 1 44 ? -12.391 3.873 -3.781 1 60.44 44 GLN B C 1
ATOM 1804 O O . GLN B 1 44 ? -11.438 4.648 -3.748 1 60.44 44 GLN B O 1
ATOM 1809 N N . ARG B 1 45 ? -13.68 4.145 -3.512 1 62.19 45 ARG B N 1
ATOM 1810 C CA . ARG B 1 45 ? -14 5.523 -3.17 1 62.19 45 ARG B CA 1
ATOM 1811 C C . ARG B 1 45 ? -14.688 5.605 -1.812 1 62.19 45 ARG B C 1
ATOM 1813 O O . ARG B 1 45 ? -15.594 4.824 -1.523 1 62.19 45 ARG B O 1
ATOM 1820 N N . GLY B 1 46 ? -14.078 6.414 -0.951 1 69.25 46 GLY B N 1
ATOM 1821 C CA . GLY B 1 46 ? -14.695 6.719 0.331 1 69.25 46 GLY B CA 1
ATOM 1822 C C . GLY B 1 46 ? -14.258 5.781 1.44 1 69.25 46 GLY B C 1
ATOM 1823 O O . GLY B 1 46 ? -14.609 5.98 2.604 1 69.25 46 GLY B O 1
ATOM 1824 N N . GLY B 1 47 ? -13.484 4.852 1.018 1 87.25 47 GLY B N 1
ATOM 1825 C CA . GLY B 1 47 ? -13.008 3.936 2.037 1 87.25 47 GLY B CA 1
ATOM 1826 C C . GLY B 1 47 ? -11.79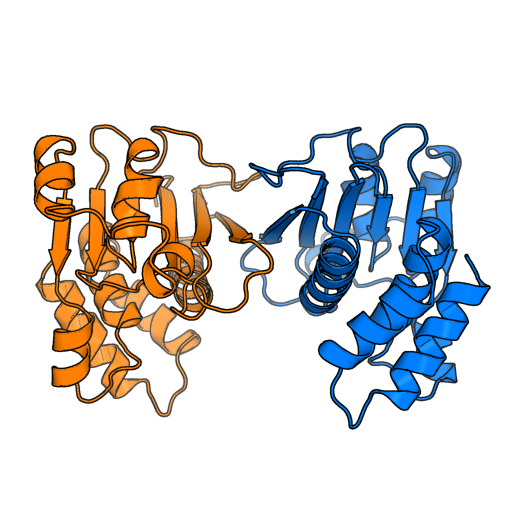7 4.461 2.789 1 87.25 47 GLY B C 1
ATOM 1827 O O . GLY B 1 47 ? -11.055 5.301 2.271 1 87.25 47 GLY B O 1
ATOM 1828 N N . SER B 1 48 ? -11.672 3.98 3.977 1 91.44 48 SER B N 1
ATOM 1829 C CA . SER B 1 48 ? -10.555 4.391 4.812 1 91.44 48 SER B CA 1
ATOM 1830 C C . SER B 1 48 ? -9.234 3.861 4.262 1 91.44 48 SER B C 1
ATOM 1832 O O . SER B 1 48 ? -9.133 2.693 3.881 1 91.44 48 SER B O 1
ATOM 1834 N N . VAL B 1 49 ? -8.266 4.758 4.133 1 93.75 49 VAL B N 1
ATOM 1835 C CA . VAL B 1 49 ? -6.922 4.41 3.701 1 93.75 49 VAL B CA 1
ATOM 1836 C C . VAL B 1 49 ? -5.902 4.895 4.73 1 93.75 49 VAL B C 1
ATOM 1838 O O . VAL B 1 49 ? -5.992 6.031 5.211 1 93.75 49 VAL B O 1
ATOM 1841 N N . VAL B 1 50 ? -5.008 4.02 5.109 1 95.94 50 VAL B N 1
ATOM 1842 C CA . VAL B 1 50 ? -3.924 4.434 5.992 1 95.94 50 VAL B CA 1
ATOM 1843 C C . VAL B 1 50 ? -2.58 4.055 5.371 1 95.94 50 VAL B C 1
ATOM 1845 O O . VAL B 1 50 ? -2.438 2.975 4.793 1 95.94 50 VAL B O 1
ATOM 1848 N N . THR B 1 51 ? -1.665 4.969 5.402 1 96.81 51 THR B N 1
ATOM 1849 C CA . THR B 1 51 ? -0.301 4.742 4.941 1 96.81 51 THR B CA 1
ATOM 1850 C C . THR B 1 51 ? 0.698 4.945 6.074 1 96.81 51 THR B C 1
ATOM 1852 O O . THR B 1 51 ? 0.692 5.988 6.734 1 96.81 51 THR B O 1
ATOM 1855 N N . TYR B 1 52 ? 1.466 3.945 6.309 1 97.31 52 TYR B N 1
ATOM 1856 C CA . TYR B 1 52 ? 2.553 4.016 7.277 1 97.31 52 TYR B CA 1
ATOM 1857 C C . TYR B 1 52 ? 3.871 4.359 6.598 1 97.31 52 TYR B C 1
ATOM 1859 O O . TYR B 1 52 ? 4.254 3.727 5.609 1 97.31 52 TYR B O 1
ATOM 1867 N N . VAL B 1 53 ? 4.488 5.348 7.105 1 97.25 53 VAL B N 1
ATOM 1868 C CA . VAL B 1 53 ? 5.816 5.727 6.641 1 97.25 53 VAL B CA 1
ATOM 1869 C C . VAL B 1 53 ? 6.809 5.66 7.801 1 97.25 53 VAL B C 1
ATOM 1871 O O . VAL B 1 53 ? 6.805 6.523 8.68 1 97.25 53 VAL B O 1
ATOM 1874 N N . LYS B 1 54 ? 7.617 4.664 7.793 1 97.31 54 LYS B N 1
ATOM 1875 C CA . LYS B 1 54 ? 8.625 4.496 8.836 1 97.31 54 LYS B CA 1
ATOM 1876 C C . LYS B 1 54 ? 10.008 4.891 8.328 1 97.31 54 LYS B C 1
ATOM 1878 O O . LYS B 1 54 ? 10.477 4.375 7.309 1 97.31 54 LYS B O 1
ATOM 1883 N N . ILE B 1 55 ? 10.617 5.824 9.062 1 96.56 55 ILE B N 1
ATOM 1884 C CA . ILE B 1 55 ? 11.914 6.379 8.688 1 96.56 55 ILE B CA 1
ATOM 1885 C C . ILE B 1 55 ? 12.938 6.09 9.781 1 96.56 55 ILE B C 1
ATOM 1887 O O . ILE B 1 55 ? 12.633 6.223 10.969 1 96.56 55 ILE B O 1
ATOM 1891 N N . GLY B 1 56 ? 14.133 5.637 9.445 1 95.12 56 GLY B N 1
ATOM 1892 C CA . GLY B 1 56 ? 15.227 5.398 10.375 1 95.12 56 GLY B CA 1
ATOM 1893 C C . GLY B 1 56 ? 16.531 5.094 9.688 1 95.12 56 GLY B C 1
ATOM 1894 O O . GLY B 1 56 ? 16.672 5.285 8.477 1 95.12 56 GLY B O 1
ATOM 1895 N N . ASP B 1 57 ? 17.5 4.77 10.484 1 94.12 57 ASP B N 1
ATOM 1896 C CA . ASP B 1 57 ? 18.781 4.387 9.898 1 94.12 57 ASP B CA 1
ATOM 1897 C C . ASP B 1 57 ? 18.641 3.121 9.055 1 94.12 57 ASP B C 1
ATOM 1899 O O . ASP B 1 57 ? 19.203 3.037 7.957 1 94.12 57 ASP B O 1
ATOM 1903 N N . LYS B 1 58 ? 17.984 2.223 9.578 1 91.81 58 LYS B N 1
ATOM 1904 C CA . LYS B 1 58 ? 17.578 1 8.891 1 91.81 58 LYS B CA 1
ATOM 1905 C C . LYS B 1 58 ? 16.172 0.572 9.297 1 91.81 58 LYS B C 1
ATOM 1907 O O . LYS B 1 58 ? 15.867 0.507 10.492 1 91.81 58 LYS B O 1
ATOM 1912 N N . VAL B 1 59 ? 15.289 0.409 8.344 1 91.94 59 VAL B N 1
ATOM 1913 C CA . VAL B 1 59 ? 13.906 0.045 8.609 1 91.94 59 VAL B CA 1
ATOM 1914 C C . VAL B 1 59 ? 13.594 -1.31 7.973 1 91.94 59 VAL B C 1
ATOM 1916 O O . VAL B 1 59 ? 13.75 -1.485 6.762 1 91.94 59 VAL B O 1
ATOM 1919 N N . TYR B 1 60 ? 13.117 -2.246 8.773 1 84.25 60 TYR B N 1
ATOM 1920 C CA . TYR B 1 60 ? 12.875 -3.59 8.266 1 84.25 60 TYR B CA 1
ATOM 1921 C C . TYR B 1 60 ? 11.383 -3.814 8.023 1 84.25 60 TYR B C 1
ATOM 1923 O O . TYR B 1 60 ? 11.008 -4.582 7.133 1 84.25 60 TYR B O 1
ATOM 1931 N N . SER B 1 61 ? 10.586 -3.131 8.875 1 85.38 61 SER B N 1
ATOM 1932 C CA . SER B 1 61 ? 9.133 -3.273 8.758 1 85.38 61 SER B CA 1
ATOM 1933 C C . SER B 1 61 ? 8.43 -1.943 8.992 1 85.38 61 SER B C 1
ATOM 1935 O O . SER B 1 61 ? 8.836 -1.159 9.852 1 85.38 61 SER B O 1
ATOM 1937 N N . PRO B 1 62 ? 7.414 -1.756 8.203 1 87.12 62 PRO B N 1
ATOM 1938 C CA . PRO B 1 62 ? 6.715 -0.477 8.344 1 87.12 62 PRO B CA 1
ATOM 1939 C C . PRO B 1 62 ? 5.633 -0.513 9.422 1 87.12 62 PRO B C 1
ATOM 1941 O O . PRO B 1 62 ? 4.75 0.346 9.445 1 87.12 62 PRO B O 1
ATOM 1944 N N . ILE B 1 63 ? 5.641 -1.352 10.344 1 87.88 63 ILE B N 1
ATOM 1945 C CA . ILE B 1 63 ? 4.582 -1.514 11.328 1 87.88 63 ILE B CA 1
ATOM 1946 C C . ILE B 1 63 ? 4.684 -0.408 12.383 1 87.88 63 ILE B C 1
ATOM 1948 O O . ILE B 1 63 ? 5.758 -0.163 12.93 1 87.88 63 ILE B O 1
ATOM 1952 N N . ILE B 1 64 ? 3.6 0.302 12.57 1 94.44 64 ILE B N 1
ATOM 1953 C CA . ILE B 1 64 ? 3.436 1.28 13.641 1 94.44 64 ILE B CA 1
ATOM 1954 C C . IL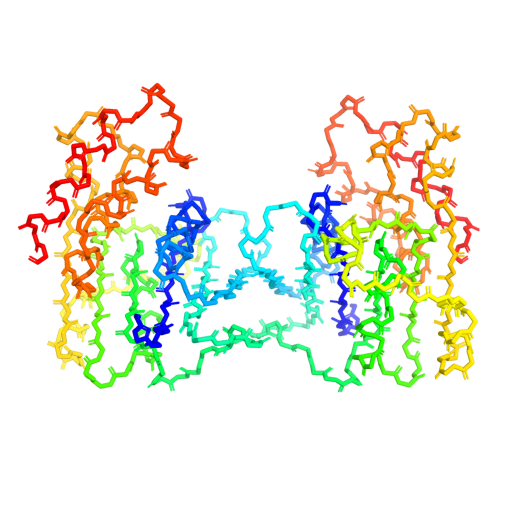E B 1 64 ? 2.264 0.877 14.531 1 94.44 64 ILE B C 1
ATOM 1956 O O . ILE B 1 64 ? 1.128 0.768 14.062 1 94.44 64 ILE B O 1
ATOM 1960 N N . GLU B 1 65 ? 2.518 0.693 15.797 1 94.5 65 GLU B N 1
ATOM 1961 C CA . GLU B 1 65 ? 1.484 0.276 16.734 1 94.5 65 GLU B CA 1
ATOM 1962 C C . GLU B 1 65 ? 0.831 1.48 17.406 1 94.5 65 GLU B C 1
ATOM 1964 O O . GLU B 1 65 ? 1.271 2.617 17.219 1 94.5 65 GLU B O 1
ATOM 1969 N N . LYS B 1 66 ? -0.292 1.146 18.141 1 97 66 LYS B N 1
ATOM 1970 C CA . LYS B 1 66 ? -0.949 2.201 18.906 1 97 66 LYS B CA 1
ATOM 1971 C C . LYS B 1 66 ? 0.039 2.902 19.844 1 97 66 LYS B C 1
ATOM 1973 O O . LYS B 1 66 ? 0.847 2.25 20.5 1 97 66 LYS B O 1
ATOM 1978 N N . GLY B 1 67 ? 0.019 4.215 19.812 1 98 67 GLY B N 1
ATOM 1979 C CA . GLY B 1 67 ? 0.863 5 20.688 1 98 67 GLY B CA 1
ATOM 1980 C C . GLY B 1 67 ? 2.285 5.148 20.188 1 98 67 GLY B C 1
ATOM 1981 O O . GLY B 1 67 ? 3.164 5.617 20.906 1 98 67 GLY B O 1
ATOM 1982 N N . GLU B 1 68 ? 2.531 4.809 18.891 1 97.56 68 GLU B N 1
ATOM 1983 C CA . GLU B 1 68 ? 3.912 4.809 18.406 1 97.56 68 GLU B CA 1
ATOM 1984 C C . GLU B 1 68 ? 4.125 5.875 17.344 1 97.56 68 GLU B C 1
ATOM 1986 O O . GLU B 1 68 ? 5.266 6.199 17 1 97.56 68 GLU B O 1
ATOM 1991 N N . ALA B 1 69 ? 3.117 6.488 16.844 1 98.19 69 ALA B N 1
ATOM 1992 C CA . ALA B 1 69 ? 3.258 7.449 15.75 1 98.19 69 ALA B CA 1
ATOM 1993 C C . ALA B 1 69 ? 3.785 8.789 16.266 1 98.19 69 ALA B C 1
ATOM 1995 O O . ALA B 1 69 ? 3.256 9.336 17.234 1 98.19 69 ALA B O 1
ATOM 1996 N N . ASP B 1 70 ? 4.859 9.258 15.664 1 98.25 70 ASP B N 1
ATOM 1997 C CA . ASP B 1 70 ? 5.363 10.594 15.969 1 98.25 70 ASP B CA 1
ATOM 1998 C C . ASP B 1 70 ? 4.441 11.672 15.406 1 98.25 70 ASP B C 1
ATOM 2000 O O . ASP B 1 70 ? 4.254 12.719 16.031 1 98.25 70 ASP B O 1
ATOM 2004 N N . ILE B 1 71 ? 3.98 11.375 14.234 1 98.56 71 ILE B N 1
ATOM 2005 C CA . ILE B 1 71 ? 3.113 12.32 13.539 1 98.56 71 ILE B CA 1
ATOM 2006 C C . ILE B 1 71 ? 1.993 11.57 12.828 1 98.56 71 ILE B C 1
ATOM 2008 O O . ILE B 1 71 ? 2.23 10.531 12.211 1 98.56 71 ILE B O 1
ATOM 2012 N N . ILE B 1 72 ? 0.807 12.039 12.945 1 98.75 72 ILE B N 1
ATOM 2013 C CA . ILE B 1 72 ? -0.311 11.617 12.109 1 98.75 72 ILE B CA 1
ATOM 2014 C C . ILE B 1 72 ? -0.804 12.805 11.281 1 98.75 72 ILE B C 1
ATOM 2016 O O . ILE B 1 72 ? -1.114 13.867 11.82 1 98.75 72 ILE B O 1
ATOM 2020 N N . ILE B 1 73 ? -0.762 12.633 10.031 1 98.56 73 ILE B N 1
ATOM 2021 C CA . ILE B 1 73 ? -1.354 13.609 9.125 1 98.56 73 ILE B CA 1
ATOM 2022 C C . ILE B 1 73 ? -2.666 13.062 8.562 1 98.56 73 ILE B C 1
ATOM 2024 O O . ILE B 1 73 ? -2.678 12.055 7.863 1 98.56 73 ILE B O 1
ATOM 2028 N N . ALA B 1 74 ? -3.717 13.758 8.867 1 98.44 74 ALA B N 1
ATOM 2029 C CA . ALA B 1 74 ? -5.047 13.297 8.477 1 98.44 74 ALA B CA 1
ATOM 2030 C C . ALA B 1 74 ? -5.637 14.18 7.387 1 98.44 74 ALA B C 1
ATOM 2032 O O . ALA B 1 74 ? -5.773 15.391 7.57 1 98.44 74 ALA B O 1
ATOM 2033 N N . PHE B 1 75 ? -6.023 13.562 6.309 1 97.19 75 PHE B N 1
ATOM 2034 C CA . PHE B 1 75 ? -6.578 14.289 5.176 1 97.19 75 PHE B CA 1
ATOM 2035 C C . PHE B 1 75 ? -8.078 14.5 5.348 1 97.19 75 PHE B C 1
ATOM 2037 O O . PHE B 1 75 ? -8.688 15.305 4.637 1 97.19 75 PHE B O 1
ATOM 2044 N N . GLU B 1 76 ? -8.633 13.812 6.332 1 96.5 76 GLU B N 1
ATOM 2045 C CA . GLU B 1 76 ? -10.055 13.859 6.641 1 96.5 76 GLU B CA 1
ATOM 2046 C C . GLU B 1 76 ? -10.305 13.742 8.141 1 96.5 76 GLU B C 1
ATOM 2048 O O . GLU B 1 76 ? -9.641 12.961 8.82 1 96.5 76 GLU B O 1
ATOM 2053 N N . MET B 1 77 ? -11.281 14.516 8.633 1 97.56 77 MET B N 1
ATOM 2054 C CA . MET B 1 77 ? -11.461 14.688 10.07 1 97.56 77 MET B CA 1
ATOM 2055 C C . MET B 1 77 ? -11.859 13.375 10.734 1 97.56 77 MET B C 1
ATOM 2057 O O . MET B 1 77 ? -11.352 13.031 11.797 1 97.56 77 MET B O 1
ATOM 2061 N N . LEU B 1 78 ? -12.75 12.656 10.133 1 96.62 78 LEU B N 1
ATOM 2062 C CA . LEU B 1 78 ? -13.188 11.406 10.734 1 96.62 78 LEU B CA 1
ATOM 2063 C C . LEU B 1 78 ? -12.039 10.406 10.789 1 96.62 78 LEU B C 1
ATOM 2065 O O . LEU B 1 78 ? -11.938 9.625 11.75 1 96.62 78 LEU B O 1
ATOM 2069 N N . GLU B 1 79 ? -11.242 10.414 9.82 1 96.88 79 GLU B N 1
ATOM 2070 C CA . GLU B 1 79 ? -10.078 9.531 9.828 1 96.88 79 GLU B CA 1
ATOM 2071 C C . GLU B 1 79 ? -9.078 9.938 10.898 1 96.88 79 GLU B C 1
ATOM 2073 O O . GLU B 1 79 ? -8.406 9.094 11.492 1 96.88 79 GLU B O 1
ATOM 2078 N N . ALA B 1 80 ? -8.953 11.25 11.125 1 98.38 80 ALA B N 1
ATOM 2079 C CA . ALA B 1 80 ? -8.133 11.703 12.25 1 98.38 80 ALA B CA 1
ATOM 2080 C C . ALA B 1 80 ? -8.609 11.078 13.562 1 98.38 80 ALA B C 1
ATOM 2082 O O . ALA B 1 80 ? -7.809 10.531 14.32 1 98.38 80 ALA B O 1
ATOM 2083 N N . LEU B 1 81 ? -9.875 11.156 13.727 1 97.94 81 LEU B N 1
ATOM 2084 C CA . LEU B 1 81 ? -10.461 10.625 14.953 1 97.94 81 LEU B CA 1
ATOM 2085 C C . LEU B 1 81 ? -10.258 9.117 15.047 1 97.94 81 LEU B C 1
ATOM 2087 O O . LEU B 1 81 ? -9.875 8.602 16.094 1 97.94 81 LEU B O 1
ATOM 2091 N N . ARG B 1 82 ? -10.43 8.477 13.953 1 95.75 82 ARG B N 1
ATOM 2092 C CA . ARG B 1 82 ? -10.344 7.02 13.883 1 95.75 82 ARG B CA 1
ATOM 2093 C C . ARG B 1 82 ? -8.953 6.527 14.258 1 95.75 82 ARG B C 1
ATOM 2095 O O . ARG B 1 82 ? -8.805 5.484 14.898 1 95.75 82 ARG B O 1
ATOM 2102 N N . TRP B 1 83 ? -7.926 7.324 13.961 1 97.88 83 TRP B N 1
ATOM 2103 C CA . TRP B 1 83 ? -6.57 6.797 14.055 1 97.88 83 TRP B CA 1
ATOM 2104 C C . TRP B 1 83 ? -5.77 7.531 15.125 1 97.88 83 TRP B C 1
ATOM 2106 O O . TRP B 1 83 ? -4.59 7.234 15.336 1 97.88 83 TRP B O 1
ATOM 2116 N N . ALA B 1 84 ? -6.41 8.383 15.859 1 98.62 84 ALA B N 1
ATOM 2117 C CA . ALA B 1 84 ? -5.727 9.25 16.812 1 98.62 84 ALA B CA 1
ATOM 2118 C C . ALA B 1 84 ? -5.023 8.438 17.891 1 98.62 84 ALA B C 1
ATOM 2120 O O . ALA B 1 84 ? -3.98 8.844 18.406 1 98.62 84 ALA B O 1
ATOM 2121 N N . GLU B 1 85 ? -5.516 7.266 18.203 1 98.38 85 GLU B N 1
ATOM 2122 C CA . GLU B 1 85 ? -4.969 6.461 19.297 1 98.38 85 GLU B CA 1
ATOM 2123 C C . GLU B 1 85 ? -3.572 5.949 18.953 1 98.38 85 GLU B C 1
ATOM 2125 O O . GLU B 1 85 ? -2.852 5.465 19.828 1 98.38 85 GLU B O 1
ATOM 2130 N N . TYR B 1 86 ? -3.199 6.012 17.703 1 98.5 86 TYR B N 1
ATOM 2131 C CA . TYR B 1 86 ? -1.868 5.582 17.297 1 98.5 86 TYR B CA 1
ATOM 2132 C C . TYR B 1 86 ? -0.822 6.633 17.641 1 98.5 86 TYR B C 1
ATOM 2134 O O . TYR B 1 86 ? 0.378 6.352 17.641 1 98.5 86 TYR B O 1
ATOM 2142 N N . LEU B 1 87 ? -1.23 7.793 17.984 1 98.69 87 LEU B N 1
ATOM 2143 C CA . LEU B 1 87 ? -0.328 8.906 18.25 1 98.69 87 LEU B CA 1
ATOM 2144 C C . LEU B 1 87 ? 0.341 8.742 19.609 1 98.69 87 LEU B C 1
ATOM 2146 O O . LEU B 1 87 ? -0.316 8.383 20.594 1 98.69 87 LEU B O 1
ATOM 2150 N N . LYS B 1 88 ? 1.631 8.969 19.609 1 97.38 88 LYS B N 1
ATOM 2151 C CA . LYS B 1 88 ? 2.316 9.008 20.891 1 97.38 88 LYS B CA 1
ATOM 2152 C C . LYS B 1 88 ? 1.88 10.219 21.719 1 97.38 88 LYS B C 1
ATOM 2154 O O . LYS B 1 88 ? 1.316 11.172 21.172 1 97.38 88 LYS B O 1
ATOM 2159 N N . ASP B 1 89 ? 2.127 10.195 22.984 1 96.06 89 ASP B N 1
ATOM 2160 C CA . ASP B 1 89 ? 1.663 11.227 23.906 1 96.06 89 ASP B CA 1
ATOM 2161 C C . ASP B 1 89 ? 2.154 12.609 23.484 1 9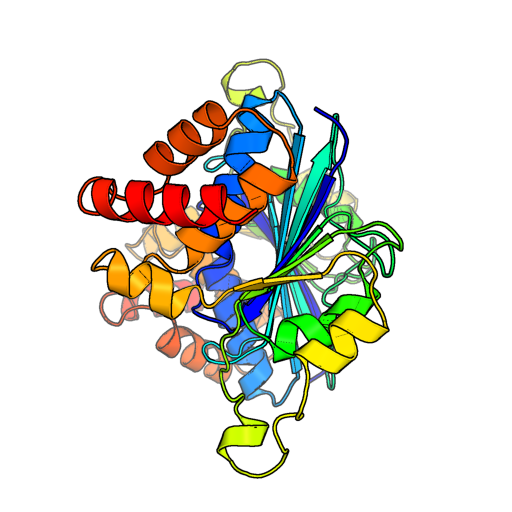6.06 89 ASP B C 1
ATOM 2163 O O . ASP B 1 89 ? 1.409 13.586 23.562 1 96.06 89 ASP B O 1
ATOM 2167 N N . ASP B 1 90 ? 3.328 12.695 23.047 1 96.56 90 ASP B N 1
ATOM 2168 C CA . ASP B 1 90 ? 3.879 13.984 22.656 1 96.56 90 ASP B CA 1
ATOM 2169 C C . ASP B 1 90 ? 3.947 14.109 21.141 1 96.56 90 ASP B C 1
ATOM 2171 O O . ASP B 1 90 ? 4.645 14.977 20.609 1 96.56 90 ASP B O 1
ATOM 2175 N N . GLY B 1 91 ? 3.197 13.219 20.453 1 98.12 91 GLY B N 1
ATOM 2176 C CA . GLY B 1 91 ? 3.168 13.273 19 1 98.12 91 GLY B CA 1
ATOM 2177 C C . GLY B 1 91 ? 2.355 14.438 18.469 1 98.12 91 GLY B C 1
ATOM 2178 O O . GLY B 1 91 ? 1.72 15.164 19.234 1 98.12 91 GLY B O 1
ATOM 2179 N N . LYS B 1 92 ? 2.439 14.664 17.203 1 98.44 92 LYS B N 1
ATOM 2180 C CA . LYS B 1 92 ? 1.714 15.758 16.562 1 98.44 92 LYS B CA 1
ATOM 2181 C C . LYS B 1 92 ? 0.629 15.234 15.633 1 98.44 92 LYS B C 1
ATOM 2183 O O . LYS B 1 92 ? 0.874 14.312 14.844 1 98.44 92 LYS B O 1
ATOM 2188 N N . LEU B 1 93 ? -0.54 15.758 15.812 1 98.75 93 LEU B N 1
ATOM 2189 C CA . LEU B 1 93 ? -1.681 15.43 14.969 1 98.75 93 LEU B CA 1
ATOM 2190 C C . LEU B 1 93 ? -2.025 16.594 14.047 1 98.75 93 LEU B C 1
ATOM 2192 O O . LEU B 1 93 ? -2.451 17.656 14.508 1 98.75 93 LEU B O 1
ATOM 2196 N N . LEU B 1 94 ? -1.734 16.406 12.727 1 98.69 94 LEU B N 1
ATOM 2197 C CA . LEU B 1 94 ? -2.045 17.391 11.703 1 98.69 94 LEU B CA 1
ATOM 2198 C C . LEU B 1 94 ? -3.316 17.016 10.953 1 98.69 94 LEU B C 1
ATOM 2200 O O . LEU B 1 94 ? -3.379 15.961 10.32 1 98.69 94 LEU B O 1
ATOM 2204 N N . VAL B 1 95 ? -4.312 17.922 10.992 1 98.5 95 VAL B N 1
ATOM 2205 C CA . VAL B 1 95 ? -5.617 17.516 10.484 1 98.5 95 VAL B CA 1
ATOM 2206 C C . VAL B 1 95 ? -6.098 18.516 9.438 1 98.5 95 VAL B C 1
ATOM 2208 O O . VAL B 1 95 ? -6.125 19.719 9.688 1 98.5 95 VAL B O 1
ATOM 2211 N N . ASN B 1 96 ? -6.371 17.984 8.227 1 98.19 96 ASN B N 1
ATOM 2212 C CA . ASN B 1 96 ? -7.18 18.766 7.301 1 98.19 96 ASN B CA 1
ATOM 2213 C C . ASN B 1 96 ? -8.641 18.828 7.734 1 98.19 96 ASN B C 1
ATOM 2215 O O . ASN B 1 96 ? -9.289 17.781 7.875 1 98.19 96 ASN B O 1
ATOM 2219 N N . GLU B 1 97 ? -9.133 20.031 7.906 1 96.88 97 GLU B N 1
ATOM 2220 C CA . GLU B 1 97 ? -10.516 20.203 8.336 1 96.88 97 GLU B CA 1
ATOM 2221 C C . GLU B 1 97 ? -11.484 19.922 7.191 1 96.88 97 GLU B C 1
ATOM 2223 O O . GLU B 1 97 ? -12.281 20.781 6.816 1 96.88 97 GLU B O 1
ATOM 2228 N N . GLN B 1 98 ? -11.383 18.797 6.609 1 94.75 98 GLN B N 1
ATOM 2229 C CA . GLN B 1 98 ? -12.242 18.328 5.523 1 94.75 98 GLN B CA 1
ATOM 2230 C C . GLN B 1 98 ? -13.133 17.172 5.988 1 94.75 98 GLN B C 1
ATOM 2232 O O . GLN B 1 98 ? -12.68 16.297 6.723 1 94.75 98 GLN B O 1
ATOM 2237 N N . ARG B 1 99 ? -14.375 17.328 5.508 1 93.38 99 ARG B N 1
ATOM 2238 C CA . ARG B 1 99 ? -15.352 16.281 5.793 1 93.38 99 ARG B CA 1
ATOM 2239 C C . ARG B 1 99 ? -15.742 15.539 4.52 1 93.38 99 ARG B C 1
ATOM 2241 O O . ARG B 1 99 ? -16.156 16.156 3.533 1 93.38 99 ARG B O 1
ATOM 2248 N N . ILE B 1 100 ? -15.508 14.266 4.496 1 89.75 100 ILE B N 1
ATOM 2249 C CA . ILE B 1 100 ? -16 13.383 3.447 1 89.75 100 ILE B CA 1
ATOM 2250 C C . ILE B 1 100 ? -16.875 12.297 4.059 1 89.75 100 ILE B C 1
ATOM 2252 O O . ILE B 1 100 ? -16.422 11.492 4.863 1 89.75 100 ILE B O 1
ATOM 2256 N N . ASN B 1 101 ? -18.141 12.32 3.646 1 88.38 101 ASN B N 1
ATOM 2257 C CA . ASN B 1 101 ? -19.078 11.344 4.207 1 88.38 101 ASN B CA 1
ATOM 2258 C C . ASN B 1 101 ? -18.812 9.945 3.668 1 88.38 101 ASN B C 1
ATOM 2260 O O . ASN B 1 101 ? -18.859 9.719 2.457 1 88.38 101 ASN B O 1
ATOM 2264 N N . PRO B 1 102 ? -18.516 9.102 4.625 1 83.69 102 PRO B N 1
ATOM 2265 C CA . PRO B 1 102 ? -18.406 7.715 4.164 1 83.69 102 PRO B CA 1
ATOM 2266 C C . PRO B 1 102 ? -19.75 7.125 3.732 1 83.69 102 PRO B C 1
ATOM 2268 O O . PRO B 1 102 ? -20.797 7.723 3.979 1 83.69 102 PRO B O 1
ATOM 2271 N N . MET B 1 103 ? -19.625 6.02 3.121 1 79.94 103 MET B N 1
ATOM 2272 C CA . MET B 1 103 ? -20.812 5.414 2.523 1 79.94 103 MET B CA 1
ATOM 2273 C C . MET B 1 103 ? -21.891 5.188 3.574 1 79.94 103 MET B C 1
ATOM 2275 O O . MET B 1 103 ? -23.047 5.543 3.361 1 79.94 103 MET B O 1
ATOM 2279 N N . PRO B 1 104 ? -21.578 4.672 4.812 1 82 104 PRO B N 1
ATOM 2280 C CA . PRO B 1 104 ? -22.641 4.484 5.809 1 82 104 PRO B CA 1
ATOM 2281 C C . PRO B 1 104 ? -23.328 5.789 6.184 1 82 104 PRO B C 1
ATOM 2283 O O . PRO B 1 104 ? -24.516 5.789 6.508 1 82 104 PRO B O 1
ATOM 2286 N N . VAL B 1 105 ? -22.672 6.875 6.113 1 85.56 105 VAL B N 1
ATOM 2287 C CA . VAL B 1 105 ? -23.234 8.18 6.422 1 85.56 105 VAL B CA 1
ATOM 2288 C C . VAL B 1 105 ? -24.078 8.672 5.246 1 85.56 105 VAL B C 1
ATOM 2290 O O . VAL B 1 105 ? -25.172 9.203 5.438 1 85.56 105 VAL B O 1
ATOM 2293 N N . ILE B 1 106 ? -23.562 8.406 4.078 1 83.12 106 ILE B N 1
ATOM 2294 C CA . ILE B 1 106 ? -24.25 8.859 2.869 1 83.12 106 ILE B CA 1
ATOM 2295 C C . ILE B 1 106 ? -25.609 8.164 2.758 1 83.12 106 ILE B C 1
ATOM 2297 O O . ILE B 1 106 ? -26.609 8.805 2.416 1 83.12 106 ILE B O 1
ATOM 2301 N N . ILE B 1 107 ? -25.656 6.887 3.156 1 88.62 107 ILE B N 1
ATOM 2302 C CA . ILE B 1 107 ? -26.906 6.141 2.988 1 88.62 107 ILE B CA 1
ATOM 2303 C C . ILE B 1 107 ? -27.75 6.25 4.254 1 88.62 107 ILE B C 1
ATOM 2305 O O . ILE B 1 107 ? -28.781 5.582 4.383 1 88.62 107 ILE B O 1
ATOM 2309 N N . GLY B 1 108 ? -27.344 6.961 5.27 1 88.5 108 GLY B N 1
ATOM 2310 C CA . GLY B 1 108 ? -28.141 7.316 6.434 1 88.5 108 GLY B CA 1
ATOM 2311 C C . GLY B 1 108 ? -28.062 6.289 7.547 1 88.5 108 GLY B C 1
ATOM 2312 O O . GLY B 1 108 ? -28.828 6.352 8.508 1 88.5 108 GLY B O 1
ATOM 2313 N N . LYS B 1 109 ? -27.141 5.328 7.41 1 89.31 109 LYS B N 1
ATOM 2314 C CA . LYS B 1 109 ? -27.016 4.277 8.414 1 89.31 109 LYS B CA 1
ATOM 2315 C C . LYS B 1 109 ? -26.266 4.781 9.641 1 89.31 109 LYS B C 1
ATOM 2317 O O . LYS B 1 109 ? -26.469 4.285 10.75 1 89.31 109 LYS B O 1
ATOM 2322 N N . GLU B 1 110 ? -25.391 5.746 9.477 1 90.38 110 GLU B N 1
ATOM 2323 C CA . GLU B 1 110 ? -24.609 6.336 10.562 1 90.38 110 GLU B CA 1
ATOM 2324 C C . GLU B 1 110 ? -24.578 7.855 10.453 1 90.38 110 GLU B C 1
ATOM 2326 O O . GLU B 1 110 ? -24.922 8.414 9.406 1 90.38 110 GLU B O 1
ATOM 2331 N N . LYS B 1 111 ? -24.359 8.445 11.547 1 92.94 111 LYS B N 1
ATOM 2332 C CA . LYS B 1 111 ? -24.156 9.891 11.547 1 92.94 111 LYS B CA 1
ATOM 2333 C C . LYS B 1 111 ? -22.688 10.242 11.617 1 92.94 111 LYS B C 1
ATOM 2335 O O . LYS B 1 111 ? -21.922 9.602 12.352 1 92.94 111 LYS B O 1
ATOM 2340 N N . TYR B 1 112 ? -22.391 11.203 10.859 1 94.25 112 TYR B N 1
ATOM 2341 C CA . TYR B 1 112 ? -21.047 11.75 11 1 94.25 112 TYR B CA 1
ATOM 2342 C C . TYR B 1 112 ? -20.859 12.406 12.367 1 94.25 112 TYR B C 1
ATOM 2344 O O . TYR B 1 112 ? -21.672 13.242 12.773 1 94.25 112 TYR B O 1
ATOM 2352 N N . PRO B 1 113 ? -19.844 11.969 13.102 1 92.94 113 PRO B N 1
ATOM 2353 C CA . PRO B 1 113 ? -19.672 12.547 14.438 1 92.94 113 PRO B CA 1
ATOM 2354 C C . PRO B 1 113 ? -19.562 14.07 14.414 1 92.94 113 PRO B C 1
ATOM 2356 O O . PRO B 1 113 ? -18.984 14.633 13.484 1 92.94 113 PRO B O 1
ATOM 2359 N N . GLU B 1 114 ? -20.078 14.578 15.43 1 92.19 114 GLU B N 1
ATOM 2360 C CA . GLU B 1 114 ? -19.984 16.031 15.602 1 92.19 114 GLU B CA 1
ATOM 2361 C C . GLU B 1 114 ? -18.766 16.391 16.453 1 9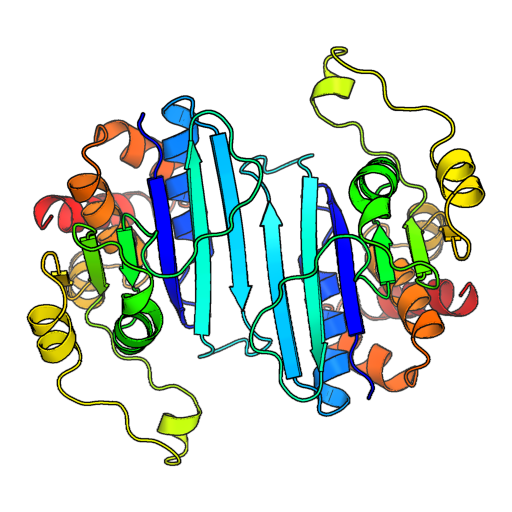2.19 114 GLU B C 1
ATOM 2363 O O . GLU B 1 114 ? -18.234 15.555 17.172 1 92.19 114 GLU B O 1
ATOM 2368 N N . ASN B 1 115 ? -18.234 17.562 16.375 1 95.62 115 ASN B N 1
ATOM 2369 C CA . ASN B 1 115 ? -17.219 18.172 17.203 1 95.62 115 ASN B CA 1
ATOM 2370 C C . ASN B 1 115 ? -15.922 17.359 17.219 1 95.62 115 ASN B C 1
ATOM 2372 O O . ASN B 1 115 ? -15.328 17.141 18.281 1 95.62 115 ASN B O 1
ATOM 2376 N N . ILE B 1 116 ? -15.57 16.781 16.125 1 97.62 116 ILE B N 1
ATOM 2377 C CA . ILE B 1 116 ? -14.391 15.93 16 1 97.62 116 ILE B CA 1
ATOM 2378 C C . ILE B 1 116 ? -13.156 16.703 16.469 1 97.62 116 ILE B C 1
ATOM 2380 O O . ILE B 1 116 ? -12.375 16.203 17.281 1 97.62 116 ILE B O 1
ATOM 2384 N N . MET B 1 117 ? -12.992 17.922 16.078 1 97.88 117 MET B N 1
ATOM 2385 C CA . MET B 1 117 ? -11.789 18.688 16.391 1 97.88 117 MET B CA 1
ATOM 2386 C C . MET B 1 117 ? -11.727 19 17.891 1 97.88 117 MET B C 1
ATOM 2388 O O . MET B 1 117 ? -10.648 19 18.484 1 97.88 117 MET B O 1
ATOM 2392 N N . GLU B 1 118 ? -12.844 19.266 18.453 1 97.88 118 GLU B N 1
ATOM 2393 C CA . GLU B 1 118 ? -12.898 19.516 19.891 1 97.88 118 GLU B CA 1
ATOM 2394 C C . GLU B 1 118 ? -12.453 18.281 20.672 1 97.88 118 GLU B C 1
ATOM 2396 O O . GLU B 1 118 ? -11.641 18.391 21.594 1 97.88 118 GLU B O 1
ATOM 2401 N N . VAL B 1 119 ? -12.992 17.172 20.25 1 98 119 VAL B N 1
ATOM 2402 C CA . VAL B 1 119 ? -12.648 15.914 20.891 1 98 119 VAL B CA 1
ATOM 2403 C C . VAL B 1 119 ? -11.148 15.656 20.766 1 98 119 VAL B C 1
ATOM 2405 O O . VAL B 1 119 ? -10.492 15.273 21.734 1 98 119 VAL B O 1
ATOM 2408 N N . LEU B 1 120 ? -10.625 15.867 19.609 1 98.56 120 LEU B N 1
ATOM 2409 C CA . LEU B 1 120 ? -9.211 15.641 19.375 1 98.56 120 LEU B CA 1
ATOM 2410 C C . LEU B 1 120 ? -8.352 16.562 20.234 1 98.56 120 LEU B C 1
ATOM 2412 O O . LEU B 1 120 ? -7.391 16.125 20.859 1 98.56 120 LEU B O 1
ATOM 2416 N N . ARG B 1 121 ? -8.703 17.828 20.375 1 98.12 121 ARG B N 1
ATOM 2417 C CA . ARG B 1 121 ? -7.914 18.812 21.109 1 98.12 121 ARG B CA 1
ATOM 2418 C C . ARG B 1 121 ? -7.988 18.562 22.609 1 98.12 121 ARG B C 1
ATOM 2420 O O . ARG B 1 121 ? -7.047 18.859 23.344 1 98.12 121 ARG B O 1
ATOM 2427 N N . GLU B 1 122 ? -9.055 17.969 23.031 1 97.81 122 GLU B N 1
ATOM 2428 C CA . GLU B 1 122 ? -9.227 17.656 24.438 1 97.81 122 GLU B CA 1
ATOM 2429 C C . GLU B 1 122 ? -8.383 16.438 24.844 1 97.81 122 GLU B C 1
ATOM 2431 O O . GLU B 1 122 ? -7.977 16.312 26 1 97.81 122 GLU B O 1
ATOM 2436 N N . ASN B 1 123 ? -8.086 15.617 23.891 1 97.69 123 ASN B N 1
ATOM 2437 C CA . ASN B 1 123 ? -7.488 14.336 24.234 1 97.69 123 ASN B CA 1
ATOM 2438 C C . ASN B 1 123 ? -6.023 14.258 23.812 1 97.69 123 ASN B C 1
ATOM 2440 O O . ASN B 1 123 ? -5.281 13.391 24.266 1 97.69 123 ASN B O 1
ATOM 2444 N N . TYR B 1 124 ? -5.633 15.156 22.922 1 98.06 124 TYR B N 1
ATOM 2445 C CA . TYR B 1 124 ? -4.266 15.125 22.406 1 98.06 124 TYR B CA 1
ATOM 2446 C C . TYR B 1 124 ? -3.613 16.5 22.516 1 98.06 124 TYR B C 1
ATOM 2448 O O . TYR B 1 124 ? -4.238 17.516 22.219 1 98.06 124 TYR B O 1
ATOM 2456 N N . LYS B 1 125 ? -2.406 16.562 22.875 1 97.44 125 LYS B N 1
ATOM 2457 C CA . LYS B 1 125 ? -1.71 17.781 23.281 1 97.44 125 LYS B CA 1
ATOM 2458 C C . LYS B 1 125 ? -1.365 18.656 22.062 1 97.44 125 LYS B C 1
ATOM 2460 O O . LYS B 1 125 ? -1.438 19.875 22.141 1 97.44 125 LYS B O 1
ATOM 2465 N N . ASN B 1 126 ? -0.91 18 21 1 97.88 126 ASN B N 1
ATOM 2466 C CA . ASN B 1 126 ? -0.384 18.719 19.844 1 97.88 126 ASN B CA 1
ATOM 2467 C C . ASN B 1 126 ? -1.23 18.484 18.609 1 97.88 126 ASN B C 1
ATOM 2469 O O . ASN B 1 126 ? -0.866 17.688 17.75 1 97.88 126 ASN B O 1
ATOM 2473 N N . VAL B 1 127 ? -2.357 19.234 18.578 1 98.31 127 VAL B N 1
ATOM 2474 C CA . VAL B 1 127 ? -3.26 19.125 17.438 1 98.31 127 VAL B CA 1
ATOM 2475 C C . VAL B 1 127 ? -3.225 20.438 16.625 1 98.31 127 VAL B C 1
ATOM 2477 O O . VAL B 1 127 ? -3.457 21.516 17.172 1 98.31 127 VAL B O 1
ATOM 2480 N N . ILE B 1 128 ? -2.854 20.328 15.367 1 98.06 128 ILE B N 1
ATOM 2481 C CA . ILE B 1 128 ? -2.875 21.438 14.43 1 98.06 128 ILE B CA 1
ATOM 2482 C C . ILE B 1 128 ? -3.83 21.141 13.281 1 98.06 128 ILE B C 1
ATOM 2484 O O . ILE B 1 128 ? -3.771 20.062 12.688 1 98.06 128 ILE B O 1
ATOM 2488 N N . SER B 1 129 ? -4.746 22 13.062 1 97.75 129 SER B N 1
ATOM 2489 C CA . SER B 1 129 ? -5.676 21.781 11.961 1 97.75 129 SER B CA 1
ATOM 2490 C C . SER B 1 129 ? -5.781 23.031 11.078 1 97.75 129 SER B C 1
ATOM 2492 O O . SER B 1 129 ? -5.449 24.125 11.508 1 97.75 129 SER B O 1
ATOM 2494 N N . LEU B 1 130 ? -6.074 22.781 9.812 1 97.56 130 LEU B N 1
ATOM 2495 C CA . LEU B 1 130 ? -6.336 23.875 8.867 1 97.56 130 LEU B CA 1
ATOM 2496 C C . LEU B 1 130 ? -7.312 23.422 7.785 1 97.56 130 LEU B C 1
ATOM 2498 O O . LEU B 1 130 ? -7.598 22.234 7.652 1 97.56 130 LEU B O 1
ATOM 2502 N N . ASP B 1 131 ? -7.891 24.375 7.141 1 97.38 131 ASP B N 1
ATOM 2503 C CA . ASP B 1 131 ? -8.711 24.109 5.961 1 97.38 131 ASP B CA 1
ATOM 2504 C C . ASP B 1 131 ? -7.863 24.094 4.691 1 97.38 131 ASP B C 1
ATOM 2506 O O . ASP B 1 131 ? -7.789 25.109 3.98 1 97.38 131 ASP B O 1
ATOM 2510 N N . ALA B 1 132 ? -7.336 22.953 4.406 1 97.12 132 ALA B N 1
ATOM 2511 C CA . ALA B 1 132 ? -6.395 22.844 3.293 1 97.12 132 ALA B CA 1
ATOM 2512 C C . ALA B 1 132 ? -7.094 23.078 1.958 1 97.12 132 ALA B C 1
ATOM 2514 O O . ALA B 1 132 ? -6.484 23.578 1.009 1 97.12 132 ALA B O 1
ATOM 2515 N N . LEU B 1 133 ? -8.336 22.703 1.916 1 94.94 133 LEU B N 1
ATOM 2516 C CA . LEU B 1 133 ? -9.094 22.922 0.69 1 94.94 133 LEU B CA 1
ATOM 2517 C C . LEU B 1 133 ? -9.234 24.406 0.394 1 94.94 133 LEU B C 1
ATOM 2519 O O . LEU B 1 133 ? -9.016 24.844 -0.739 1 94.94 133 LEU B O 1
ATOM 2523 N N . LYS B 1 134 ? -9.594 25.172 1.359 1 96.06 134 LYS B N 1
ATOM 2524 C CA . LYS B 1 134 ? -9.703 26.625 1.206 1 96.06 134 LYS B CA 1
ATOM 2525 C C . LYS B 1 134 ? -8.367 27.234 0.786 1 96.06 134 LYS B C 1
ATOM 2527 O O . LYS B 1 134 ? -8.312 28.062 -0.124 1 96.06 134 LYS B O 1
ATOM 2532 N N . ILE B 1 135 ? -7.312 26.734 1.396 1 96.56 135 ILE B N 1
ATOM 2533 C CA . ILE B 1 135 ? -5.98 27.266 1.109 1 96.56 135 ILE B CA 1
ATOM 2534 C C . ILE B 1 135 ? -5.594 26.922 -0.328 1 96.56 135 ILE B C 1
ATOM 2536 O O . ILE B 1 135 ? -5.102 27.781 -1.064 1 96.56 135 ILE B O 1
ATOM 2540 N N . ALA B 1 136 ? -5.859 25.703 -0.728 1 95.38 136 ALA B N 1
ATOM 2541 C CA . ALA B 1 136 ? -5.551 25.266 -2.088 1 95.38 136 ALA B CA 1
ATOM 2542 C C . ALA B 1 136 ? -6.332 26.094 -3.113 1 95.38 136 ALA B C 1
ATOM 2544 O O . ALA B 1 136 ? -5.789 26.469 -4.152 1 95.38 136 ALA B O 1
ATOM 2545 N N . ARG B 1 137 ? -7.586 26.375 -2.766 1 94.5 137 ARG B N 1
ATOM 2546 C CA . ARG B 1 137 ? -8.422 27.188 -3.639 1 94.5 137 ARG B CA 1
ATOM 2547 C C . ARG B 1 137 ? -7.832 28.594 -3.807 1 94.5 137 ARG B C 1
ATOM 2549 O O . ARG B 1 137 ? -7.84 29.141 -4.91 1 94.5 137 ARG B O 1
ATOM 2556 N N . GLU B 1 138 ? -7.383 29.047 -2.775 1 94.38 138 GLU B N 1
ATOM 2557 C CA . GLU B 1 138 ? -6.77 30.375 -2.803 1 94.38 138 GLU B CA 1
ATOM 2558 C C . GLU B 1 138 ? -5.492 30.359 -3.637 1 94.38 138 GLU B C 1
ATOM 2560 O O . GLU B 1 138 ? -5.102 31.406 -4.188 1 94.38 138 GLU B O 1
ATOM 2565 N N . CYS B 1 139 ? -4.887 29.219 -3.725 1 92.5 139 CYS B N 1
ATOM 2566 C CA . CYS B 1 139 ? -3.711 29.047 -4.574 1 92.5 139 CYS B CA 1
ATOM 2567 C C . CYS B 1 139 ? -4.113 28.719 -6.004 1 92.5 139 CYS B C 1
ATOM 2569 O O . CYS B 1 139 ? -3.262 28.375 -6.832 1 92.5 139 CYS B O 1
ATOM 2571 N N . LYS B 1 140 ? -5.367 28.609 -6.285 1 89.31 140 LYS B N 1
ATOM 2572 C CA . LYS B 1 140 ? -5.973 28.438 -7.602 1 89.31 140 LYS B CA 1
ATOM 2573 C C . LYS B 1 140 ? -5.816 27 -8.094 1 89.31 140 LYS B C 1
ATOM 2575 O O . LYS B 1 140 ? -5.672 26.75 -9.297 1 89.31 140 LYS B O 1
ATOM 2580 N N . ASN B 1 141 ? -5.738 26.094 -7.125 1 88.12 141 ASN B N 1
ATOM 2581 C CA . ASN B 1 141 ? -5.676 24.688 -7.508 1 88.12 141 ASN B CA 1
ATOM 2582 C C . ASN B 1 141 ? -6.184 23.766 -6.395 1 88.12 141 ASN B C 1
ATOM 2584 O O . ASN B 1 141 ? -5.445 23.453 -5.469 1 88.12 141 ASN B O 1
ATOM 2588 N N . ILE B 1 142 ? -7.344 23.281 -6.602 1 85.69 142 ILE B N 1
ATOM 2589 C CA . ILE B 1 142 ? -7.996 22.453 -5.59 1 85.69 142 ILE B CA 1
ATOM 2590 C C . ILE B 1 142 ? -7.277 21.109 -5.473 1 85.69 142 ILE B C 1
ATOM 2592 O O . ILE B 1 142 ? -7.449 20.391 -4.484 1 85.69 142 ILE B O 1
ATOM 2596 N N . LYS B 1 143 ? -6.426 20.828 -6.391 1 85.81 143 LYS B N 1
ATOM 2597 C CA . LYS B 1 143 ? -5.727 19.547 -6.379 1 85.81 143 LYS B CA 1
ATOM 2598 C C . LYS B 1 143 ? -4.488 19.609 -5.492 1 85.81 143 LYS B C 1
ATOM 2600 O O . LYS B 1 143 ? -3.861 18.578 -5.219 1 85.81 143 LYS B O 1
ATOM 2605 N N . ALA B 1 144 ? -4.223 20.812 -4.973 1 92.5 144 ALA B N 1
ATOM 2606 C CA . ALA B 1 144 ? -2.986 21 -4.219 1 92.5 144 ALA B CA 1
ATOM 2607 C C . ALA B 1 144 ? -3.236 20.859 -2.717 1 92.5 144 ALA B C 1
ATOM 2609 O O . ALA B 1 144 ? -2.418 21.312 -1.905 1 92.5 144 ALA B O 1
ATOM 2610 N N . VAL B 1 145 ? -4.336 20.312 -2.357 1 94.19 145 VAL B N 1
ATOM 2611 C CA . VAL B 1 145 ? -4.723 20.156 -0.96 1 94.19 145 VAL B CA 1
ATOM 2612 C C . VAL B 1 145 ? -3.641 19.391 -0.205 1 94.19 145 VAL B C 1
ATOM 2614 O O . VAL B 1 145 ? -3.195 19.812 0.861 1 94.19 145 VAL B O 1
ATOM 2617 N N . ASN B 1 146 ? -3.111 18.391 -0.742 1 93.69 146 ASN B N 1
ATOM 2618 C CA . ASN B 1 146 ? -2.1 17.562 -0.097 1 93.69 146 ASN B CA 1
ATOM 2619 C C . ASN B 1 146 ? -0.794 18.328 0.107 1 93.69 146 ASN B C 1
ATOM 2621 O O . ASN B 1 146 ? -0.117 18.141 1.119 1 93.69 146 ASN B O 1
ATOM 2625 N N . THR B 1 147 ? -0.583 19.109 -0.862 1 96.62 147 THR B N 1
ATOM 2626 C CA . THR B 1 147 ? 0.668 19.859 -0.7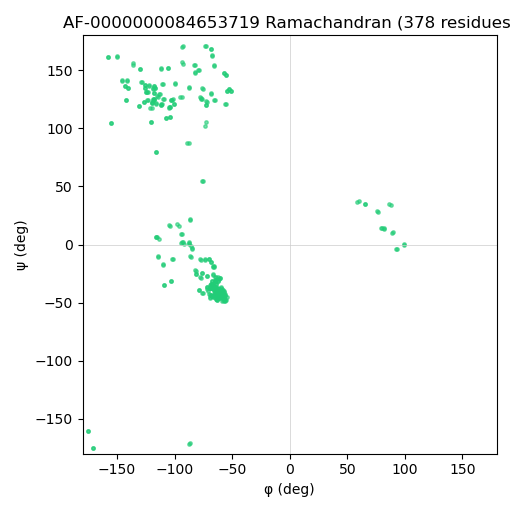97 1 96.62 147 THR B CA 1
ATOM 2627 C C . THR B 1 147 ? 0.637 20.875 0.347 1 96.62 147 THR B C 1
ATOM 2629 O O . THR B 1 147 ? 1.662 21.141 0.98 1 96.62 147 THR B O 1
ATOM 2632 N N . VAL B 1 148 ? -0.526 21.453 0.625 1 97.62 148 VAL B N 1
ATOM 2633 C CA . VAL B 1 148 ? -0.681 22.328 1.783 1 97.62 148 VAL B CA 1
ATOM 2634 C C . VAL B 1 148 ? -0.323 21.562 3.059 1 97.62 148 VAL B C 1
ATOM 2636 O O . VAL B 1 148 ? 0.467 22.047 3.873 1 97.62 148 VAL B O 1
ATOM 2639 N N . LEU B 1 149 ? -0.818 20.375 3.18 1 97.88 149 LEU B N 1
ATOM 2640 C CA . LEU B 1 149 ? -0.579 19.562 4.359 1 97.88 149 LEU B CA 1
ATOM 2641 C C . LEU B 1 149 ? 0.886 19.141 4.445 1 97.88 149 LEU B C 1
ATOM 2643 O O . LEU B 1 149 ? 1.449 19.062 5.539 1 97.88 149 LEU B O 1
ATOM 2647 N N . ILE B 1 150 ? 1.471 18.906 3.334 1 97.81 150 ILE B N 1
ATOM 2648 C CA . ILE B 1 150 ? 2.889 18.578 3.291 1 97.81 150 ILE B CA 1
ATOM 2649 C C . ILE B 1 150 ? 3.719 19.75 3.783 1 97.81 150 ILE B C 1
ATOM 2651 O O . ILE B 1 150 ? 4.711 19.578 4.496 1 97.81 150 ILE B O 1
ATOM 2655 N N . GLY B 1 151 ? 3.285 20.938 3.342 1 98.12 151 GLY B N 1
ATOM 2656 C CA . GLY B 1 151 ? 3.943 22.125 3.881 1 98.12 151 GLY B CA 1
ATOM 2657 C C . GLY B 1 151 ? 3.877 22.203 5.395 1 98.12 151 GLY B C 1
ATOM 2658 O O . GLY B 1 151 ? 4.883 22.469 6.051 1 98.12 151 GLY B O 1
ATOM 2659 N N . LEU B 1 152 ? 2.695 21.938 5.914 1 98.12 152 LEU B N 1
ATOM 2660 C CA . LEU B 1 152 ? 2.504 21.922 7.359 1 98.12 152 LEU B CA 1
ATOM 2661 C C . LEU B 1 152 ? 3.393 20.875 8.016 1 98.12 152 LEU B C 1
ATOM 2663 O O . LEU B 1 152 ? 4.027 21.141 9.039 1 98.12 152 LEU B O 1
ATOM 2667 N N . LEU B 1 153 ? 3.486 19.734 7.461 1 98 153 LEU B N 1
ATOM 2668 C CA . LEU B 1 153 ? 4.332 18.641 7.949 1 98 153 LEU B CA 1
ATOM 2669 C C . LEU B 1 153 ? 5.801 19.062 7.945 1 98 153 LEU B C 1
ATOM 2671 O O . LEU B 1 153 ? 6.527 18.797 8.906 1 98 153 LEU B O 1
ATOM 2675 N N . ALA B 1 154 ? 6.176 19.656 6.895 1 97.88 154 ALA B N 1
ATOM 2676 C CA . ALA B 1 154 ? 7.562 20.094 6.742 1 97.88 154 ALA B CA 1
ATOM 2677 C C . ALA B 1 154 ? 7.98 21.016 7.887 1 97.88 154 ALA B C 1
ATOM 2679 O O . ALA B 1 154 ? 9.031 20.812 8.5 1 97.88 154 ALA B O 1
ATOM 2680 N N . LYS B 1 155 ? 7.125 21.953 8.109 1 97.5 155 LYS B N 1
ATOM 2681 C CA . LYS B 1 155 ? 7.402 22.891 9.203 1 97.5 155 LYS B CA 1
ATOM 2682 C C . LYS B 1 155 ? 7.461 22.156 10.539 1 97.5 155 LYS B C 1
ATOM 2684 O O . LYS B 1 155 ? 8.328 22.422 11.375 1 97.5 155 LYS B O 1
ATOM 2689 N N . THR B 1 156 ? 6.629 21.203 10.719 1 95.81 156 THR B N 1
ATOM 2690 C CA . THR B 1 156 ? 6.496 20.453 11.961 1 95.81 156 THR B CA 1
ATOM 2691 C C . THR B 1 156 ? 7.723 19.578 12.195 1 95.81 156 THR B C 1
ATOM 2693 O O . THR B 1 156 ? 8.18 19.422 13.336 1 95.81 156 THR B O 1
ATOM 2696 N N . MET B 1 157 ? 8.305 19 11.188 1 95.12 157 MET B N 1
ATOM 2697 C CA . MET B 1 157 ? 9.406 18.031 11.312 1 95.12 157 MET B CA 1
ATOM 2698 C C . MET B 1 157 ? 10.734 18.75 11.5 1 95.12 157 MET B C 1
ATOM 2700 O O . MET B 1 157 ? 11.711 18.156 11.961 1 95.12 157 MET B O 1
ATOM 2704 N N . GLY B 1 158 ? 10.773 19.953 11.031 1 93.75 158 GLY B N 1
ATOM 2705 C CA . GLY B 1 158 ? 11.977 20.75 11.25 1 93.75 158 GLY B CA 1
ATOM 2706 C C . GLY B 1 158 ? 13.109 20.406 10.305 1 93.75 158 GLY B C 1
ATOM 2707 O O . GLY B 1 158 ? 14.273 20.688 10.602 1 93.75 158 GLY B O 1
ATOM 2708 N N . ILE B 1 159 ? 12.852 19.719 9.289 1 94.69 159 ILE B N 1
ATOM 2709 C CA . ILE B 1 159 ? 13.812 19.453 8.227 1 94.69 159 ILE B CA 1
ATOM 2710 C C . ILE B 1 159 ? 13.922 20.672 7.309 1 94.69 159 ILE B C 1
ATOM 2712 O O . ILE B 1 159 ? 12.938 21.391 7.105 1 94.69 159 ILE B O 1
ATOM 2716 N N . ASP B 1 160 ? 15.031 20.828 6.773 1 96.38 160 ASP B N 1
ATOM 2717 C CA . ASP B 1 160 ? 15.266 21.969 5.895 1 96.38 160 ASP B CA 1
ATOM 2718 C C . ASP B 1 160 ? 14.188 22.047 4.812 1 96.38 160 ASP B C 1
ATOM 2720 O O . ASP B 1 160 ? 13.914 21.062 4.125 1 96.38 160 ASP B O 1
ATOM 2724 N N . LYS B 1 161 ? 13.695 23.219 4.629 1 97.44 161 LYS B N 1
ATOM 2725 C CA . LYS B 1 161 ? 12.609 23.484 3.684 1 97.44 161 LYS B CA 1
ATOM 2726 C C . LYS B 1 161 ? 13.023 23.094 2.264 1 97.44 161 LYS B C 1
ATOM 2728 O O . LYS B 1 161 ? 12.203 22.594 1.488 1 97.44 161 LYS B O 1
ATOM 2733 N N . GLU B 1 162 ? 14.227 23.328 1.954 1 97.81 162 GLU B N 1
ATOM 2734 C CA . GLU B 1 162 ? 14.719 23.094 0.6 1 97.81 162 GLU B CA 1
ATOM 2735 C C . GLU B 1 162 ? 14.648 21.625 0.232 1 97.81 162 GLU B C 1
ATOM 2737 O O . GLU B 1 162 ? 14.406 21.266 -0.928 1 97.81 162 GLU B O 1
ATOM 2742 N N . VAL B 1 163 ? 14.859 20.766 1.201 1 97.69 163 VAL B N 1
ATOM 2743 C CA . VAL B 1 163 ? 14.789 19.328 0.963 1 97.69 163 VAL B CA 1
ATOM 2744 C C . VAL B 1 163 ? 13.375 18.938 0.534 1 97.69 163 VAL B C 1
ATOM 2746 O O . VAL B 1 163 ? 13.188 18.109 -0.363 1 97.69 163 VAL B O 1
ATOM 2749 N N . TRP B 1 164 ? 12.406 19.594 1.139 1 97.88 164 TRP B N 1
ATOM 2750 C CA . TRP B 1 164 ? 11.008 19.344 0.798 1 97.88 164 TRP B CA 1
ATOM 2751 C C . TRP B 1 164 ? 10.688 19.875 -0.595 1 97.88 164 TRP B C 1
ATOM 2753 O O . TRP B 1 164 ? 10.023 19.203 -1.383 1 97.88 164 TRP B O 1
ATOM 2763 N N . ILE B 1 165 ? 11.18 21.031 -0.895 1 97.75 165 ILE B N 1
ATOM 2764 C CA . ILE B 1 165 ? 10.93 21.656 -2.188 1 97.75 165 ILE B CA 1
ATOM 2765 C C . ILE B 1 165 ? 11.523 20.797 -3.303 1 97.75 165 ILE B C 1
ATOM 2767 O O . ILE B 1 165 ? 10.859 20.547 -4.312 1 97.75 165 ILE B O 1
ATOM 2771 N N . GLU B 1 166 ? 12.688 20.297 -3.105 1 97.44 166 GLU B N 1
ATOM 2772 C CA . GLU B 1 166 ? 13.32 19.422 -4.09 1 97.44 166 GLU B CA 1
ATOM 2773 C C . GLU B 1 166 ? 12.523 18.141 -4.281 1 97.44 166 GLU B C 1
ATOM 2775 O O . GLU B 1 166 ? 12.367 17.656 -5.41 1 97.44 166 GLU B O 1
ATOM 2780 N N . SER B 1 167 ? 12.047 17.641 -3.215 1 96.81 167 SER B N 1
ATOM 2781 C CA . SER B 1 167 ? 11.266 16.406 -3.277 1 96.81 167 SER B CA 1
ATOM 2782 C C . SER B 1 167 ? 9.945 16.625 -4 1 96.81 167 SER B C 1
ATOM 2784 O O . SER B 1 167 ? 9.5 15.766 -4.766 1 96.81 167 SER B O 1
ATOM 2786 N N . LEU B 1 168 ? 9.352 17.781 -3.768 1 96.56 168 LEU B N 1
ATOM 2787 C CA . LEU B 1 168 ? 8.125 18.141 -4.461 1 96.56 168 LEU B CA 1
ATOM 2788 C C . LEU B 1 168 ? 8.352 18.219 -5.965 1 96.56 168 LEU B C 1
ATOM 2790 O O . LEU B 1 168 ? 7.543 17.719 -6.75 1 96.56 168 LEU B O 1
ATOM 2794 N N . LYS B 1 169 ? 9.477 18.766 -6.359 1 95.88 169 LYS B N 1
ATOM 2795 C CA . LYS B 1 169 ? 9.812 18.953 -7.77 1 95.88 169 LYS B CA 1
ATOM 2796 C C . LYS B 1 169 ? 9.961 17.609 -8.477 1 95.88 169 LYS B C 1
ATOM 2798 O O . LYS B 1 169 ? 9.664 17.5 -9.672 1 95.88 169 LYS B O 1
ATOM 2803 N N . GLU B 1 170 ? 10.328 16.625 -7.742 1 94 170 GLU B N 1
ATOM 2804 C CA . GLU B 1 170 ? 10.57 15.305 -8.305 1 94 170 GLU B CA 1
ATOM 2805 C C . GLU B 1 170 ? 9.273 14.531 -8.492 1 94 170 GLU B C 1
ATOM 2807 O O . GLU B 1 170 ? 9.219 13.57 -9.266 1 94 170 GLU B O 1
ATOM 2812 N N . VAL B 1 171 ? 8.297 14.93 -7.746 1 92.06 171 VAL B N 1
ATOM 2813 C CA . VAL B 1 171 ? 7.105 14.094 -7.691 1 92.06 171 VAL B CA 1
ATOM 2814 C C . VAL B 1 171 ? 5.957 14.781 -8.422 1 92.06 171 VAL B C 1
ATOM 2816 O O . VAL B 1 171 ? 5.152 14.125 -9.094 1 92.06 171 VAL B O 1
ATOM 2819 N N . VAL B 1 172 ? 5.879 16.078 -8.367 1 92.5 172 VAL B N 1
ATOM 2820 C CA . VAL B 1 172 ? 4.762 16.844 -8.922 1 92.5 172 VAL B CA 1
ATOM 2821 C C . VAL B 1 172 ? 5.027 17.156 -10.391 1 92.5 172 VAL B C 1
ATOM 2823 O O . VAL B 1 172 ? 6.129 17.578 -10.75 1 92.5 172 VAL B O 1
ATOM 2826 N N . PRO B 1 173 ? 4.016 16.969 -11.227 1 91.12 173 PRO B N 1
ATOM 2827 C CA . PRO B 1 173 ? 4.191 17.328 -12.633 1 91.12 173 PRO B CA 1
ATOM 2828 C C . PRO B 1 173 ? 4.586 18.797 -12.82 1 91.12 173 PRO B C 1
ATOM 2830 O O . PRO B 1 173 ? 4.102 19.656 -12.102 1 91.12 173 PRO B O 1
ATOM 2833 N N . GLN B 1 174 ? 5.359 18.969 -13.859 1 92.81 174 GLN B N 1
ATOM 2834 C CA . GLN B 1 174 ? 5.902 20.297 -14.125 1 92.81 174 GLN B CA 1
ATOM 2835 C C . GLN B 1 174 ? 4.789 21.328 -14.312 1 92.81 174 GLN B C 1
ATOM 2837 O O . GLN B 1 174 ? 4.895 22.453 -13.828 1 92.81 174 GLN B O 1
ATOM 2842 N N . LYS B 1 175 ? 3.734 20.891 -14.961 1 92.88 175 LYS B N 1
ATOM 2843 C CA . LYS B 1 175 ? 2.635 21.797 -15.273 1 92.88 175 LYS B CA 1
ATOM 2844 C C . LYS B 1 175 ? 1.933 22.281 -14.008 1 92.88 175 LYS B C 1
ATOM 2846 O O . LYS B 1 175 ? 1.313 23.344 -14 1 92.88 175 LYS B O 1
ATOM 2851 N N . ALA B 1 176 ? 2.072 21.609 -12.852 1 92.81 176 ALA B N 1
ATOM 2852 C CA . ALA B 1 176 ? 1.366 21.922 -11.617 1 92.81 176 ALA B CA 1
ATOM 2853 C C . ALA B 1 176 ? 2.338 22.406 -10.539 1 92.81 176 ALA B C 1
ATOM 2855 O O . ALA B 1 176 ? 1.936 22.656 -9.398 1 92.81 176 ALA B O 1
ATOM 2856 N N . LEU B 1 177 ? 3.605 22.562 -10.875 1 94.69 177 LEU B N 1
ATOM 2857 C CA . LEU B 1 177 ? 4.656 22.781 -9.891 1 94.69 177 LEU B CA 1
ATOM 2858 C C . LEU B 1 177 ? 4.48 24.125 -9.195 1 94.69 177 LEU B C 1
ATOM 2860 O O . LEU B 1 177 ? 4.535 24.219 -7.969 1 94.69 177 LEU B O 1
ATOM 2864 N N . ASP B 1 178 ? 4.215 25.141 -9.961 1 94.75 178 ASP B N 1
ATOM 2865 C CA . ASP B 1 178 ? 4.121 26.484 -9.398 1 94.75 178 ASP B CA 1
ATOM 2866 C C . ASP B 1 178 ? 3.006 26.562 -8.359 1 94.75 178 ASP B C 1
ATOM 2868 O O . ASP B 1 178 ? 3.215 27.062 -7.254 1 94.75 178 ASP B O 1
ATOM 2872 N N . VAL B 1 179 ? 1.901 26 -8.727 1 95 179 VAL B N 1
ATOM 2873 C CA . VAL B 1 179 ? 0.741 26.062 -7.84 1 95 179 VAL B CA 1
ATOM 2874 C C . VAL B 1 179 ? 1.003 25.219 -6.594 1 95 179 VAL B C 1
ATOM 2876 O O . VAL B 1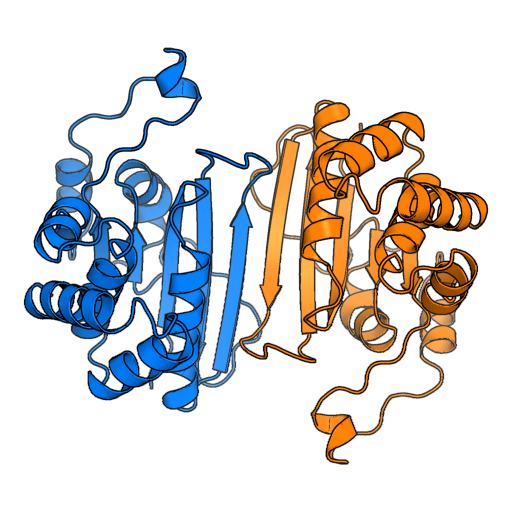 179 ? 0.606 25.609 -5.488 1 95 179 VAL B O 1
ATOM 2879 N N . ASN B 1 180 ? 1.708 24.156 -6.738 1 96 180 ASN B N 1
ATOM 2880 C CA . ASN B 1 180 ? 2.02 23.297 -5.598 1 96 180 ASN B CA 1
ATOM 2881 C C . ASN B 1 180 ? 3.041 23.953 -4.668 1 96 180 ASN B C 1
ATOM 2883 O O . ASN B 1 180 ? 2.943 23.828 -3.447 1 96 180 ASN B O 1
ATOM 2887 N N . LEU B 1 181 ? 3.939 24.641 -5.328 1 96.94 181 LEU B N 1
ATOM 2888 C CA . LEU B 1 181 ? 4.93 25.328 -4.508 1 96.94 181 LEU B CA 1
ATOM 2889 C C . LEU B 1 181 ? 4.273 26.438 -3.672 1 96.94 181 LEU B C 1
ATOM 2891 O O . LEU B 1 181 ? 4.617 26.609 -2.502 1 96.94 181 LEU B O 1
ATOM 2895 N N . LYS B 1 182 ? 3.367 27.094 -4.227 1 96.94 182 LYS B N 1
ATOM 2896 C CA . LYS B 1 182 ? 2.627 28.109 -3.484 1 96.94 182 LYS B CA 1
ATOM 2897 C C . LYS B 1 182 ? 1.829 27.484 -2.344 1 96.94 182 LYS B C 1
ATOM 2899 O O . LYS B 1 182 ? 1.836 28 -1.222 1 96.94 182 LYS B O 1
ATOM 2904 N N . ALA B 1 183 ? 1.146 26.422 -2.654 1 97.5 183 ALA B N 1
ATOM 2905 C CA . ALA B 1 183 ? 0.36 25.703 -1.652 1 97.5 183 ALA B CA 1
ATOM 2906 C C . ALA B 1 183 ? 1.245 25.203 -0.513 1 97.5 183 ALA B C 1
ATOM 2908 O O . ALA B 1 183 ? 0.878 25.312 0.66 1 97.5 183 ALA B O 1
ATOM 2909 N N . PHE B 1 184 ? 2.383 24.719 -0.862 1 98.19 184 PHE B N 1
ATOM 2910 C CA . PHE B 1 184 ? 3.355 24.266 0.122 1 98.19 184 PHE B CA 1
ATOM 2911 C C . PHE B 1 184 ? 3.736 25.391 1.075 1 98.19 184 PHE B C 1
ATOM 2913 O O . PHE B 1 184 ? 3.74 25.203 2.293 1 98.19 184 PHE B O 1
ATOM 2920 N N . GLU B 1 185 ? 4.016 26.5 0.478 1 97.94 185 GLU B N 1
ATOM 2921 C CA . GLU B 1 185 ? 4.43 27.656 1.272 1 97.94 185 GLU B CA 1
ATOM 2922 C C . GLU B 1 185 ? 3.324 28.078 2.232 1 97.94 185 GLU B C 1
ATOM 2924 O O . GLU B 1 185 ? 3.6 28.469 3.369 1 97.94 185 GLU B O 1
ATOM 2929 N N . GLU B 1 186 ? 2.182 28.016 1.789 1 97.56 186 GLU B N 1
ATOM 2930 C CA . GLU B 1 186 ? 1.049 28.391 2.635 1 97.56 186 GLU B CA 1
ATOM 2931 C C . GLU B 1 186 ? 0.915 27.438 3.82 1 97.56 186 GLU B C 1
ATOM 2933 O O . GLU B 1 186 ? 0.666 27.875 4.945 1 97.56 186 GLU B O 1
ATOM 2938 N N . GLY B 1 187 ? 1.08 26.141 3.557 1 97.5 187 GLY B N 1
ATOM 2939 C CA . GLY B 1 187 ? 1.072 25.188 4.641 1 97.5 187 GLY B CA 1
ATOM 2940 C C . GLY B 1 187 ? 2.23 25.359 5.605 1 97.5 187 GLY B C 1
ATOM 2941 O O . GLY B 1 187 ? 2.043 25.312 6.824 1 97.5 187 GLY B O 1
ATOM 2942 N N . TYR B 1 188 ? 3.352 25.609 5.008 1 97.94 188 TYR B N 1
ATOM 2943 C CA . TYR B 1 188 ? 4.574 25.766 5.785 1 97.94 188 TYR B CA 1
ATOM 2944 C C . TYR B 1 188 ? 4.469 26.953 6.738 1 97.94 188 TYR B C 1
ATOM 2946 O O . TYR B 1 188 ? 4.902 26.859 7.891 1 97.94 188 TYR B O 1
ATOM 2954 N N . SER B 1 189 ? 3.854 27.969 6.285 1 96.56 189 SER B N 1
ATOM 2955 C CA . SER B 1 189 ? 3.762 29.203 7.066 1 96.56 189 SER B CA 1
ATOM 2956 C C . SER B 1 189 ? 2.771 29.047 8.219 1 96.56 189 SER B C 1
ATOM 2958 O O . SER B 1 189 ? 2.771 29.859 9.148 1 96.56 189 SER B O 1
ATOM 2960 N N . ARG B 1 190 ? 1.983 28.031 8.211 1 91.12 190 ARG B N 1
ATOM 2961 C CA . ARG B 1 190 ? 0.938 27.859 9.211 1 91.12 190 ARG B CA 1
ATOM 2962 C C . ARG B 1 190 ? 1.356 26.844 10.266 1 91.12 190 ARG B C 1
ATOM 2964 O O . ARG B 1 190 ? 0.638 26.625 11.242 1 91.12 190 ARG B O 1
ATOM 2971 N N . GLY B 1 191 ? 2.398 26.109 10.039 1 84.88 191 GLY B N 1
ATOM 2972 C CA . GLY B 1 191 ? 2.932 25.188 11.031 1 84.88 191 GLY B CA 1
ATOM 2973 C C . GLY B 1 191 ? 3.857 25.844 12.031 1 84.88 191 GLY B C 1
ATOM 2974 O O . GLY B 1 191 ? 4.207 27.016 11.875 1 84.88 191 GLY B O 1
#

Foldseek 3Di:
DAKAKEKEKEWAPLCSVLLLQLVCQLLVVVVKDKDKDKDWDPPRGQTIIMMIIIIGNDDDDRDQDFQRHQEYAYAALVRCLVRVRSHHQNHAYEYADDHDDHPCCVVPVDPDDPPSVVVSVVVHPHYHYDNLQVLLVVLVHSSLSSLLSSLLVCLVVVPDPVSSLVSLVVRPDPVCSVSSVSSSVNSVVRD/DAKAKEKEKEWAPLCSVLLLQLVCQLLVVVVKDKDKDKDWDPPRGQTIIMMIIIIGNDDDDRDQDFQRHQEYAYAALVRCLVRVRSHHQQHAYEYADDHDDHPCCVVPVDPDDPPSVVVSVVVHPHYHYDNLQVLLVVLVHSSLSSLLSSLLVCLVVVPDPVSSLVSLVVRPDPVCSVSSVSSSPNSVVRD

Radius of gyration: 21.74 Å; Cα contacts (8 Å, |Δi|>4): 844; chains: 2; bounding box: 56×60×52 Å

Solvent-accessible surface area (backbone atoms only — not comparable to full-atom values): 19552 Å² total; per-residue (Å²): 114,76,71,40,34,34,35,41,29,25,42,38,87,66,51,65,64,60,52,51,49,36,53,43,44,35,38,45,76,51,71,32,28,47,23,37,29,42,36,30,53,77,50,68,69,50,23,63,31,40,33,28,40,26,34,18,82,73,55,91,65,37,81,76,53,76,44,53,20,45,32,37,41,13,63,18,44,69,40,35,64,73,50,48,68,25,40,22,82,87,18,39,38,38,34,24,70,35,87,75,75,31,64,54,38,69,73,64,77,42,76,77,79,72,64,56,67,59,55,48,53,73,74,37,81,40,64,47,72,45,53,32,56,62,50,9,46,74,46,72,35,69,85,23,27,58,36,15,52,48,15,24,48,41,45,68,72,66,55,65,65,65,51,50,53,55,25,43,62,73,69,45,55,76,94,50,36,68,47,33,51,51,16,20,50,56,19,30,71,70,78,114,76,69,40,34,35,36,42,27,22,40,37,86,65,50,64,64,61,52,51,49,37,53,43,44,36,38,44,77,52,71,31,29,48,22,36,27,42,37,31,52,78,51,67,71,50,25,63,29,39,32,26,39,26,35,17,82,74,54,92,67,39,83,73,53,75,45,53,20,46,32,36,41,13,63,18,44,69,41,36,64,72,50,48,67,26,39,23,81,86,20,39,38,36,34,25,70,34,86,74,75,32,65,54,37,70,74,65,77,41,77,77,78,73,64,56,67,58,55,48,52,73,76,38,80,39,64,48,71,44,53,32,56,62,50,8,46,74,46,74,34,68,83,24,26,57,34,16,53,48,15,25,47,41,47,68,70,65,55,65,65,64,51,51,54,53,27,43,63,73,70,44,54,76,93,51,37,68,46,32,51,51,16,20,50,55,17,30,72,70,77

pLDDT: mean 93.7, std 6.78, range [54.53, 98.75]

Secondary structure (DSSP, 8-state):
---EEEEEEEETTS-HHHHHHHHHHHHHHTT-EEEEEEEE-S-SSS-EEEEEEEEESS-S-----TT-EEEEEESSHHHHHHHGGGEEEEEEEEEE------HHHHTTSSPPPS-HHHHHHHH-S-EEEE-HHHHHHHTT-GGGHHHHHHHHHHHHHT--HHHHHHHHHHHS-GGGHHHHHHHHHHHHHH-/---EEEEEEEETTS-HHHHHHHHHHHHHHTT-EEEEEEEE-S-SSS-EEEEEEEEESS-S-----TT-EEEEEESSHHHHHHHGGGEEEEEEEEEE------HHHHTTSSPPPS-HHHHHHHH-S-EEEE-HHHHHHHTT-GGGHHHHHHHHHHHHHT--HHHHHHHHHHHS-GGGHHHHHHHHHHHHHH-